Protein AF-A0A3B8LGL7-F1 (afdb_monomer_lite)

Radius of gyration: 28.29 Å; chains: 1; bounding box: 69×59×80 Å

pLDDT: mean 84.95, std 11.79, range [3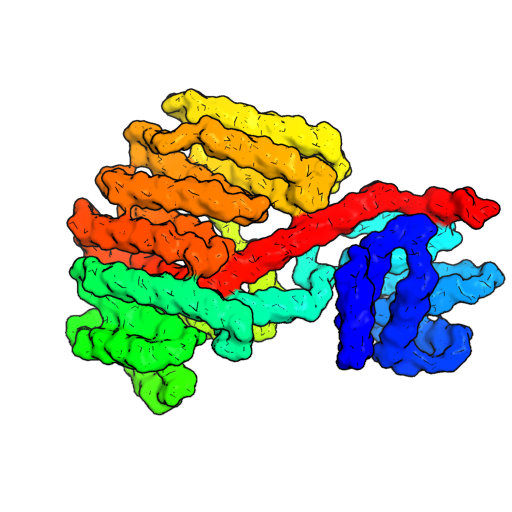2.0, 97.06]

Foldseek 3Di:
DVVLVVQLVVCVVVVVLLLSLVSLLVVQLPDDPPCSPVVSLVSNLVSLCSVLVADDDLVSQLVVLLVCLVPVLEPSSLLNNLSSCLPDDPVCLVVSLVSSVVSCVSCLVVDQLSSSLVSVLSSCLPPLPPPVLVVSLCVSLVCCLVPNGAPSNDDVVVLVVLVVVQAQDQPDPVSVVQLVLLVVLLVLLLVLLVLAPDPLLSLLLLLLSLLSCLSSPNNVSSVVSLCVSVVCLVVDDLLSVLSSLLSNLNNCVPPDVPVSVVSVVSNVVSLVVCVVVVPPCNVLSVVVSVVVVCVVPPPDSSVLLCCVVDDDLDPPPPDDQPPVLVVLLVQLSVCLSLVVVVSNVVSLVVLLVVLVVLQPPLPDRPLVSNLVSLLSNLLSLLLCLLDPCSVVSLVVLVVSVVPHDLDFRPDLVSSLSVLVSLLSSLLSCVLSPNPVVSLVSLLSSLLCLQVPLVSDDPVSSLSSLVSSLLSLLQDRLNSNNNSLSSNSSSVSSNCVDPCVVVCVDPVSVSSVSVSSSSSSCSSGGNSNNSSSVVSSVSSHVSSSSSVCSSPDDSSVVSVVVD

Structure (mmCIF, N/CA/C/O backbone):
data_AF-A0A3B8LGL7-F1
#
_entry.id   AF-A0A3B8LGL7-F1
#
loop_
_atom_site.group_PDB
_atom_site.id
_atom_site.type_symbol
_atom_site.label_atom_id
_atom_site.label_alt_id
_atom_site.label_comp_id
_atom_site.label_asym_id
_atom_site.label_entity_id
_atom_site.label_seq_id
_atom_site.pdbx_PDB_ins_code
_atom_site.Cartn_x
_atom_site.Cartn_y
_atom_site.Cartn_z
_atom_site.occupancy
_atom_site.B_iso_or_equiv
_atom_site.auth_seq_id
_atom_site.auth_comp_id
_atom_site.auth_asym_id
_atom_site.auth_atom_id
_atom_site.pdbx_PDB_model_num
ATOM 1 N N . MET A 1 1 ? -20.829 -2.660 11.647 1.00 63.78 1 MET A N 1
ATOM 2 C CA . MET A 1 1 ? -21.204 -3.394 12.876 1.00 63.78 1 MET A CA 1
ATOM 3 C C . MET A 1 1 ? -21.413 -4.884 12.597 1.00 63.78 1 MET A C 1
ATOM 5 O O . MET A 1 1 ? -20.618 -5.662 13.098 1.00 63.78 1 MET A O 1
ATOM 9 N N . GLN A 1 2 ? -22.377 -5.282 11.750 1.00 74.19 2 GLN A N 1
ATOM 10 C CA . GLN A 1 2 ? -22.703 -6.699 11.471 1.00 74.19 2 GLN A CA 1
ATOM 11 C C . GLN A 1 2 ? -21.492 -7.572 11.090 1.00 74.19 2 GLN A C 1
ATOM 13 O O . GLN A 1 2 ? -21.289 -8.621 11.693 1.00 74.19 2 GLN A O 1
ATOM 18 N N . THR A 1 3 ? -20.630 -7.114 10.176 1.00 84.25 3 THR A N 1
ATOM 19 C CA . THR A 1 3 ? -19.425 -7.859 9.762 1.00 84.25 3 THR A CA 1
ATOM 20 C C . THR A 1 3 ? -18.461 -8.130 10.922 1.00 84.25 3 THR A C 1
ATOM 22 O O . THR A 1 3 ? -17.920 -9.224 11.036 1.00 84.25 3 THR A O 1
ATOM 25 N N . TRP A 1 4 ? -18.272 -7.155 11.816 1.00 89.19 4 TRP A N 1
ATOM 26 C CA . TRP A 1 4 ? -17.376 -7.281 12.968 1.00 89.19 4 TRP A CA 1
ATOM 27 C C . TRP A 1 4 ? -17.924 -8.223 14.038 1.00 89.19 4 TRP A C 1
ATOM 29 O O . TRP A 1 4 ? -17.159 -8.996 14.605 1.00 89.19 4 TRP A O 1
ATOM 39 N N . SER A 1 5 ? -19.241 -8.221 14.259 1.00 85.06 5 SER A N 1
ATOM 40 C CA . SER A 1 5 ? -19.907 -9.187 15.141 1.00 85.06 5 SER A CA 1
ATOM 41 C C . SER A 1 5 ? -19.810 -10.619 14.598 1.00 85.06 5 SER A C 1
ATOM 43 O O . SER A 1 5 ? -19.454 -11.530 15.335 1.00 85.06 5 SER A O 1
ATOM 45 N N . M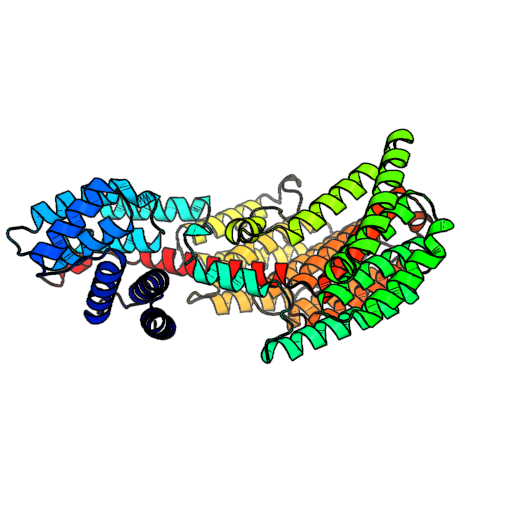ET A 1 6 ? -20.012 -10.822 13.291 1.00 88.00 6 MET A N 1
ATOM 46 C CA . MET A 1 6 ? -19.835 -12.143 12.669 1.00 88.00 6 MET A CA 1
ATOM 47 C C . MET A 1 6 ? -18.384 -12.641 12.753 1.00 88.00 6 MET A C 1
ATOM 49 O O . MET A 1 6 ? -18.134 -13.822 13.013 1.00 88.00 6 MET A O 1
ATOM 53 N N . LEU A 1 7 ? -17.410 -11.747 12.541 1.00 90.50 7 LEU A N 1
ATOM 54 C CA . LEU A 1 7 ? -15.992 -12.070 12.698 1.00 90.50 7 LEU A CA 1
ATOM 55 C C . LEU A 1 7 ? -15.662 -12.424 14.148 1.00 90.50 7 LEU A C 1
ATOM 57 O O . LEU A 1 7 ? -14.990 -13.425 14.374 1.00 90.50 7 LEU A O 1
ATOM 61 N N . LEU A 1 8 ? -16.169 -11.660 15.116 1.00 91.75 8 LEU A N 1
ATOM 62 C CA . LEU A 1 8 ? -16.052 -11.954 16.543 1.00 91.75 8 LEU A CA 1
ATOM 63 C C . LEU A 1 8 ? -16.504 -13.389 16.856 1.00 91.75 8 LEU A C 1
ATOM 65 O O . LEU A 1 8 ? -15.711 -14.163 17.400 1.00 91.75 8 LEU A O 1
ATOM 69 N N . ASP A 1 9 ? -17.715 -13.768 16.443 1.00 89.38 9 ASP A N 1
ATOM 70 C CA . ASP A 1 9 ? -18.257 -15.112 16.676 1.00 89.38 9 ASP A CA 1
ATOM 71 C C . ASP A 1 9 ? -17.380 -16.191 16.030 1.00 89.38 9 ASP A C 1
ATOM 73 O O . ASP A 1 9 ? -17.002 -17.177 16.666 1.00 89.38 9 ASP A O 1
ATOM 77 N N . THR A 1 10 ? -16.965 -15.966 14.782 1.00 93.19 10 THR A N 1
ATOM 78 C CA . THR A 1 10 ? -16.107 -16.895 14.034 1.00 93.19 10 THR A CA 1
ATOM 79 C C . THR A 1 10 ? -14.746 -17.080 14.713 1.00 93.19 10 THR A C 1
ATOM 81 O O . THR A 1 10 ? -14.279 -18.205 14.897 1.00 93.19 10 THR A O 1
ATOM 84 N N . LYS A 1 11 ? -14.089 -15.991 15.131 1.00 93.56 11 LYS A N 1
ATOM 85 C CA . LYS A 1 11 ? -12.787 -16.049 15.815 1.00 93.56 11 LYS A CA 1
ATOM 86 C C . LYS A 1 11 ? -12.902 -16.701 17.190 1.00 93.56 11 LYS A C 1
ATOM 88 O O . LYS A 1 11 ? -12.019 -17.476 17.564 1.00 93.56 11 LYS A O 1
ATOM 93 N N . ALA A 1 12 ? -13.990 -16.443 17.915 1.00 90.31 12 ALA A N 1
ATOM 94 C CA . ALA A 1 12 ? -14.272 -17.080 19.195 1.00 90.31 12 ALA A CA 1
ATOM 95 C C . ALA A 1 12 ? -14.495 -18.596 19.045 1.00 90.31 12 ALA A C 1
ATOM 97 O O . ALA A 1 12 ? -13.938 -19.367 19.828 1.00 90.31 12 ALA A O 1
ATOM 98 N N . LEU A 1 13 ? -15.230 -19.037 18.016 1.00 92.56 13 LEU A N 1
ATOM 99 C CA . LEU A 1 13 ? -15.405 -20.459 17.683 1.00 92.56 13 LEU A CA 1
ATOM 100 C C . LEU A 1 13 ? -14.066 -21.143 17.378 1.00 92.56 13 LEU A C 1
ATOM 102 O O . LEU A 1 13 ? -13.802 -22.243 17.863 1.00 92.56 13 LEU A O 1
ATOM 106 N N . LEU A 1 14 ? -13.182 -20.455 16.653 1.00 93.69 14 LEU A N 1
ATOM 107 C CA . LEU A 1 14 ? -11.821 -20.914 16.358 1.00 93.69 14 LEU A CA 1
ATOM 108 C C . LEU A 1 14 ? -10.852 -20.794 17.550 1.00 93.69 14 LEU A C 1
ATOM 110 O O . LEU A 1 14 ? -9.665 -21.076 17.398 1.00 93.69 14 LEU A O 1
ATOM 114 N N . LYS A 1 15 ? -11.328 -20.372 18.732 1.00 92.62 15 LYS A N 1
ATOM 115 C CA . LYS A 1 15 ? -10.528 -20.137 19.951 1.00 92.62 15 LYS A CA 1
ATOM 116 C C . LYS A 1 15 ? -9.380 -19.137 19.756 1.00 92.62 15 LYS A C 1
ATOM 118 O O . LYS A 1 15 ? -8.411 -19.138 20.515 1.00 92.62 15 LYS A O 1
ATOM 123 N N . LYS A 1 16 ? -9.488 -18.249 18.766 1.00 92.31 16 LYS A N 1
ATOM 124 C CA . LYS A 1 16 ? -8.540 -17.155 18.518 1.00 92.31 16 LYS A CA 1
ATOM 125 C C . LYS A 1 16 ? -8.907 -15.952 19.387 1.00 92.31 16 LYS A C 1
ATOM 127 O O . LYS A 1 16 ? -9.368 -14.932 18.885 1.00 92.31 16 LYS A O 1
ATOM 132 N N . TRP A 1 17 ? -8.738 -16.091 20.705 1.00 92.56 17 TRP A N 1
ATOM 133 C CA . TRP A 1 17 ? -9.277 -15.144 21.694 1.00 92.56 17 TRP A CA 1
ATOM 134 C C . TRP A 1 17 ? -8.803 -13.704 21.495 1.00 92.56 17 TRP A C 1
ATOM 136 O O . TRP A 1 17 ? -9.629 -12.806 21.540 1.00 92.56 17 TRP A O 1
ATOM 146 N N . SER A 1 18 ? -7.519 -13.481 21.195 1.00 91.44 18 SER A N 1
ATOM 147 C CA . SER A 1 18 ? -7.005 -12.125 20.954 1.00 91.44 18 SER A CA 1
ATOM 148 C C . SER A 1 18 ? -7.645 -11.467 19.725 1.00 91.44 18 SER A C 1
ATOM 150 O O . SER A 1 18 ? -8.049 -10.312 19.792 1.00 91.44 18 SER A O 1
ATOM 152 N N . GLU A 1 19 ? -7.789 -12.206 18.617 1.00 94.12 19 GLU A N 1
ATOM 153 C CA . GLU A 1 19 ? -8.433 -11.692 17.397 1.00 94.12 19 GLU A CA 1
ATOM 154 C C . GLU A 1 19 ? -9.930 -11.432 17.630 1.00 94.12 19 GLU A C 1
ATOM 156 O O . GLU A 1 19 ? -10.478 -10.450 17.133 1.00 94.12 19 GLU A O 1
ATOM 161 N N . ALA A 1 20 ? -10.591 -12.290 18.415 1.00 93.56 20 ALA A N 1
ATOM 162 C CA . ALA A 1 20 ? -11.980 -12.100 18.823 1.00 93.56 20 ALA A CA 1
ATOM 163 C C . ALA A 1 20 ? -12.140 -10.837 19.690 1.00 93.56 20 ALA A C 1
ATOM 165 O O . ALA A 1 20 ? -13.039 -10.038 19.443 1.00 93.56 20 ALA A O 1
ATOM 166 N N . THR A 1 21 ? -11.235 -10.610 20.648 1.00 93.62 21 THR A N 1
ATOM 167 C CA . THR A 1 21 ? -11.197 -9.396 21.479 1.00 93.62 21 THR A CA 1
ATOM 168 C C . THR A 1 21 ? -11.048 -8.141 20.616 1.00 93.62 21 THR A C 1
ATOM 170 O O . THR A 1 21 ? -11.792 -7.178 20.806 1.00 93.62 21 THR A O 1
ATOM 173 N N . ASP A 1 22 ? -10.157 -8.156 19.619 1.00 93.38 22 ASP A N 1
ATOM 174 C CA . ASP A 1 22 ? -10.023 -7.046 18.671 1.00 93.38 22 ASP A CA 1
ATOM 175 C C . ASP A 1 22 ? -11.323 -6.804 17.888 1.00 93.38 22 ASP A C 1
ATOM 177 O O . ASP A 1 22 ? -11.769 -5.661 17.800 1.00 93.38 22 ASP A O 1
ATOM 181 N N . CYS A 1 23 ? -11.977 -7.861 17.389 1.00 93.12 23 CYS A N 1
ATOM 182 C CA . CYS A 1 23 ? -13.262 -7.748 16.687 1.00 93.12 23 CYS A CA 1
ATOM 183 C C . CYS A 1 23 ? -14.370 -7.174 17.583 1.00 93.12 23 CYS A C 1
ATOM 185 O O . CYS A 1 23 ? -15.182 -6.376 17.118 1.00 93.12 23 CYS A O 1
ATOM 187 N N . ALA A 1 24 ? -14.395 -7.542 18.867 1.00 91.88 24 ALA A N 1
ATOM 188 C CA . ALA A 1 24 ? -15.334 -6.987 19.836 1.00 91.88 24 ALA A CA 1
ATOM 189 C C . ALA A 1 24 ? -15.100 -5.486 20.069 1.00 91.88 24 ALA A C 1
ATOM 191 O O . ALA A 1 24 ? -16.073 -4.737 20.150 1.00 91.88 24 ALA A O 1
ATOM 192 N N . PHE A 1 25 ? -13.847 -5.016 20.111 1.00 92.06 25 PHE A N 1
ATOM 193 C CA . PHE A 1 25 ? -13.560 -3.578 20.173 1.00 92.06 25 PHE A CA 1
ATOM 194 C C . PHE A 1 25 ? -14.018 -2.831 18.924 1.00 92.06 25 PHE A C 1
ATOM 196 O O . PHE A 1 25 ? -14.593 -1.753 19.052 1.00 92.06 25 PHE A O 1
ATOM 203 N N . GLU A 1 26 ? -13.807 -3.391 17.733 1.00 92.06 26 GLU A N 1
ATOM 204 C CA . GLU A 1 26 ? -14.280 -2.778 16.486 1.00 92.06 26 GLU A CA 1
ATOM 205 C C . GLU A 1 26 ? -15.816 -2.763 16.406 1.00 92.06 26 GLU A C 1
ATOM 207 O O . GLU A 1 26 ? -16.425 -1.767 16.008 1.00 92.06 26 GLU A O 1
ATOM 212 N N . ALA A 1 27 ? -16.477 -3.832 16.861 1.00 89.56 27 ALA A N 1
ATOM 213 C CA . ALA A 1 27 ? -17.932 -3.882 16.964 1.00 89.56 27 ALA A CA 1
ATOM 214 C C . ALA A 1 27 ? -18.464 -2.846 17.968 1.00 89.56 27 ALA A C 1
ATOM 216 O O . ALA A 1 27 ? -19.398 -2.108 17.650 1.00 89.56 27 ALA A O 1
ATOM 217 N N . LEU A 1 28 ? -17.832 -2.740 19.143 1.00 88.44 28 LEU A N 1
ATOM 218 C CA . LEU A 1 28 ? -18.143 -1.736 20.161 1.00 88.44 28 LEU A CA 1
ATOM 219 C C . LEU A 1 28 ? -17.888 -0.313 19.653 1.00 88.44 28 LEU A C 1
ATOM 221 O O . LEU A 1 28 ? -18.623 0.616 19.994 1.00 88.44 28 LEU A O 1
ATOM 225 N N . TRP A 1 29 ? -16.866 -0.136 18.813 1.00 89.56 29 TRP A N 1
ATOM 226 C CA . TRP A 1 29 ? -16.591 1.144 18.185 1.00 89.56 29 TRP A CA 1
ATOM 227 C C . TRP A 1 29 ? -17.760 1.575 17.290 1.00 89.56 29 TRP A C 1
ATOM 229 O O . TRP A 1 29 ? -18.191 2.724 17.337 1.00 89.56 29 TRP A O 1
ATOM 239 N N . LEU A 1 30 ? -18.321 0.653 16.516 1.00 86.50 30 LEU A N 1
ATOM 240 C CA . LEU A 1 30 ? -19.394 0.953 15.568 1.00 86.50 30 LEU A CA 1
ATOM 241 C C . LEU A 1 30 ? -20.805 0.934 16.177 1.00 86.50 30 LEU A C 1
ATOM 243 O O . LEU A 1 30 ? -21.754 1.293 15.482 1.00 86.50 30 LEU A O 1
ATOM 247 N N . ALA A 1 31 ? -20.969 0.509 17.433 1.00 80.75 31 ALA A N 1
ATOM 248 C CA . ALA A 1 31 ? -22.255 0.547 18.122 1.00 80.75 31 ALA A CA 1
ATOM 249 C C . ALA A 1 31 ? -22.696 2.001 18.383 1.00 80.75 31 ALA A C 1
ATOM 251 O O . ALA A 1 31 ? -21.904 2.828 18.852 1.00 80.75 31 ALA A O 1
ATOM 252 N N . ALA A 1 32 ? -23.962 2.311 18.074 1.00 60.66 32 ALA A N 1
ATOM 253 C CA . ALA A 1 32 ? -24.535 3.644 18.243 1.00 60.66 32 ALA A CA 1
ATOM 254 C C . ALA A 1 32 ? -24.452 4.109 19.709 1.00 60.66 32 ALA A C 1
ATOM 256 O O . ALA A 1 32 ? -24.634 3.325 20.639 1.00 60.66 32 ALA A O 1
ATOM 257 N N . HIS A 1 33 ? -24.197 5.407 19.914 1.00 57.38 33 HIS A N 1
ATOM 258 C CA . HIS A 1 33 ? -23.887 6.003 21.222 1.00 57.38 33 HIS A CA 1
ATOM 259 C C . HIS A 1 33 ? -24.923 5.737 22.331 1.00 57.38 33 HIS A C 1
ATOM 261 O O . HIS A 1 33 ? -24.552 5.795 23.503 1.00 57.38 33 HIS A O 1
ATOM 267 N N . GLN A 1 34 ? -26.181 5.449 21.975 1.00 50.69 34 GLN A N 1
ATOM 268 C CA . GLN A 1 34 ? -27.314 5.313 22.901 1.00 50.69 34 GLN A CA 1
ATOM 269 C C . GLN A 1 34 ? -27.702 3.858 23.213 1.00 50.69 34 GLN A C 1
ATOM 271 O O . GLN A 1 34 ? -28.307 3.604 24.248 1.00 50.69 34 GLN A O 1
ATOM 276 N N . GLU A 1 35 ? -27.292 2.895 22.387 1.00 52.03 35 GLU A N 1
ATOM 277 C CA . GLU A 1 35 ? -27.592 1.471 22.568 1.00 52.03 35 GLU A CA 1
ATOM 278 C C . GLU A 1 35 ? -26.294 0.690 22.415 1.00 52.03 35 GLU A C 1
ATOM 280 O O . GLU A 1 35 ? -26.034 0.039 21.405 1.00 52.03 35 GLU A O 1
ATOM 285 N N . THR A 1 36 ? -25.419 0.793 23.416 1.00 56.44 36 THR A N 1
ATOM 286 C CA . THR A 1 36 ? -24.346 -0.196 23.521 1.00 56.44 36 THR A CA 1
ATOM 287 C C . THR A 1 36 ? -25.031 -1.514 23.873 1.00 56.44 36 THR A C 1
ATOM 289 O O . THR A 1 36 ? -25.614 -1.580 24.958 1.00 56.44 36 THR A O 1
ATOM 292 N N . PRO A 1 37 ? -25.033 -2.546 23.008 1.00 61.06 37 PRO A N 1
ATOM 293 C CA . PRO A 1 37 ? -25.699 -3.790 23.352 1.00 61.06 37 PRO A CA 1
ATOM 294 C C . PRO A 1 37 ? -24.983 -4.345 24.580 1.00 61.06 37 PRO A C 1
ATOM 296 O O . PRO A 1 37 ? -23.771 -4.581 24.520 1.00 61.06 37 PRO A O 1
ATOM 299 N N . ALA A 1 38 ? -25.699 -4.512 25.696 1.00 63.97 38 ALA A N 1
ATOM 300 C CA . ALA A 1 38 ? -25.153 -5.108 26.919 1.00 63.97 38 ALA A CA 1
ATOM 301 C C . ALA A 1 38 ? -24.411 -6.425 26.607 1.00 63.97 38 ALA A C 1
ATOM 303 O O . ALA A 1 38 ? -23.356 -6.710 27.180 1.00 63.97 38 ALA A O 1
ATOM 304 N N . ASP A 1 39 ? -24.904 -7.130 25.590 1.00 77.81 39 ASP A N 1
ATOM 305 C CA . ASP A 1 39 ? -24.344 -8.334 24.993 1.00 77.81 39 ASP A CA 1
ATOM 306 C C . ASP A 1 39 ? -22.876 -8.183 24.555 1.00 77.81 39 ASP A C 1
ATOM 308 O O . ASP A 1 39 ? -22.075 -9.074 24.825 1.00 77.81 39 ASP A O 1
ATOM 312 N N . ILE A 1 40 ? -22.460 -7.062 23.944 1.00 81.00 40 ILE A N 1
ATOM 313 C CA . ILE A 1 40 ? -21.067 -6.886 23.480 1.00 81.00 40 ILE A CA 1
ATOM 314 C C . ILE A 1 40 ? -20.113 -6.697 24.668 1.00 81.00 40 ILE A C 1
ATOM 316 O O . ILE A 1 40 ? -19.022 -7.266 24.678 1.00 81.00 40 ILE A O 1
ATOM 320 N N . HIS A 1 41 ? -20.506 -5.937 25.696 1.00 85.44 41 HIS A N 1
ATOM 321 C CA . HIS A 1 41 ? -19.693 -5.782 26.912 1.00 85.44 41 HIS A CA 1
ATOM 322 C C . HIS A 1 41 ? -19.582 -7.096 27.696 1.00 85.44 41 HIS A C 1
ATOM 324 O O . HIS A 1 41 ? -18.536 -7.395 28.278 1.00 85.44 41 HIS A O 1
ATOM 330 N N . GLU A 1 42 ? -20.646 -7.896 27.737 1.00 86.44 42 GLU A N 1
ATOM 331 C CA . GLU A 1 42 ? -20.608 -9.225 28.345 1.00 86.44 42 GLU A CA 1
ATOM 332 C C . GLU A 1 42 ? -19.722 -10.195 27.556 1.00 86.44 42 GLU A C 1
ATOM 334 O O . GLU A 1 42 ? -18.854 -10.843 28.148 1.00 86.44 42 GLU A O 1
ATOM 339 N N . GLN A 1 43 ? -19.854 -10.231 26.229 1.00 88.38 43 GLN A N 1
ATOM 340 C CA . GLN A 1 43 ? -18.987 -11.027 25.360 1.00 88.38 43 GLN A CA 1
ATOM 341 C C . GLN A 1 43 ? -17.515 -10.630 25.512 1.00 88.38 43 GLN A C 1
ATOM 343 O O . GLN A 1 43 ? -16.666 -11.502 25.692 1.00 88.38 43 GLN A O 1
ATOM 348 N N . LEU A 1 44 ? -17.208 -9.328 25.515 1.00 90.62 44 LEU A N 1
ATOM 349 C CA . LEU A 1 44 ? -15.845 -8.822 25.682 1.00 90.62 44 LEU A CA 1
ATOM 350 C C . LEU A 1 44 ? -15.251 -9.232 27.037 1.00 90.62 44 LEU A C 1
ATOM 352 O O . LEU A 1 44 ? -14.125 -9.722 27.085 1.00 90.62 44 LEU A O 1
ATOM 356 N N . ARG A 1 45 ? -16.013 -9.127 28.135 1.00 91.56 45 ARG A N 1
ATOM 357 C CA . ARG A 1 45 ? -15.575 -9.631 29.450 1.00 91.56 45 ARG A CA 1
ATOM 358 C C . ARG A 1 45 ? -15.330 -11.136 29.434 1.00 91.56 45 ARG A C 1
ATOM 360 O O . ARG A 1 45 ? -14.306 -11.585 29.936 1.00 91.56 45 ARG A O 1
ATOM 367 N N . GLY A 1 46 ? -16.219 -11.908 28.811 1.00 91.38 46 GLY A N 1
ATOM 368 C CA . GLY A 1 46 ? -16.048 -13.353 28.659 1.00 91.38 46 GLY A CA 1
ATOM 369 C C . GLY A 1 46 ? -14.802 -13.736 27.853 1.00 91.38 46 GLY A C 1
ATOM 370 O O . GLY A 1 46 ? -14.134 -14.718 28.181 1.00 91.38 46 GLY A O 1
ATOM 371 N N . LEU A 1 47 ? -14.456 -12.962 26.821 1.00 93.31 47 LEU A N 1
ATOM 372 C CA . LEU A 1 47 ? -13.223 -13.143 26.052 1.00 93.31 47 LEU A CA 1
ATOM 373 C C . LEU A 1 47 ? -11.977 -12.807 26.873 1.00 93.31 47 LEU A C 1
ATOM 375 O O . LEU A 1 47 ? -11.032 -13.597 26.887 1.00 93.31 47 LEU A O 1
ATOM 379 N N . LEU A 1 48 ? -11.995 -11.687 27.598 1.00 92.94 48 LEU A N 1
ATOM 380 C CA . LEU A 1 48 ? -10.896 -11.274 28.473 1.00 92.94 48 LEU A CA 1
ATOM 381 C C . LEU A 1 48 ? -10.671 -12.278 29.608 1.00 92.94 48 LEU A C 1
ATOM 383 O O . LEU A 1 48 ? -9.527 -12.618 29.901 1.00 92.94 48 LEU A O 1
ATOM 387 N N . ASP A 1 49 ? -11.746 -12.819 30.185 1.00 93.50 49 ASP A N 1
ATOM 388 C CA . ASP A 1 49 ? -11.676 -13.871 31.200 1.00 93.50 49 ASP A CA 1
ATOM 389 C C . ASP A 1 49 ? -10.978 -15.126 30.662 1.00 93.50 49 ASP A C 1
ATOM 391 O O . ASP A 1 49 ? -10.138 -15.713 31.343 1.00 93.50 49 ASP A O 1
ATOM 395 N N . ARG A 1 50 ? -11.272 -15.522 29.417 1.00 93.00 50 ARG A N 1
ATOM 396 C CA . ARG A 1 50 ? -10.605 -16.659 28.759 1.00 93.00 50 ARG A CA 1
ATOM 397 C C . ARG A 1 50 ? -9.146 -16.363 28.430 1.00 93.00 50 ARG A C 1
ATOM 399 O O . ARG A 1 50 ? -8.312 -17.252 28.572 1.00 93.00 50 ARG A O 1
ATOM 406 N N . GLN A 1 51 ? -8.840 -15.146 27.990 1.00 91.81 51 GLN A N 1
ATOM 407 C CA . GLN A 1 51 ? -7.489 -14.749 27.596 1.00 91.81 51 GLN A CA 1
ATOM 408 C C . GLN A 1 51 ? -6.545 -14.595 28.798 1.00 91.81 51 GLN A C 1
ATOM 410 O O . GLN A 1 51 ? -5.368 -14.922 28.686 1.00 91.81 51 GLN A O 1
ATOM 415 N N . LEU A 1 52 ? -7.061 -14.136 29.942 1.00 91.06 52 LEU A N 1
ATOM 416 C CA . LEU A 1 52 ? -6.299 -13.893 31.175 1.00 91.06 52 LEU A CA 1
ATOM 417 C C . LEU A 1 52 ? -6.469 -14.997 32.235 1.00 91.06 52 LEU A C 1
ATOM 419 O O . LEU A 1 52 ? -5.985 -14.854 33.358 1.00 91.06 52 LEU A O 1
ATOM 423 N N . ASP A 1 53 ? -7.181 -16.076 31.900 1.00 91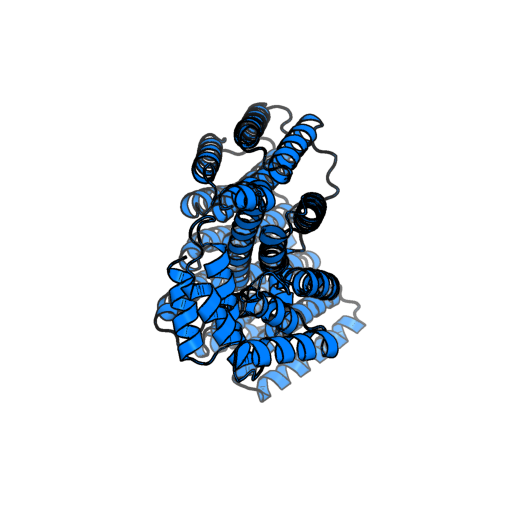.38 53 ASP A N 1
ATOM 424 C CA . ASP A 1 53 ? -7.555 -17.174 32.806 1.00 91.38 53 ASP A CA 1
ATOM 425 C C . ASP A 1 53 ? -8.217 -16.696 34.120 1.00 91.38 53 ASP A C 1
ATOM 427 O O . ASP A 1 53 ? -7.948 -17.189 35.219 1.00 91.38 53 ASP A O 1
ATOM 431 N N . ILE A 1 54 ? -9.113 -15.710 34.018 1.00 91.44 54 ILE A N 1
ATOM 432 C CA . ILE A 1 54 ? -9.864 -15.160 35.151 1.00 91.44 54 ILE A CA 1
ATOM 433 C C . ILE A 1 54 ? -11.152 -15.971 35.345 1.00 91.44 54 ILE A C 1
ATOM 435 O O . ILE A 1 54 ? -11.948 -16.157 34.427 1.00 91.44 54 ILE A O 1
ATOM 439 N N . LYS A 1 55 ? -11.383 -16.465 36.568 1.00 91.25 55 LYS A N 1
ATOM 440 C CA . LYS A 1 55 ? -12.542 -17.307 36.920 1.00 91.25 55 LYS A CA 1
ATOM 441 C C . LYS A 1 55 ? -13.170 -16.872 38.241 1.00 91.25 55 LYS A C 1
ATOM 443 O O . LYS A 1 55 ? -12.508 -16.313 39.112 1.00 91.25 55 LYS A O 1
ATOM 448 N N . GLY A 1 56 ? -14.447 -17.206 38.425 1.00 89.81 56 GLY A N 1
ATOM 449 C CA . GLY A 1 56 ? -15.166 -17.034 39.691 1.00 89.81 56 GLY A CA 1
ATOM 450 C C . GLY A 1 56 ? -16.324 -16.039 39.623 1.00 89.81 56 GLY A C 1
ATOM 451 O O . GLY A 1 56 ? -16.859 -15.762 38.549 1.00 89.81 56 GLY A O 1
ATOM 452 N N . THR A 1 57 ? -16.732 -15.544 40.793 1.00 89.19 57 THR A N 1
ATOM 453 C CA . THR A 1 57 ? -17.790 -14.533 40.963 1.00 89.19 57 THR A CA 1
ATOM 454 C C . THR A 1 57 ? -17.309 -13.145 40.515 1.00 89.19 57 THR A C 1
ATOM 456 O O . THR A 1 57 ? -16.097 -12.925 40.516 1.00 89.19 57 THR A O 1
ATOM 459 N N . PRO A 1 58 ? -18.204 -12.188 40.189 1.00 86.44 58 PRO A N 1
ATOM 460 C CA . PRO A 1 58 ? -17.820 -10.852 39.710 1.00 86.44 58 PRO A CA 1
ATOM 461 C C . PRO A 1 58 ? -16.738 -10.164 40.559 1.00 86.44 58 PRO A C 1
ATOM 463 O O . PRO A 1 58 ? -15.700 -9.779 40.032 1.00 86.44 58 PRO A O 1
ATOM 466 N N . GLY A 1 59 ? -16.887 -10.148 41.890 1.00 86.50 59 GLY A N 1
ATOM 467 C CA . GLY A 1 59 ? -15.872 -9.572 42.784 1.00 86.50 59 GLY A CA 1
ATOM 468 C C . GLY A 1 59 ? -14.518 -10.301 42.762 1.00 86.50 59 GLY A C 1
ATOM 469 O O . GLY A 1 59 ? -13.474 -9.663 42.872 1.00 86.50 59 GLY A O 1
ATOM 470 N N . LYS A 1 60 ? -14.500 -11.631 42.562 1.00 90.19 60 LYS A N 1
ATOM 471 C CA . LYS A 1 60 ? -13.243 -12.385 42.380 1.00 90.19 60 LYS A CA 1
ATOM 472 C C . LYS A 1 60 ? -12.586 -12.059 41.041 1.00 90.19 60 LYS A C 1
ATOM 474 O O . LYS A 1 60 ? -11.362 -11.962 40.990 1.00 90.19 60 LYS A O 1
ATOM 479 N N . ARG A 1 61 ? -13.384 -11.883 39.981 1.00 91.88 61 ARG A N 1
ATOM 480 C CA . ARG A 1 61 ? -12.878 -11.499 38.656 1.00 91.88 61 ARG A CA 1
ATOM 481 C C . ARG A 1 61 ? -12.271 -10.102 38.688 1.00 91.88 61 ARG A C 1
ATOM 483 O O . ARG A 1 61 ? -11.139 -9.947 38.245 1.00 91.88 61 ARG A O 1
ATOM 490 N N . LEU A 1 62 ? -12.954 -9.139 39.310 1.00 91.75 62 LEU A N 1
ATOM 491 C CA . LEU A 1 62 ? -12.454 -7.774 39.473 1.00 91.75 62 LEU A CA 1
ATOM 492 C C . LEU A 1 62 ? -11.139 -7.728 40.261 1.00 91.75 62 LEU A C 1
ATOM 494 O O . LEU A 1 62 ? -10.161 -7.163 39.781 1.00 91.75 62 LEU A O 1
ATOM 498 N N . ALA A 1 63 ? -11.081 -8.378 41.429 1.00 91.12 63 ALA A N 1
ATOM 499 C CA . ALA A 1 63 ? -9.868 -8.412 42.247 1.00 91.12 63 ALA A CA 1
ATOM 500 C C . ALA A 1 63 ? -8.690 -9.074 41.509 1.00 91.12 63 ALA A C 1
ATOM 502 O O . ALA A 1 63 ? -7.545 -8.629 41.615 1.00 91.12 63 ALA A O 1
ATOM 503 N N . LYS A 1 64 ? -8.963 -10.130 40.729 1.00 93.19 64 LYS A N 1
ATOM 504 C CA . LYS A 1 64 ? -7.938 -10.786 39.914 1.00 93.19 64 LYS A CA 1
ATOM 505 C C . LYS A 1 64 ? -7.467 -9.892 38.766 1.00 93.19 64 LYS A C 1
ATOM 507 O O . LYS A 1 64 ? -6.262 -9.817 38.535 1.00 93.19 64 LYS A O 1
ATOM 512 N N . ALA A 1 65 ? -8.385 -9.212 38.083 1.00 92.06 65 ALA A N 1
ATOM 513 C CA . ALA A 1 65 ? -8.061 -8.261 37.026 1.00 92.06 65 ALA A CA 1
ATOM 514 C C . ALA A 1 65 ? -7.220 -7.093 37.564 1.00 92.06 65 ALA A C 1
ATOM 516 O O . ALA A 1 65 ? -6.216 -6.745 36.951 1.00 92.06 65 ALA A O 1
ATOM 517 N N . GLU A 1 66 ? -7.546 -6.558 38.747 1.00 93.81 66 GLU A N 1
ATOM 518 C CA . GLU A 1 66 ? -6.749 -5.512 39.402 1.00 93.81 66 GLU A CA 1
ATOM 519 C C . GLU A 1 66 ? -5.329 -5.994 39.716 1.00 93.81 66 GLU A C 1
ATOM 521 O O . GLU A 1 66 ? -4.347 -5.305 39.433 1.00 93.81 66 GLU A O 1
ATOM 526 N N . GLN A 1 67 ? -5.209 -7.203 40.276 1.00 94.38 67 GLN A N 1
ATOM 527 C CA . GLN A 1 67 ? -3.916 -7.805 40.588 1.00 94.38 67 GLN A CA 1
ATOM 528 C C . GLN A 1 67 ? -3.041 -7.922 39.332 1.00 94.38 67 GLN A C 1
ATOM 530 O O . GLN A 1 67 ? -1.861 -7.573 39.375 1.00 94.38 67 GLN A O 1
ATOM 535 N N . LEU A 1 68 ? -3.611 -8.414 38.227 1.00 92.56 68 LEU A N 1
ATOM 536 C CA . LEU A 1 68 ? -2.910 -8.540 36.948 1.00 92.56 68 LEU A CA 1
ATOM 537 C C . LEU A 1 68 ? -2.539 -7.162 36.388 1.00 92.56 68 LEU A C 1
ATOM 539 O O . LEU A 1 68 ? -1.387 -6.948 36.025 1.00 92.56 68 LEU A O 1
ATOM 543 N N . ALA A 1 69 ? -3.465 -6.202 36.415 1.00 92.19 69 ALA A N 1
ATOM 544 C CA . ALA A 1 69 ? -3.241 -4.843 35.931 1.00 92.19 69 ALA A CA 1
ATOM 545 C C . ALA A 1 69 ? -2.088 -4.142 36.667 1.00 92.19 69 ALA A C 1
ATOM 547 O O . ALA A 1 69 ? -1.227 -3.537 36.030 1.00 92.19 69 ALA A O 1
ATOM 548 N N . ARG A 1 70 ? -2.019 -4.270 38.000 1.00 92.12 70 ARG A N 1
ATOM 549 C CA . ARG A 1 70 ? -0.929 -3.699 38.810 1.00 92.12 70 ARG A CA 1
ATOM 550 C C . ARG A 1 70 ? 0.406 -4.411 38.597 1.00 92.12 70 ARG A C 1
ATOM 552 O O . ARG A 1 70 ? 1.445 -3.757 38.614 1.00 92.12 70 ARG A O 1
ATOM 559 N N . LYS A 1 71 ? 0.383 -5.739 38.449 1.00 88.88 71 LYS A N 1
ATOM 560 C CA . LYS A 1 71 ? 1.594 -6.564 38.344 1.00 88.88 71 LYS A CA 1
ATOM 561 C C . LYS A 1 71 ? 2.244 -6.467 36.966 1.00 88.88 71 LYS A C 1
ATOM 563 O O . LYS A 1 71 ? 3.461 -6.366 36.881 1.00 88.88 71 LYS A O 1
ATOM 568 N N . GLU A 1 72 ? 1.440 -6.569 35.916 1.00 77.19 72 GLU A N 1
ATOM 569 C CA . GLU A 1 72 ? 1.922 -6.721 34.542 1.00 77.19 72 GLU A CA 1
ATOM 570 C C . GLU A 1 72 ? 1.970 -5.377 33.812 1.00 77.19 72 GLU A C 1
ATOM 572 O O . GLU A 1 72 ? 2.780 -5.212 32.909 1.00 77.19 72 GLU A O 1
ATOM 577 N N . GLN A 1 73 ? 1.145 -4.399 34.220 1.00 78.81 73 GLN A N 1
ATOM 578 C CA . GLN A 1 73 ? 0.983 -3.115 33.517 1.00 78.81 73 GLN A CA 1
ATOM 579 C C . GLN A 1 73 ? 0.770 -3.299 32.004 1.00 78.81 73 GLN A C 1
ATOM 581 O O . GLN A 1 73 ? 1.228 -2.504 31.174 1.00 78.81 73 GLN A O 1
ATOM 586 N N . GLU A 1 74 ? 0.068 -4.377 31.656 1.00 87.88 74 GLU A N 1
ATOM 587 C CA . GLU A 1 74 ? -0.307 -4.715 30.294 1.00 87.88 74 GLU A CA 1
ATOM 588 C C . GLU A 1 74 ? -1.686 -4.121 29.975 1.00 87.88 74 GLU A C 1
ATOM 590 O O . GLU A 1 74 ? -2.609 -4.235 30.796 1.00 87.88 74 GLU A O 1
ATOM 595 N N . PRO A 1 75 ? -1.877 -3.520 28.783 1.00 91.88 75 PRO A N 1
ATOM 596 C CA . PRO A 1 75 ? -3.138 -2.892 28.400 1.00 91.88 75 PRO A CA 1
ATOM 597 C C . PRO A 1 75 ? -4.363 -3.781 28.608 1.00 91.88 75 PRO A C 1
ATOM 599 O O . PRO A 1 75 ? -5.390 -3.327 29.107 1.00 91.88 75 PRO A O 1
ATOM 602 N N . ILE A 1 76 ? -4.250 -5.066 28.275 1.00 92.56 76 ILE A N 1
ATOM 603 C CA . ILE A 1 76 ? -5.368 -6.007 28.334 1.00 92.56 76 ILE A CA 1
ATOM 604 C C . ILE A 1 76 ? -5.875 -6.271 29.759 1.00 92.56 76 ILE A C 1
ATOM 606 O O . ILE A 1 76 ? -7.082 -6.403 29.970 1.00 92.56 76 ILE A O 1
ATOM 610 N N . ALA A 1 77 ? -4.981 -6.295 30.749 1.00 92.88 77 ALA A N 1
ATOM 611 C CA . ALA A 1 77 ? -5.357 -6.494 32.143 1.00 92.88 77 ALA A CA 1
ATOM 612 C C . ALA A 1 77 ? -6.073 -5.255 32.703 1.00 92.88 77 ALA A C 1
ATOM 614 O O . ALA A 1 77 ? -7.074 -5.384 33.408 1.00 92.88 77 ALA A O 1
ATOM 615 N N . VAL A 1 78 ? -5.613 -4.057 32.321 1.00 94.19 78 VAL A N 1
ATOM 616 C CA . VAL A 1 78 ? -6.264 -2.788 32.682 1.00 94.19 78 VAL A CA 1
ATOM 617 C C . VAL A 1 78 ? -7.663 -2.695 32.073 1.00 94.19 78 VAL A C 1
ATOM 619 O O . VAL A 1 78 ? -8.610 -2.361 32.779 1.00 94.19 78 VAL A O 1
ATOM 622 N N . ILE A 1 79 ? -7.825 -3.060 30.797 1.00 94.69 79 ILE A N 1
ATOM 623 C CA . ILE A 1 79 ? -9.144 -3.111 30.144 1.00 94.69 79 ILE A CA 1
ATOM 624 C C . ILE A 1 79 ? -10.070 -4.079 30.891 1.00 94.69 79 ILE A C 1
ATOM 626 O O . ILE A 1 79 ? -11.208 -3.727 31.198 1.00 94.69 79 ILE A O 1
ATOM 630 N N . SER A 1 80 ? -9.585 -5.280 31.222 1.00 94.06 80 SER A N 1
ATOM 631 C CA . SER A 1 80 ? -10.359 -6.264 31.987 1.00 94.06 80 SER A CA 1
ATOM 632 C C . SER A 1 80 ? -10.838 -5.699 33.329 1.00 94.06 80 SER A C 1
ATOM 634 O O . SER A 1 80 ? -12.016 -5.826 33.665 1.00 94.06 80 SER A O 1
ATOM 636 N N . TYR A 1 81 ? -9.968 -4.994 34.058 1.00 94.81 81 TYR A N 1
ATOM 637 C CA . TYR A 1 81 ? -10.328 -4.344 35.321 1.00 94.81 81 TYR A CA 1
ATOM 638 C C . TYR A 1 81 ? -11.406 -3.263 35.146 1.00 94.81 81 TYR A C 1
ATOM 640 O O . TYR A 1 81 ? -12.391 -3.250 35.887 1.00 94.81 81 TYR A O 1
ATOM 648 N N . ILE A 1 82 ? -11.262 -2.394 34.139 1.00 93.75 82 ILE A N 1
ATOM 649 C CA . ILE A 1 82 ? -12.241 -1.338 33.836 1.00 93.75 82 ILE A CA 1
ATOM 650 C C . ILE A 1 82 ? -13.608 -1.955 33.512 1.00 93.75 82 ILE A C 1
ATOM 652 O O . ILE A 1 82 ? -14.619 -1.557 34.085 1.00 93.75 82 ILE A O 1
ATOM 656 N N . LEU A 1 83 ? -13.657 -2.959 32.636 1.00 91.88 83 LEU A N 1
ATOM 657 C CA . LEU A 1 83 ? -14.926 -3.551 32.206 1.00 91.88 83 LEU A CA 1
ATOM 658 C C . LEU A 1 83 ? -15.614 -4.355 33.313 1.00 91.88 83 LEU A C 1
ATOM 660 O O . LEU A 1 83 ? -16.837 -4.296 33.437 1.00 91.88 83 LEU A O 1
ATOM 664 N N . HIS A 1 84 ? -14.868 -5.089 34.144 1.00 90.69 84 HIS A N 1
ATOM 665 C CA . HIS A 1 84 ? -15.459 -5.793 35.290 1.00 90.69 84 HIS A CA 1
ATOM 666 C C . HIS A 1 84 ? -15.997 -4.826 36.346 1.00 90.69 84 HIS A C 1
ATOM 668 O O . HIS A 1 84 ? -17.057 -5.079 36.918 1.00 90.69 84 HIS A O 1
ATOM 674 N N . GLY A 1 85 ? -15.325 -3.694 36.567 1.00 86.81 85 GLY A N 1
ATOM 675 C CA . GLY A 1 85 ? -15.743 -2.716 37.571 1.00 86.81 85 GLY A CA 1
ATOM 676 C C . GLY A 1 85 ? -16.968 -1.884 37.184 1.00 86.81 85 GLY A C 1
ATOM 677 O O . GLY A 1 85 ? -17.544 -1.224 38.042 1.00 86.81 85 GLY A O 1
ATOM 678 N N . GLN A 1 86 ? -17.462 -1.993 35.943 1.00 82.88 86 GLN A N 1
ATOM 679 C CA . GLN A 1 86 ? -18.759 -1.425 35.543 1.00 82.88 86 GLN A CA 1
ATOM 680 C C . GLN A 1 86 ? -19.939 -1.942 36.388 1.00 82.88 86 GLN A C 1
ATOM 682 O O . GLN A 1 86 ? -20.992 -1.303 36.406 1.00 82.88 86 GLN A O 1
ATOM 687 N N . GLN A 1 87 ? -19.780 -3.099 37.042 1.00 80.62 87 GLN A N 1
ATOM 688 C CA . GLN A 1 87 ? -20.790 -3.734 37.895 1.00 80.62 87 GLN A CA 1
ATOM 689 C C . GLN A 1 87 ? -20.659 -3.376 39.383 1.00 80.62 87 GLN A C 1
ATOM 691 O O . GLN A 1 87 ? -21.384 -3.943 40.200 1.00 80.62 87 GLN A O 1
ATOM 696 N N . GLU A 1 88 ? -19.734 -2.488 39.755 1.00 80.56 88 GLU A N 1
ATOM 697 C CA . GLU A 1 88 ? -19.562 -2.088 41.152 1.00 80.56 88 GLU A CA 1
ATOM 698 C C . GLU A 1 88 ? -20.759 -1.289 41.682 1.00 80.56 88 GLU A C 1
ATOM 700 O O . GLU A 1 88 ? -21.418 -0.535 40.963 1.00 80.56 88 GLU A O 1
ATOM 705 N N . SER A 1 89 ? -21.024 -1.460 42.977 1.00 80.31 89 SER A N 1
ATOM 706 C CA . SER A 1 89 ? -22.043 -0.703 43.708 1.00 80.31 89 SER A CA 1
ATOM 707 C C . SER A 1 89 ? -21.655 0.772 43.839 1.00 80.31 89 SER A C 1
ATOM 709 O O . SER A 1 89 ? -20.464 1.085 43.920 1.00 80.31 89 SER A O 1
ATOM 711 N N . GLU A 1 90 ? -22.641 1.663 43.977 1.00 76.69 90 GLU A N 1
ATOM 712 C CA . GLU A 1 90 ? -22.424 3.112 44.152 1.00 76.69 90 GLU A CA 1
ATOM 713 C C . GLU A 1 90 ? -21.425 3.441 45.275 1.00 76.69 90 GLU A C 1
ATOM 715 O O . GLU A 1 90 ? -20.554 4.288 45.092 1.00 76.69 90 GLU A O 1
ATOM 720 N N . ASP A 1 91 ? -21.436 2.690 46.380 1.00 77.75 91 ASP A N 1
ATOM 721 C CA . ASP A 1 91 ? -20.526 2.903 47.516 1.00 77.75 91 ASP A CA 1
ATOM 722 C C . ASP A 1 91 ? -19.036 2.675 47.191 1.00 77.75 91 ASP A C 1
ATOM 724 O O . ASP A 1 91 ? -18.154 3.137 47.915 1.00 77.75 91 ASP A O 1
ATOM 728 N N . ARG A 1 92 ? -18.730 1.943 46.114 1.00 83.25 92 ARG A N 1
ATOM 729 C CA . ARG A 1 92 ? -17.361 1.561 45.714 1.00 83.25 92 ARG A CA 1
ATOM 730 C C . ARG A 1 92 ? -16.917 2.194 44.404 1.00 83.25 92 ARG A C 1
ATOM 732 O O . ARG A 1 92 ? -15.745 2.085 44.033 1.00 83.25 92 ARG A O 1
ATOM 739 N N . ILE A 1 93 ? -17.823 2.895 43.725 1.00 85.00 93 ILE A N 1
ATOM 740 C CA . ILE A 1 93 ? -17.576 3.426 42.388 1.00 85.00 93 ILE A CA 1
ATOM 741 C C . ILE A 1 93 ? -16.444 4.457 42.381 1.00 85.00 93 ILE A C 1
ATOM 743 O O . ILE A 1 93 ? -15.617 4.444 41.478 1.00 85.00 93 ILE A O 1
ATOM 747 N N . ASN A 1 94 ? -16.329 5.284 43.426 1.00 86.88 94 ASN A N 1
ATOM 748 C CA . ASN A 1 94 ? -15.278 6.301 43.525 1.00 86.88 94 ASN A CA 1
ATOM 749 C C . ASN A 1 94 ? -13.877 5.683 43.630 1.00 86.88 94 ASN A C 1
ATOM 751 O O . ASN A 1 94 ? -12.950 6.120 42.948 1.00 86.88 94 ASN A O 1
ATOM 755 N N . THR A 1 95 ? -13.719 4.631 44.440 1.00 89.44 95 THR A N 1
ATOM 756 C CA . THR A 1 95 ? -12.443 3.912 44.578 1.00 89.44 95 THR A CA 1
ATOM 757 C C . THR A 1 95 ? -12.060 3.206 43.279 1.00 89.44 95 THR A C 1
ATOM 759 O O . THR A 1 95 ? -10.896 3.250 42.868 1.00 89.44 95 THR A O 1
ATOM 762 N N . TRP A 1 96 ? -13.038 2.595 42.604 1.00 93.06 96 TRP A N 1
ATOM 763 C CA . TRP A 1 96 ? -12.830 1.978 41.297 1.00 93.06 96 TRP A CA 1
ATOM 764 C C . TRP A 1 96 ? -12.451 3.013 40.226 1.00 93.06 96 TRP A C 1
ATOM 766 O O . TRP A 1 96 ? -11.508 2.777 39.472 1.00 93.06 96 TRP A O 1
ATOM 776 N N . LEU A 1 97 ? -13.118 4.172 40.181 1.00 91.56 97 LEU A N 1
ATOM 777 C CA . LEU A 1 97 ? -12.828 5.253 39.230 1.00 91.56 97 LEU A CA 1
ATOM 778 C C . LEU A 1 97 ? -11.412 5.801 39.401 1.00 91.56 97 LEU A C 1
ATOM 780 O O . LEU A 1 97 ? -10.698 5.976 38.410 1.00 91.56 97 LEU A O 1
ATOM 784 N N . GLN A 1 98 ? -10.992 6.038 40.646 1.00 92.19 98 GLN A N 1
ATOM 785 C CA . GLN A 1 98 ? -9.640 6.497 40.944 1.00 92.19 98 GLN A CA 1
ATOM 786 C C . GLN A 1 98 ? -8.600 5.462 40.495 1.00 92.19 98 GLN A C 1
ATOM 788 O O . GLN A 1 98 ? -7.704 5.782 39.715 1.00 92.19 98 GLN A O 1
ATOM 793 N N . THR A 1 99 ? -8.769 4.205 40.915 1.00 93.62 99 THR A N 1
ATOM 794 C CA . THR A 1 99 ? -7.836 3.118 40.583 1.00 93.62 99 THR A CA 1
ATOM 795 C C . THR A 1 99 ? -7.768 2.871 39.076 1.00 93.62 99 THR A C 1
ATOM 797 O O . THR A 1 99 ? -6.685 2.714 38.516 1.00 93.62 99 THR A O 1
ATOM 800 N N . SER A 1 100 ? -8.914 2.884 38.395 1.00 94.31 100 SER A N 1
ATOM 801 C CA . SER A 1 100 ? -8.992 2.702 36.943 1.00 94.31 100 SER A CA 1
ATOM 802 C C . SER A 1 100 ? -8.297 3.826 36.186 1.00 94.31 100 SER A C 1
ATOM 804 O O . SER A 1 100 ? -7.575 3.554 35.232 1.00 94.31 100 SER A O 1
ATOM 806 N N . SER A 1 101 ? -8.473 5.076 36.623 1.00 94.06 101 SER A N 1
ATOM 807 C CA . SER A 1 101 ? -7.828 6.238 36.000 1.00 94.06 101 SER A CA 1
ATOM 808 C C . SER A 1 101 ? -6.307 6.196 36.174 1.00 94.06 101 SER A C 1
ATOM 810 O O . SER A 1 101 ? -5.569 6.463 35.226 1.00 94.06 101 SER A O 1
ATOM 812 N N . GLU A 1 102 ? -5.825 5.826 37.365 1.00 94.56 102 GLU A N 1
ATOM 813 C CA . GLU A 1 102 ? -4.394 5.644 37.645 1.00 94.56 102 GLU A CA 1
ATOM 814 C C . GLU A 1 102 ? -3.783 4.535 36.777 1.00 94.56 102 GLU A C 1
ATOM 816 O O . GLU A 1 102 ? -2.763 4.752 36.119 1.00 94.56 102 GLU A O 1
ATOM 821 N N . LEU A 1 103 ? -4.431 3.365 36.726 1.00 95.38 103 LEU A N 1
ATOM 822 C CA . LEU A 1 103 ? -3.978 2.233 35.917 1.00 95.38 103 LEU A CA 1
ATOM 823 C C . LEU A 1 103 ? -3.987 2.562 34.421 1.00 95.38 103 LEU A C 1
ATOM 825 O O . LEU A 1 103 ? -3.010 2.271 33.732 1.00 95.38 103 LEU A O 1
ATOM 829 N N . LEU A 1 104 ? -5.053 3.195 33.921 1.00 95.56 104 LEU A N 1
ATOM 830 C CA . LEU A 1 104 ? -5.197 3.540 32.508 1.00 95.56 104 LEU A CA 1
ATOM 831 C C . LEU A 1 104 ? -4.133 4.539 32.053 1.00 95.56 104 LEU A C 1
ATOM 833 O O . LEU A 1 104 ? -3.512 4.319 31.016 1.00 95.56 104 LEU A O 1
ATOM 837 N N . ARG A 1 105 ? -3.837 5.575 32.850 1.00 94.06 105 ARG A N 1
ATOM 838 C CA . ARG A 1 105 ? -2.754 6.530 32.549 1.00 94.06 105 ARG A CA 1
ATOM 839 C C . ARG A 1 105 ? -1.390 5.851 32.404 1.00 94.06 105 ARG A C 1
ATOM 841 O O . ARG A 1 105 ? -0.587 6.279 31.581 1.00 94.06 105 ARG A O 1
ATOM 848 N N . GLY A 1 106 ? -1.135 4.777 33.154 1.00 93.06 106 GLY A N 1
ATOM 849 C CA . GLY A 1 106 ? 0.115 4.015 33.064 1.00 93.06 106 GLY A CA 1
ATOM 850 C C . GLY A 1 106 ? 0.292 3.236 31.755 1.00 93.06 106 GLY A C 1
ATOM 851 O O . GLY A 1 106 ? 1.419 2.897 31.393 1.00 93.06 106 GLY A O 1
ATOM 852 N N . VAL A 1 107 ? -0.797 2.955 31.030 1.00 94.19 107 VAL A N 1
ATOM 853 C CA . VAL A 1 107 ? -0.781 2.082 29.842 1.00 94.19 107 VAL A CA 1
ATOM 854 C C . VAL A 1 107 ? -1.398 2.705 28.590 1.00 94.19 107 VAL A C 1
ATOM 856 O O . VAL A 1 107 ? -1.298 2.107 27.521 1.00 94.19 107 VAL A O 1
ATOM 859 N N . GLU A 1 108 ? -2.011 3.891 28.677 1.00 93.56 108 GLU A N 1
ATOM 860 C CA . GLU A 1 108 ? -2.779 4.488 27.574 1.00 93.56 108 GLU A CA 1
ATOM 861 C C . GLU A 1 108 ? -1.950 4.639 26.292 1.00 93.56 108 GLU A C 1
ATOM 863 O O . GLU A 1 108 ? -2.451 4.368 25.202 1.00 93.56 108 GLU A O 1
ATOM 868 N N . GLN A 1 109 ? -0.660 4.965 26.411 1.00 91.06 109 GLN A N 1
ATOM 869 C CA . GLN A 1 109 ? 0.251 5.121 25.271 1.00 91.06 109 GLN A CA 1
ATOM 870 C C . GLN A 1 109 ? 0.575 3.807 24.546 1.00 91.06 109 GLN A C 1
ATOM 872 O O . GLN A 1 109 ? 0.943 3.824 23.377 1.00 91.06 109 GLN A O 1
ATOM 877 N N . LYS A 1 110 ? 0.384 2.662 25.210 1.00 91.75 110 LYS A N 1
ATOM 878 C CA . LYS A 1 110 ? 0.530 1.324 24.615 1.00 91.75 110 LYS A CA 1
ATOM 879 C C . LYS A 1 110 ? -0.771 0.822 23.971 1.00 91.75 110 LYS A C 1
ATOM 881 O O . LYS A 1 110 ? -0.782 -0.248 23.371 1.00 91.75 110 LYS A O 1
ATOM 886 N N . MET A 1 111 ? -1.880 1.547 24.135 1.00 93.25 111 MET A N 1
ATOM 887 C CA . MET A 1 111 ? -3.178 1.188 23.565 1.00 93.25 111 MET A CA 1
ATOM 888 C C . MET A 1 111 ? -3.377 1.814 22.189 1.00 93.25 111 MET A C 1
ATOM 890 O O . MET A 1 111 ? -3.000 2.963 21.954 1.00 93.25 111 MET A O 1
ATOM 894 N N . ARG A 1 112 ? -4.089 1.080 21.329 1.00 93.75 112 ARG A N 1
ATOM 895 C CA . ARG A 1 112 ? -4.662 1.603 20.083 1.00 93.75 112 ARG A CA 1
ATOM 896 C C . ARG A 1 112 ? -5.562 2.797 20.391 1.00 93.75 112 ARG A C 1
ATOM 898 O O . ARG A 1 112 ? -6.280 2.780 21.398 1.00 93.75 112 ARG A O 1
ATOM 905 N N . LYS A 1 113 ? -5.585 3.804 19.515 1.00 94.38 113 LYS A N 1
ATOM 906 C CA . LYS A 1 113 ? -6.350 5.051 19.740 1.00 94.38 113 LYS A CA 1
ATOM 907 C C . LYS A 1 113 ? -7.834 4.805 20.048 1.00 94.38 113 LYS A C 1
ATOM 909 O O . LYS A 1 113 ? -8.374 5.394 20.984 1.00 94.38 113 LYS A O 1
ATOM 914 N N . LYS A 1 114 ? -8.476 3.869 19.336 1.00 94.38 114 LYS A N 1
ATOM 915 C CA . LYS A 1 114 ? -9.869 3.459 19.598 1.00 94.38 114 LYS A CA 1
ATOM 916 C C . LYS A 1 114 ? -10.061 2.867 20.986 1.00 94.38 114 LYS A C 1
ATOM 918 O O . LYS A 1 114 ? -10.953 3.285 21.717 1.00 94.38 114 LYS A O 1
ATOM 923 N N . THR A 1 115 ? -9.219 1.905 21.357 1.00 93.88 115 THR A N 1
ATOM 924 C CA . THR A 1 115 ? -9.273 1.250 22.668 1.00 93.88 115 THR A CA 1
ATOM 925 C C . THR A 1 115 ? -9.060 2.267 23.783 1.00 93.88 115 THR A C 1
ATOM 927 O O . THR A 1 115 ? -9.822 2.276 24.745 1.00 93.88 115 THR A O 1
ATOM 930 N N . ARG A 1 116 ? -8.092 3.178 23.618 1.00 94.75 116 ARG A N 1
ATOM 931 C CA . ARG A 1 116 ? -7.836 4.280 24.551 1.00 94.75 116 ARG A CA 1
ATOM 932 C C . ARG A 1 116 ? -9.081 5.146 24.750 1.00 94.75 116 ARG A C 1
ATOM 934 O O . ARG A 1 116 ? -9.491 5.354 25.889 1.00 94.75 116 ARG A O 1
ATOM 941 N N . TRP A 1 117 ? -9.701 5.609 23.660 1.00 94.88 117 TRP A N 1
ATOM 942 C CA . TRP A 1 117 ? -10.927 6.412 23.725 1.00 94.88 117 TRP A CA 1
ATOM 943 C C . TRP A 1 117 ? -12.074 5.649 24.390 1.00 94.88 117 TRP A C 1
ATOM 945 O O . TRP A 1 117 ? -12.715 6.189 25.284 1.00 94.88 117 TRP A O 1
ATOM 955 N N . LEU A 1 118 ? -12.306 4.385 24.017 1.00 92.44 118 LEU A N 1
ATOM 956 C CA . LEU A 1 118 ? -13.365 3.560 24.606 1.00 92.44 118 LEU A CA 1
ATOM 957 C C . LEU A 1 118 ? -13.171 3.366 26.115 1.00 92.44 118 LEU A C 1
ATOM 959 O O . LEU A 1 118 ? -14.132 3.511 26.860 1.00 92.44 118 LEU A O 1
ATOM 963 N N . MET A 1 119 ? -11.951 3.086 26.583 1.00 93.94 119 MET A N 1
ATOM 964 C CA . MET A 1 119 ? -11.692 2.905 28.017 1.00 93.94 119 MET A CA 1
ATOM 965 C C . MET A 1 119 ? -11.883 4.199 28.805 1.00 93.94 119 MET A C 1
ATOM 967 O O . MET A 1 119 ? -12.564 4.191 29.828 1.00 93.94 119 MET A O 1
ATOM 971 N N . TRP A 1 120 ? -11.354 5.321 28.307 1.00 94.12 120 TRP A N 1
ATOM 972 C CA . TRP A 1 120 ? -11.600 6.620 28.931 1.00 94.12 120 TRP A CA 1
ATOM 973 C C . TRP A 1 120 ? -13.076 6.980 28.920 1.00 94.12 120 TRP A C 1
ATOM 975 O O . TRP A 1 120 ? -13.590 7.452 29.926 1.00 94.12 120 TRP A O 1
ATOM 985 N N . ARG A 1 121 ? -13.785 6.690 27.829 1.00 90.44 121 ARG A N 1
ATOM 986 C CA . ARG A 1 121 ? -15.224 6.909 27.729 1.00 90.44 121 ARG A CA 1
ATOM 987 C C . ARG A 1 121 ? -15.984 6.187 28.841 1.00 90.44 121 ARG A C 1
ATOM 989 O O . ARG A 1 121 ? -16.860 6.794 29.448 1.00 90.44 121 ARG A O 1
ATOM 996 N N . GLU A 1 122 ? -15.652 4.931 29.136 1.00 88.50 122 GLU A N 1
ATOM 997 C CA . GLU A 1 122 ? -16.309 4.184 30.219 1.00 88.50 122 GLU A CA 1
ATOM 998 C C . GLU A 1 122 ? -16.118 4.840 31.597 1.00 88.50 122 GLU A C 1
ATOM 1000 O O . GLU A 1 122 ? -17.053 4.861 32.399 1.00 88.50 122 GLU A O 1
ATOM 1005 N N . LEU A 1 123 ? -14.949 5.433 31.861 1.00 91.50 123 LEU A N 1
ATOM 1006 C CA . LEU A 1 123 ? -14.686 6.170 33.103 1.00 91.50 123 LEU A CA 1
ATOM 1007 C C . LEU A 1 123 ? -15.382 7.542 33.116 1.00 91.50 123 LEU A C 1
ATOM 1009 O O . LEU A 1 123 ? -16.015 7.916 34.105 1.00 91.50 123 LEU A O 1
ATOM 1013 N N . LEU A 1 124 ? -15.314 8.268 31.996 1.00 90.88 124 LEU A N 1
ATOM 1014 C CA . LEU A 1 124 ? -15.839 9.626 31.839 1.00 90.88 124 LEU A CA 1
ATOM 1015 C C . LEU A 1 124 ? -17.366 9.691 31.936 1.00 90.88 124 LEU A C 1
ATOM 1017 O O . LEU A 1 124 ? -17.905 10.617 32.539 1.00 90.88 124 LEU A O 1
ATOM 1021 N N . ARG A 1 125 ? -18.073 8.670 31.430 1.00 86.56 125 ARG A N 1
ATOM 1022 C CA . ARG A 1 125 ? -19.537 8.554 31.584 1.00 86.56 125 ARG A CA 1
ATOM 1023 C C . ARG A 1 125 ? -19.980 8.512 33.047 1.00 86.56 125 ARG A C 1
ATOM 1025 O O . ARG A 1 125 ? -21.113 8.866 33.344 1.00 86.56 125 ARG A O 1
ATOM 1032 N N . ARG A 1 126 ? -19.116 8.040 33.949 1.00 84.62 126 ARG A N 1
ATOM 1033 C CA . ARG A 1 126 ? -19.426 7.858 35.372 1.00 84.62 126 ARG A CA 1
ATOM 1034 C C . ARG A 1 126 ? -18.946 9.029 36.227 1.00 84.62 126 ARG A C 1
ATOM 1036 O O . ARG A 1 126 ? -19.637 9.388 37.172 1.00 84.62 126 ARG A O 1
ATOM 1043 N N . ASN A 1 127 ? -17.784 9.611 35.919 1.00 86.12 127 ASN A N 1
ATOM 1044 C CA . ASN A 1 127 ? -17.206 10.696 36.723 1.00 86.12 127 ASN A CA 1
ATOM 1045 C C . ASN A 1 127 ? -17.565 12.112 36.224 1.00 86.12 127 ASN A C 1
ATOM 1047 O O . ASN A 1 127 ? -17.451 13.063 36.994 1.00 86.12 127 ASN A O 1
ATOM 1051 N N . GLY A 1 128 ? -17.994 12.265 34.964 1.00 85.62 128 GLY A N 1
ATOM 1052 C CA . GLY A 1 128 ? -18.339 13.558 34.367 1.00 85.62 128 GLY A CA 1
ATOM 1053 C C . GLY A 1 128 ? -17.166 14.539 34.214 1.00 85.62 128 GLY A C 1
ATOM 1054 O O . GLY A 1 128 ? -17.400 15.746 34.129 1.00 85.62 128 GLY A O 1
ATOM 1055 N N . ASP A 1 129 ? -15.914 14.068 34.193 1.00 90.44 129 ASP A N 1
ATOM 1056 C CA . ASP A 1 129 ? -14.723 14.925 34.133 1.00 90.44 129 ASP A CA 1
ATOM 1057 C C . ASP A 1 129 ? -14.498 15.516 32.730 1.00 90.44 129 ASP A C 1
ATOM 1059 O O . ASP A 1 129 ? -13.809 14.967 31.868 1.00 90.44 129 ASP A O 1
ATOM 1063 N N . VAL A 1 130 ? -15.072 16.697 32.502 1.00 91.62 130 VAL A N 1
ATOM 1064 C CA . VAL A 1 130 ? -14.956 17.433 31.233 1.00 91.62 130 VAL A CA 1
ATOM 1065 C C . VAL A 1 130 ? -13.507 17.834 30.914 1.00 91.62 130 VAL A C 1
ATOM 1067 O O . VAL A 1 130 ? -13.143 17.921 29.740 1.00 91.62 130 VAL A O 1
ATOM 1070 N N . ARG A 1 131 ? -12.658 18.072 31.926 1.00 92.12 131 ARG A N 1
ATOM 1071 C CA . ARG A 1 131 ? -11.259 18.472 31.696 1.00 92.12 131 ARG A CA 1
ATOM 1072 C C . ARG A 1 131 ? -10.445 17.295 31.182 1.00 92.12 131 ARG A C 1
ATOM 1074 O O . ARG A 1 131 ? -9.709 17.446 30.209 1.00 92.12 131 ARG A O 1
ATOM 1081 N N . GLU A 1 132 ? -10.611 16.128 31.796 1.00 92.94 132 GLU A N 1
ATOM 1082 C CA . GLU A 1 132 ? -9.945 14.910 31.335 1.00 92.94 132 GLU A CA 1
ATOM 1083 C C . GLU A 1 1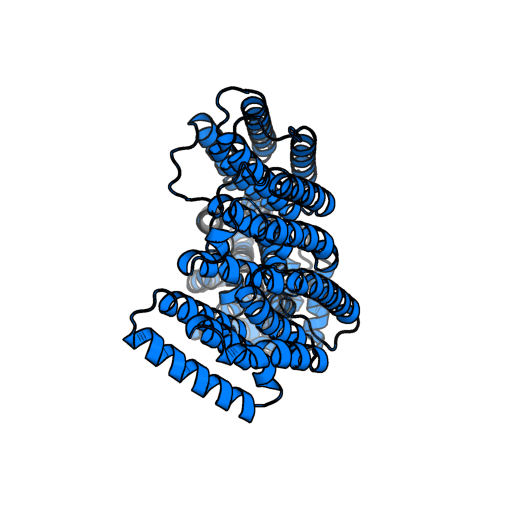32 ? -10.471 14.488 29.954 1.00 92.94 132 GLU A C 1
ATOM 1085 O O . GLU A 1 132 ? -9.672 14.129 29.089 1.00 92.94 132 GLU A O 1
ATOM 1090 N N . GLN A 1 133 ? -11.777 14.637 29.685 1.00 93.25 133 GLN A N 1
ATOM 1091 C CA . GLN A 1 133 ? -12.326 14.456 28.335 1.00 93.25 133 GLN A CA 1
ATOM 1092 C C . GLN A 1 133 ? -11.589 15.333 27.310 1.00 93.25 133 GLN A C 1
ATOM 1094 O O . GLN A 1 133 ? -11.147 14.822 26.281 1.00 93.25 133 GLN A O 1
ATOM 1099 N N . ALA A 1 134 ? -11.425 16.633 27.583 1.00 92.62 134 ALA A N 1
ATOM 1100 C CA . ALA A 1 134 ? -10.722 17.549 26.685 1.00 92.62 134 ALA A CA 1
ATOM 1101 C C . ALA A 1 134 ? -9.253 17.140 26.466 1.00 92.62 134 ALA A C 1
ATOM 1103 O O . ALA A 1 134 ? -8.813 17.088 25.318 1.00 92.62 134 ALA A O 1
ATOM 1104 N N . ARG A 1 135 ? -8.530 16.757 27.531 1.00 95.38 135 ARG A N 1
ATOM 1105 C CA . ARG A 1 135 ? -7.141 16.265 27.442 1.00 95.38 135 ARG A CA 1
ATOM 1106 C C . ARG A 1 135 ? -7.023 15.055 26.516 1.00 95.38 135 ARG A C 1
ATOM 1108 O O . ARG A 1 135 ? -6.129 15.009 25.674 1.00 95.38 135 ARG A O 1
ATOM 1115 N N . ILE A 1 136 ? -7.900 14.062 26.675 1.00 94.25 136 ILE A N 1
ATOM 1116 C CA . ILE A 1 136 ? -7.862 12.842 25.859 1.00 94.25 136 ILE A CA 1
ATOM 1117 C C . ILE A 1 136 ? -8.190 13.148 24.400 1.00 94.25 136 ILE A C 1
ATOM 1119 O O . ILE A 1 136 ? -7.504 12.638 23.511 1.00 94.25 136 ILE A O 1
ATOM 1123 N N . LYS A 1 137 ? -9.199 13.995 24.149 1.00 93.94 137 LYS A N 1
ATOM 1124 C CA . LYS A 1 137 ? -9.527 14.453 22.792 1.00 93.94 137 LYS A CA 1
ATOM 1125 C C . LYS A 1 137 ? -8.310 15.106 22.139 1.00 93.94 137 LYS A C 1
ATOM 1127 O O . LYS A 1 137 ? -7.922 14.697 21.050 1.00 93.94 137 LYS A O 1
ATOM 1132 N N . GLU A 1 138 ? -7.686 16.065 22.819 1.00 93.19 138 GLU A N 1
ATOM 1133 C CA . GLU A 1 138 ? -6.506 16.777 22.321 1.00 93.19 138 GLU A CA 1
ATOM 1134 C C . GLU A 1 138 ? -5.321 15.834 22.081 1.00 93.19 138 GLU A C 1
ATOM 1136 O O . GLU A 1 138 ? -4.688 15.907 21.033 1.00 93.19 138 GLU A O 1
ATOM 1141 N N . SER A 1 139 ? -5.062 14.893 22.994 1.00 94.12 139 SER A N 1
ATOM 1142 C CA . SER A 1 139 ? -3.987 13.907 22.840 1.00 94.12 139 SER A CA 1
ATOM 1143 C C . SER A 1 139 ? -4.184 13.030 21.603 1.00 94.12 139 SER A C 1
ATOM 1145 O O . SER A 1 139 ? -3.260 12.898 20.804 1.00 94.12 139 SER A O 1
ATOM 1147 N N . ILE A 1 140 ? -5.369 12.434 21.422 1.00 93.69 140 ILE A N 1
ATOM 1148 C CA . ILE A 1 140 ? -5.611 11.523 20.294 1.00 93.69 140 ILE A CA 1
ATOM 1149 C C . ILE A 1 140 ? -5.651 12.299 18.972 1.00 93.69 140 ILE A C 1
ATOM 1151 O O . ILE A 1 140 ? -5.036 11.871 17.997 1.00 93.69 140 ILE A O 1
ATOM 1155 N N . LEU A 1 141 ? -6.331 13.449 18.925 1.00 91.38 141 LEU A N 1
ATOM 1156 C CA . LEU A 1 141 ? -6.381 14.283 17.719 1.00 91.38 141 LEU A CA 1
ATOM 1157 C C . LEU A 1 141 ? -5.003 14.858 17.369 1.00 91.38 141 LEU A C 1
ATOM 1159 O O . LEU A 1 141 ? -4.658 14.934 16.192 1.00 91.38 141 LEU A O 1
ATOM 1163 N N . GLY A 1 142 ? -4.195 15.211 18.371 1.00 88.50 142 GLY A N 1
ATOM 1164 C CA . GLY A 1 142 ? -2.812 15.645 18.198 1.00 88.50 142 GLY A CA 1
ATOM 1165 C C . GLY A 1 142 ? -1.943 14.565 17.554 1.00 88.50 142 GLY A C 1
ATOM 1166 O O . GLY A 1 142 ? -1.248 14.850 16.580 1.00 88.50 142 GLY A O 1
ATOM 1167 N N . GLU A 1 143 ? -2.034 13.318 18.027 1.00 88.62 143 GLU A N 1
ATOM 1168 C CA . GLU A 1 143 ? -1.346 12.172 17.413 1.00 88.62 143 GLU A CA 1
ATOM 1169 C C . GLU A 1 143 ? -1.793 11.949 15.960 1.00 88.62 143 GLU A C 1
ATOM 1171 O O . GLU A 1 143 ? -0.951 11.829 15.068 1.00 88.62 143 GLU A O 1
ATOM 1176 N N . LEU A 1 144 ? -3.107 11.961 15.703 1.00 86.88 144 LEU A N 1
ATOM 1177 C CA . LEU A 1 144 ? -3.655 11.813 14.349 1.00 86.88 144 LEU A CA 1
ATOM 1178 C C . LEU A 1 144 ? -3.205 12.945 13.415 1.00 86.88 144 LEU A C 1
ATOM 1180 O O . LEU A 1 144 ? -2.923 12.706 12.247 1.00 86.88 144 LEU A O 1
ATOM 1184 N N . ASN A 1 145 ? -3.100 14.181 13.904 1.00 83.00 145 ASN A N 1
ATOM 1185 C CA . ASN A 1 145 ? -2.631 15.313 13.101 1.00 83.00 145 ASN A CA 1
ATOM 1186 C C . ASN A 1 145 ? -1.138 15.232 12.765 1.00 83.00 145 ASN A C 1
ATOM 1188 O O . ASN A 1 145 ? -0.733 15.712 11.708 1.00 83.00 145 ASN A O 1
ATOM 1192 N N . GLN A 1 146 ? -0.323 14.656 13.649 1.00 80.62 146 GLN A N 1
ATOM 1193 C CA . GLN A 1 146 ? 1.122 14.557 13.443 1.00 80.62 146 GLN A CA 1
ATOM 1194 C C . GLN A 1 146 ? 1.512 13.373 12.556 1.00 80.62 146 GLN A C 1
ATOM 1196 O O . GLN A 1 146 ? 2.426 13.503 11.744 1.00 80.62 146 GLN A O 1
ATOM 1201 N N . GLN A 1 147 ? 0.874 12.216 12.749 1.00 80.19 147 GLN A N 1
ATOM 1202 C CA . GLN A 1 147 ? 1.328 10.949 12.163 1.00 80.19 147 GLN A CA 1
ATOM 1203 C C . GLN A 1 147 ? 0.198 10.108 11.553 1.00 80.19 147 GLN A C 1
ATOM 1205 O O . GLN A 1 147 ? 0.477 9.043 11.009 1.00 80.19 147 GLN A O 1
ATOM 1210 N N . GLY A 1 148 ? -1.058 10.559 11.627 1.00 84.75 148 GLY A N 1
ATOM 1211 C CA . GLY A 1 148 ? -2.213 9.743 11.261 1.00 84.75 148 GLY A CA 1
ATOM 1212 C C . GLY A 1 148 ? -2.341 8.515 12.161 1.00 84.75 148 GLY A C 1
ATOM 1213 O O . GLY A 1 148 ? -1.993 8.534 13.350 1.00 84.75 148 GLY A O 1
ATOM 1214 N N . LEU A 1 149 ? -2.851 7.428 11.593 1.00 87.12 149 LEU A N 1
ATOM 1215 C CA . LEU A 1 149 ? -2.841 6.125 12.244 1.00 87.12 149 LEU A CA 1
ATOM 1216 C C . LEU A 1 149 ? -1.559 5.344 11.939 1.00 87.12 149 LEU A C 1
ATOM 1218 O O . LEU A 1 149 ? -1.088 5.284 10.806 1.00 87.12 149 LEU A O 1
ATOM 1222 N N . ALA A 1 150 ? -1.026 4.681 12.962 1.00 85.88 150 ALA A N 1
ATOM 1223 C CA . ALA A 1 150 ? 0.157 3.843 12.835 1.00 85.88 150 ALA A CA 1
ATOM 1224 C C . ALA A 1 150 ? -0.229 2.370 12.609 1.00 85.88 150 ALA A C 1
ATOM 1226 O O . ALA A 1 150 ? -1.339 1.970 12.963 1.00 85.88 150 ALA A O 1
ATOM 1227 N N . PRO A 1 151 ? 0.687 1.508 12.117 1.00 85.19 151 PRO A N 1
ATOM 1228 C CA . PRO A 1 151 ? 0.383 0.091 11.932 1.00 85.19 151 PRO A CA 1
ATOM 1229 C C . PRO A 1 151 ? -0.147 -0.611 13.181 1.00 85.19 151 PRO A C 1
ATOM 1231 O O . PRO A 1 151 ? -1.056 -1.425 13.083 1.00 85.19 151 PRO A O 1
ATOM 1234 N N . TYR A 1 152 ? 0.340 -0.256 14.371 1.00 87.56 152 TYR A N 1
ATOM 1235 C CA . TYR A 1 152 ? -0.146 -0.848 15.619 1.00 87.56 152 TYR A CA 1
ATOM 1236 C C . TYR A 1 152 ? -1.593 -0.458 15.976 1.00 87.56 152 TYR A C 1
ATOM 1238 O O . TYR A 1 152 ? -2.197 -1.131 16.808 1.00 87.56 152 TYR A O 1
ATOM 1246 N N . ASP A 1 153 ? -2.167 0.591 15.372 1.00 89.81 153 ASP A N 1
ATOM 1247 C CA . ASP A 1 153 ? -3.578 0.953 15.564 1.00 89.81 153 ASP A CA 1
ATOM 1248 C C . ASP A 1 153 ? -4.530 -0.012 14.830 1.00 89.81 153 ASP A C 1
ATOM 1250 O O . ASP A 1 153 ? -5.711 -0.103 15.174 1.00 89.81 153 ASP A O 1
ATOM 1254 N N . VAL A 1 154 ? -4.017 -0.789 13.870 1.00 89.75 154 VAL A N 1
ATOM 1255 C CA . VAL A 1 154 ? -4.775 -1.786 13.103 1.00 89.75 154 VAL A CA 1
ATOM 1256 C C . VAL A 1 154 ? -4.720 -3.148 13.789 1.00 89.75 154 VAL A C 1
ATOM 1258 O O . VAL A 1 154 ? -3.630 -3.578 14.173 1.00 89.75 154 VAL A O 1
ATOM 1261 N N . PRO A 1 155 ? -5.835 -3.898 13.884 1.00 90.88 155 PRO A N 1
ATOM 1262 C CA . PRO A 1 155 ? -5.799 -5.279 14.359 1.00 90.88 155 PRO A CA 1
ATOM 1263 C C . PRO A 1 155 ? -4.760 -6.128 13.611 1.00 90.88 155 PRO A C 1
ATOM 1265 O O . PRO A 1 155 ? -4.738 -6.177 12.378 1.00 90.88 155 PRO A O 1
ATOM 1268 N N . HIS A 1 156 ? -3.909 -6.838 14.355 1.00 88.44 156 HIS A N 1
ATOM 1269 C CA . HIS A 1 156 ? -2.751 -7.538 13.790 1.00 88.44 156 HIS A CA 1
ATOM 1270 C C . HIS A 1 156 ? -3.137 -8.589 12.734 1.00 88.44 156 HIS A C 1
ATOM 1272 O O . HIS A 1 156 ? -2.448 -8.764 11.733 1.00 88.44 156 HIS A O 1
ATOM 1278 N N . PHE A 1 157 ? -4.283 -9.253 12.897 1.00 88.62 157 PHE A N 1
ATOM 1279 C CA . PHE A 1 157 ? -4.744 -10.245 11.926 1.00 88.62 157 PHE A CA 1
ATOM 1280 C C . PHE A 1 157 ? -5.151 -9.634 10.572 1.00 88.62 157 PHE A C 1
ATOM 1282 O O . PHE A 1 157 ? -5.056 -10.326 9.560 1.00 88.62 157 PHE A O 1
ATOM 1289 N N . ILE A 1 158 ? -5.570 -8.360 10.528 1.00 88.31 158 ILE A N 1
ATOM 1290 C CA . ILE A 1 158 ? -5.821 -7.645 9.265 1.00 88.31 158 ILE A CA 1
ATOM 1291 C C . ILE A 1 158 ? -4.494 -7.347 8.576 1.00 88.31 158 ILE A C 1
ATOM 1293 O O . ILE A 1 158 ? -4.359 -7.611 7.385 1.00 88.31 158 ILE A O 1
ATOM 1297 N N . GLN A 1 159 ? -3.501 -6.863 9.331 1.00 87.69 159 GLN A N 1
ATOM 1298 C CA . GLN A 1 159 ? -2.154 -6.622 8.804 1.00 87.69 159 GLN A CA 1
ATOM 1299 C C . GLN A 1 159 ? -1.581 -7.900 8.184 1.00 87.69 159 GLN A C 1
ATOM 1301 O O . GLN A 1 159 ? -1.092 -7.876 7.058 1.00 87.69 159 GLN A O 1
ATOM 1306 N N . ASN A 1 160 ? -1.710 -9.030 8.889 1.00 86.19 160 ASN A N 1
ATOM 1307 C CA . ASN A 1 160 ? -1.264 -10.335 8.407 1.00 86.19 160 ASN A CA 1
ATOM 1308 C C . ASN A 1 160 ? -2.007 -10.760 7.141 1.00 86.19 160 ASN A C 1
ATOM 1310 O O . ASN A 1 160 ? -1.376 -11.260 6.213 1.00 86.19 160 ASN A O 1
ATOM 1314 N N . ARG A 1 161 ? -3.328 -10.550 7.080 1.00 85.56 161 ARG A N 1
ATOM 1315 C CA . ARG A 1 161 ? -4.120 -10.897 5.897 1.00 85.56 161 ARG A CA 1
ATOM 1316 C C . ARG A 1 161 ? -3.699 -10.074 4.680 1.00 85.56 161 ARG A C 1
ATOM 1318 O O . ARG A 1 161 ? -3.398 -10.660 3.648 1.00 85.56 161 ARG A O 1
ATOM 1325 N N . LEU A 1 162 ? -3.605 -8.751 4.815 1.00 83.06 162 LEU A N 1
ATOM 1326 C CA . LEU A 1 162 ? -3.150 -7.869 3.734 1.00 83.06 162 LEU A CA 1
ATOM 1327 C C . LEU A 1 162 ? -1.732 -8.239 3.288 1.00 83.06 162 LEU A C 1
ATOM 1329 O O . LEU A 1 162 ? -1.464 -8.395 2.102 1.00 83.06 162 LEU A O 1
ATOM 1333 N N . PHE A 1 163 ? -0.831 -8.480 4.237 1.00 82.44 163 PHE A N 1
ATOM 1334 C CA . PHE A 1 163 ? 0.532 -8.911 3.945 1.00 82.44 163 PHE A CA 1
ATOM 1335 C C . PHE A 1 163 ? 0.610 -10.254 3.207 1.00 82.44 163 PHE A C 1
ATOM 1337 O O . PHE A 1 163 ? 1.510 -10.445 2.396 1.00 82.44 163 PHE A O 1
ATOM 1344 N N . GLN A 1 164 ? -0.311 -11.185 3.456 1.00 82.44 164 GLN A N 1
ATOM 1345 C CA . GLN A 1 164 ? -0.392 -12.444 2.711 1.00 82.44 164 GLN A CA 1
ATOM 1346 C C . GLN A 1 164 ? -0.915 -12.243 1.284 1.00 82.44 164 GLN A C 1
ATOM 1348 O O . GLN A 1 164 ? -0.439 -12.912 0.370 1.00 82.44 164 GLN A O 1
ATOM 1353 N N . GLU A 1 165 ? -1.838 -11.300 1.079 1.00 80.94 165 GLU A N 1
ATOM 1354 C CA . GLU A 1 165 ? -2.417 -10.984 -0.237 1.00 80.94 165 GLU A CA 1
ATOM 1355 C C . GLU A 1 165 ? -1.431 -10.316 -1.209 1.00 80.94 165 GLU A C 1
ATOM 1357 O O . GLU A 1 165 ? -1.722 -10.219 -2.404 1.00 80.94 165 GLU A O 1
ATOM 1362 N N . ARG A 1 166 ? -0.248 -9.891 -0.736 1.00 76.69 166 ARG A N 1
ATOM 1363 C CA . ARG A 1 166 ? 0.815 -9.340 -1.597 1.00 76.69 166 ARG A CA 1
ATOM 1364 C C . ARG A 1 166 ? 1.378 -10.365 -2.590 1.00 76.69 166 ARG A C 1
ATOM 1366 O O . ARG A 1 166 ? 1.968 -9.974 -3.598 1.00 76.69 166 ARG A O 1
ATOM 1373 N N . TRP A 1 167 ? 1.234 -11.657 -2.289 1.00 77.75 167 TRP A N 1
ATOM 1374 C CA . TRP A 1 167 ? 1.725 -12.759 -3.112 1.00 77.75 167 TRP A CA 1
ATOM 1375 C C . TRP A 1 167 ? 0.576 -13.454 -3.844 1.00 77.75 167 TRP A C 1
ATOM 1377 O O . TRP A 1 167 ? -0.519 -13.600 -3.306 1.00 77.75 167 TRP A O 1
ATOM 1387 N N . LEU A 1 168 ? 0.859 -13.933 -5.056 1.00 79.88 168 LEU A N 1
ATOM 1388 C CA . LEU A 1 168 ? -0.014 -14.868 -5.761 1.00 79.88 168 LEU A CA 1
ATOM 1389 C C . LEU A 1 168 ? 0.104 -16.240 -5.089 1.00 79.88 168 LEU A C 1
ATOM 1391 O O . LEU A 1 168 ? 1.209 -16.772 -4.983 1.00 79.88 168 LEU A O 1
ATOM 1395 N N . GLN A 1 169 ? -1.011 -16.792 -4.615 1.00 71.62 169 GLN A N 1
ATOM 1396 C CA . GLN A 1 169 ? -1.043 -18.111 -3.980 1.00 71.62 169 GLN A CA 1
ATOM 1397 C C . GLN A 1 169 ? -1.494 -19.161 -5.002 1.00 71.62 169 GLN A C 1
ATOM 1399 O O . GLN A 1 169 ? -2.577 -18.994 -5.547 1.00 71.62 169 GLN A O 1
ATOM 1404 N N . PRO A 1 170 ? -0.718 -20.219 -5.294 1.00 61.09 170 PRO A N 1
ATOM 1405 C CA . PRO A 1 170 ? -1.078 -21.230 -6.298 1.00 61.09 170 PRO A CA 1
ATOM 1406 C C . PRO A 1 170 ? -2.340 -22.050 -5.989 1.00 61.09 170 PRO A C 1
ATOM 1408 O O . PRO A 1 170 ? -2.941 -22.587 -6.914 1.00 61.09 170 PRO A O 1
ATOM 1411 N N . ASP A 1 171 ? -2.726 -22.141 -4.712 1.00 57.19 171 ASP A N 1
ATOM 1412 C CA . ASP A 1 171 ? -3.660 -23.161 -4.211 1.00 57.19 171 ASP A CA 1
ATOM 1413 C C . ASP A 1 171 ? -5.076 -22.639 -3.876 1.00 57.19 171 ASP A C 1
ATOM 1415 O O . ASP A 1 171 ? -5.913 -23.412 -3.410 1.00 57.19 171 ASP A O 1
ATOM 1419 N N . ASP A 1 172 ? -5.375 -21.357 -4.114 1.00 56.41 172 ASP A N 1
ATOM 1420 C CA . ASP A 1 172 ? -6.696 -20.774 -3.832 1.00 56.41 172 ASP A CA 1
ATOM 1421 C C . ASP A 1 172 ? -7.600 -20.826 -5.087 1.00 56.41 172 ASP A C 1
ATOM 1423 O O . ASP A 1 172 ? -7.213 -20.391 -6.169 1.00 56.41 172 ASP A O 1
ATOM 1427 N N . GLU A 1 173 ? -8.844 -21.313 -4.980 1.00 53.81 173 GLU A N 1
ATOM 1428 C CA . GLU A 1 173 ? -9.778 -21.365 -6.131 1.00 53.81 173 GLU A CA 1
ATOM 1429 C C . GLU A 1 173 ? -9.982 -19.979 -6.785 1.00 53.81 173 GLU A C 1
ATOM 1431 O O . GLU A 1 173 ? -10.021 -19.871 -8.015 1.00 53.81 173 GLU A O 1
ATOM 1436 N N . ASP A 1 174 ? -10.000 -18.910 -5.979 1.00 54.91 174 ASP A N 1
ATOM 1437 C CA . ASP A 1 174 ? -10.098 -17.514 -6.431 1.00 54.91 174 ASP A CA 1
ATOM 1438 C C . ASP A 1 174 ? -8.796 -16.982 -7.067 1.00 54.91 174 ASP A C 1
ATOM 1440 O O . ASP A 1 174 ? -8.836 -16.085 -7.915 1.00 54.91 174 ASP A O 1
ATOM 1444 N N . SER A 1 175 ? -7.625 -17.530 -6.715 1.00 58.22 175 SER A N 1
ATOM 1445 C CA . SER A 1 175 ? -6.340 -17.081 -7.274 1.00 58.22 175 SER A CA 1
ATOM 1446 C C . SER A 1 175 ? -6.080 -17.625 -8.678 1.00 58.22 175 SER A C 1
ATOM 1448 O O . SER A 1 175 ? -5.225 -17.091 -9.390 1.00 58.22 175 SER A O 1
ATOM 1450 N N . SER A 1 176 ? -6.847 -18.627 -9.120 1.00 63.03 176 SER A N 1
ATOM 1451 C CA . SER A 1 176 ? -6.775 -19.173 -10.480 1.00 63.03 176 SER A CA 1
ATOM 1452 C C . SER A 1 176 ? -6.953 -18.085 -11.554 1.00 63.03 176 SER A C 1
ATOM 1454 O O . SER A 1 176 ? -6.233 -18.071 -12.557 1.00 63.03 176 SER A O 1
ATOM 1456 N N . GLY A 1 177 ? -7.833 -17.106 -11.307 1.00 80.81 177 GLY A N 1
ATOM 1457 C CA . GLY A 1 177 ? -8.026 -15.943 -12.175 1.00 80.81 177 GLY A CA 1
ATOM 1458 C C . GLY A 1 177 ? -6.859 -14.950 -12.137 1.00 80.81 177 GLY A C 1
ATOM 1459 O O . GLY A 1 177 ? -6.445 -14.436 -13.178 1.00 80.81 177 GLY A O 1
ATOM 1460 N N . GLU A 1 178 ? -6.281 -14.702 -10.958 1.00 85.25 178 GLU A N 1
ATOM 1461 C CA . GLU A 1 178 ? -5.154 -13.773 -10.792 1.00 85.25 178 GLU A CA 1
ATOM 1462 C C . GLU A 1 178 ? -3.850 -14.327 -11.378 1.00 85.25 178 GLU A C 1
ATOM 1464 O O . GLU A 1 178 ? -3.113 -13.595 -12.041 1.00 85.25 178 GLU A O 1
ATOM 1469 N N . ILE A 1 179 ? -3.584 -15.623 -11.192 1.00 88.31 179 ILE A N 1
ATOM 1470 C CA . ILE A 1 179 ? -2.445 -16.321 -11.800 1.00 88.31 179 ILE A CA 1
ATOM 1471 C C . ILE A 1 179 ? -2.593 -16.332 -13.320 1.00 88.31 179 ILE A C 1
ATOM 1473 O O . ILE A 1 179 ? -1.621 -16.067 -14.025 1.00 88.31 179 ILE A O 1
ATOM 1477 N N . GLY A 1 180 ? -3.806 -16.570 -13.832 1.00 88.88 180 GLY A N 1
ATOM 1478 C CA . GLY A 1 180 ? -4.099 -16.470 -15.262 1.00 88.88 180 GLY A CA 1
ATOM 1479 C C . GLY A 1 180 ? -3.815 -15.073 -15.825 1.00 88.88 180 GLY A C 1
ATOM 1480 O O . GLY A 1 180 ? -3.170 -14.947 -16.868 1.00 88.88 180 GLY A O 1
ATOM 1481 N N . ALA A 1 181 ? -4.222 -14.015 -15.114 1.00 91.81 181 ALA A N 1
ATOM 1482 C CA . ALA A 1 181 ? -3.921 -12.635 -15.497 1.00 91.81 181 ALA A CA 1
ATOM 1483 C C . ALA A 1 181 ? -2.410 -12.342 -15.466 1.00 91.81 181 ALA A C 1
ATOM 1485 O O . ALA A 1 181 ? -1.874 -11.781 -16.423 1.00 91.81 181 ALA A O 1
ATOM 1486 N N . ALA A 1 182 ? -1.708 -12.764 -14.409 1.00 93.62 182 ALA A N 1
ATOM 1487 C CA . ALA A 1 182 ? -0.262 -12.595 -14.287 1.00 93.62 182 ALA A CA 1
ATOM 1488 C C . ALA A 1 182 ? 0.499 -13.329 -15.402 1.00 93.62 182 ALA A C 1
ATOM 1490 O O . ALA A 1 182 ? 1.391 -12.753 -16.023 1.00 93.62 182 ALA A O 1
ATOM 1491 N N . HIS A 1 183 ? 0.102 -14.564 -15.716 1.00 94.06 183 HIS A N 1
ATOM 1492 C CA . HIS A 1 183 ? 0.654 -15.330 -16.830 1.00 94.06 183 HIS A CA 1
ATOM 1493 C C . HIS A 1 183 ? 0.417 -14.624 -18.173 1.00 94.06 183 HIS A C 1
ATOM 1495 O O . HIS A 1 183 ? 1.357 -14.417 -18.934 1.00 94.06 183 HIS A O 1
ATOM 1501 N N . GLY A 1 184 ? -0.811 -14.162 -18.441 1.00 94.25 184 GLY A N 1
ATOM 1502 C CA . GLY A 1 184 ? -1.123 -13.418 -19.666 1.00 94.25 184 GLY A CA 1
ATOM 1503 C C . GLY A 1 184 ? -0.331 -12.110 -19.809 1.00 94.25 184 GLY A C 1
ATOM 1504 O O . GLY A 1 184 ? 0.084 -11.753 -20.915 1.00 94.25 184 GLY A O 1
ATOM 1505 N N . ASN A 1 185 ? -0.075 -11.414 -18.698 1.00 96.56 185 ASN A N 1
ATOM 1506 C CA . ASN A 1 185 ? 0.795 -10.237 -18.666 1.00 96.56 185 ASN A CA 1
ATOM 1507 C C . ASN A 1 185 ? 2.259 -10.607 -18.956 1.00 96.56 185 ASN A C 1
ATOM 1509 O O . ASN A 1 185 ? 2.927 -9.904 -19.715 1.00 96.56 185 ASN A O 1
ATOM 1513 N N . LEU A 1 186 ? 2.758 -11.712 -18.393 1.00 96.75 186 LEU A N 1
ATOM 1514 C CA . LEU A 1 186 ? 4.119 -12.204 -18.630 1.00 96.75 186 LEU A CA 1
ATOM 1515 C C . LEU A 1 186 ? 4.342 -12.675 -20.070 1.00 96.75 186 LEU A C 1
ATOM 1517 O O . LEU A 1 186 ? 5.403 -12.400 -20.632 1.00 96.75 186 LEU A O 1
ATOM 1521 N N . ASP A 1 187 ? 3.359 -13.327 -20.688 1.00 96.19 187 ASP A N 1
ATOM 1522 C CA . ASP A 1 187 ? 3.414 -13.723 -22.100 1.00 96.19 187 ASP A CA 1
ATOM 1523 C C . ASP A 1 187 ? 3.520 -12.492 -23.007 1.00 96.19 187 ASP A C 1
ATOM 1525 O O . ASP A 1 187 ? 4.346 -12.438 -23.922 1.00 96.19 187 ASP A O 1
ATOM 1529 N N . MET A 1 188 ? 2.715 -11.461 -22.723 1.00 96.69 188 MET A N 1
ATOM 1530 C CA . MET A 1 188 ? 2.787 -10.181 -23.426 1.00 96.69 188 MET A CA 1
ATOM 1531 C C . MET A 1 188 ? 4.172 -9.540 -23.253 1.00 96.69 188 MET A C 1
ATOM 1533 O O . MET A 1 188 ? 4.803 -9.185 -24.251 1.00 96.69 188 MET A O 1
ATOM 1537 N N . MET A 1 189 ? 4.690 -9.477 -22.020 1.00 96.62 189 MET A N 1
ATOM 1538 C CA . MET A 1 189 ? 6.027 -8.937 -21.747 1.00 96.62 189 MET A CA 1
ATOM 1539 C C . MET A 1 189 ? 7.127 -9.716 -22.464 1.00 96.62 189 MET A C 1
ATOM 1541 O O . MET A 1 189 ? 8.048 -9.104 -23.003 1.00 96.62 189 MET A O 1
ATOM 1545 N N . LYS A 1 190 ? 7.034 -11.049 -22.516 1.00 97.06 190 LYS A N 1
ATOM 1546 C CA . LYS A 1 190 ? 7.977 -11.887 -23.261 1.00 97.06 190 LYS A CA 1
ATOM 1547 C C . LYS A 1 190 ? 7.988 -11.504 -24.741 1.00 97.06 190 LYS A C 1
ATOM 1549 O O . LYS A 1 190 ? 9.059 -11.253 -25.283 1.00 97.06 190 LYS A O 1
ATOM 1554 N N . ASN A 1 191 ? 6.819 -11.388 -25.370 1.00 96.56 191 ASN A N 1
ATOM 1555 C CA . ASN A 1 191 ? 6.721 -10.985 -26.776 1.00 96.56 191 ASN A CA 1
ATOM 1556 C C . ASN A 1 191 ? 7.325 -9.591 -27.021 1.00 96.56 191 ASN A C 1
ATOM 1558 O O . ASN A 1 191 ? 7.970 -9.366 -28.044 1.00 96.56 191 ASN A O 1
ATOM 1562 N N . SER A 1 192 ? 7.157 -8.653 -26.082 1.00 96.44 192 SER A N 1
ATOM 1563 C CA . SER A 1 192 ? 7.814 -7.343 -26.156 1.00 96.44 192 SER A CA 1
ATOM 1564 C C . SER A 1 192 ? 9.336 -7.434 -26.015 1.00 96.44 192 SER A C 1
ATOM 1566 O O . SER A 1 192 ? 10.056 -6.784 -26.768 1.00 96.44 192 SER A O 1
ATOM 1568 N N . VAL A 1 193 ? 9.839 -8.250 -25.085 1.00 95.69 193 VAL A N 1
ATOM 1569 C CA . VAL A 1 193 ? 11.281 -8.460 -24.880 1.00 95.69 193 VAL A CA 1
ATOM 1570 C C . VAL A 1 193 ? 11.930 -9.126 -26.096 1.00 95.69 193 VAL A C 1
ATOM 1572 O O . VAL A 1 193 ? 13.025 -8.722 -26.489 1.00 95.69 193 VAL A O 1
ATOM 1575 N N . ASP A 1 194 ? 11.258 -10.085 -26.740 1.00 95.38 194 ASP A N 1
ATOM 1576 C CA . ASP A 1 194 ? 11.741 -10.724 -27.974 1.00 95.38 194 ASP A CA 1
ATOM 1577 C C . ASP A 1 194 ? 12.020 -9.671 -29.076 1.00 95.38 194 ASP A C 1
ATOM 1579 O O . ASP A 1 194 ? 12.969 -9.806 -29.853 1.00 95.38 194 ASP A O 1
ATOM 1583 N N . ALA A 1 195 ? 11.240 -8.581 -29.099 1.00 94.94 195 ALA A N 1
ATOM 1584 C CA . ALA A 1 195 ? 11.357 -7.474 -30.050 1.00 94.94 195 ALA A CA 1
ATOM 1585 C C . ALA A 1 195 ? 12.391 -6.393 -29.663 1.00 94.94 195 ALA A C 1
ATOM 1587 O O . ALA A 1 195 ? 12.567 -5.422 -30.404 1.00 94.94 195 ALA A O 1
ATOM 1588 N N . PHE A 1 196 ? 13.097 -6.528 -28.534 1.00 93.62 196 PHE A N 1
ATOM 1589 C CA . PHE A 1 196 ? 14.129 -5.565 -28.141 1.00 93.62 196 PHE A CA 1
ATOM 1590 C C . PHE A 1 196 ? 15.292 -5.546 -29.146 1.00 93.62 196 PHE A C 1
ATOM 1592 O O . PHE A 1 196 ? 15.863 -6.601 -29.436 1.00 93.62 196 PHE A O 1
ATOM 1599 N N . PRO A 1 197 ? 15.714 -4.367 -29.645 1.00 90.88 197 PRO A N 1
ATOM 1600 C CA . PRO A 1 197 ? 16.815 -4.275 -30.606 1.00 90.88 197 PRO A CA 1
ATOM 1601 C C . PRO A 1 197 ? 18.192 -4.466 -29.947 1.00 90.88 197 PRO A C 1
ATOM 1603 O O . PRO A 1 197 ? 19.146 -4.886 -30.603 1.00 90.88 197 PRO A O 1
ATOM 1606 N N . VAL A 1 198 ? 18.306 -4.200 -28.641 1.00 90.25 198 VAL A N 1
ATOM 1607 C CA . VAL A 1 198 ? 19.565 -4.281 -27.888 1.00 90.25 198 VAL A CA 1
ATOM 1608 C C . VAL A 1 198 ? 19.717 -5.664 -27.245 1.00 90.25 198 VAL A C 1
ATOM 1610 O O . VAL A 1 198 ? 19.004 -6.011 -26.303 1.00 90.25 198 VAL A O 1
ATOM 1613 N N . ALA A 1 199 ? 20.676 -6.454 -27.739 1.00 90.12 199 ALA A N 1
ATOM 1614 C CA . ALA A 1 199 ? 20.841 -7.862 -27.364 1.00 90.12 199 ALA A CA 1
ATOM 1615 C C . ALA A 1 199 ? 21.081 -8.088 -25.859 1.00 90.12 199 ALA A C 1
ATOM 1617 O O . ALA A 1 199 ? 20.402 -8.918 -25.260 1.00 90.12 199 ALA A O 1
ATOM 1618 N N . HIS A 1 200 ? 21.984 -7.327 -25.229 1.00 89.56 200 HIS A N 1
ATOM 1619 C CA . HIS A 1 200 ? 22.282 -7.506 -23.805 1.00 89.56 200 HIS A CA 1
ATOM 1620 C C . HIS A 1 200 ? 21.073 -7.185 -22.908 1.00 89.56 200 HIS A C 1
ATOM 1622 O O . HIS A 1 200 ? 20.822 -7.905 -21.941 1.00 89.56 200 HIS A O 1
ATOM 1628 N N . LEU A 1 201 ? 20.277 -6.159 -23.251 1.00 91.75 201 LEU A N 1
ATOM 1629 C CA . LEU A 1 201 ? 19.032 -5.852 -22.538 1.00 91.75 201 LEU A CA 1
ATOM 1630 C C . LEU A 1 201 ? 18.048 -7.014 -22.664 1.00 91.75 201 LEU A C 1
ATOM 1632 O O . LEU A 1 201 ? 17.455 -7.414 -21.666 1.00 91.75 201 LEU A O 1
ATOM 1636 N N . ARG A 1 202 ? 17.919 -7.599 -23.859 1.00 93.50 202 ARG A N 1
ATOM 1637 C CA . ARG A 1 202 ? 17.064 -8.767 -24.100 1.00 93.50 202 ARG A CA 1
ATOM 1638 C C . ARG A 1 202 ? 17.485 -9.980 -23.262 1.00 93.50 202 ARG A C 1
ATOM 1640 O O . ARG A 1 202 ? 16.642 -10.560 -22.588 1.00 93.50 202 ARG A O 1
ATOM 1647 N N . TYR A 1 203 ? 18.774 -10.326 -23.220 1.00 93.88 203 TYR A N 1
ATOM 1648 C CA . TYR A 1 203 ? 19.249 -11.481 -22.440 1.00 93.88 203 TYR A CA 1
ATOM 1649 C C . TYR A 1 203 ? 19.072 -11.304 -20.929 1.00 93.88 203 TYR A C 1
ATOM 1651 O O . TYR A 1 203 ? 18.649 -12.238 -20.249 1.00 93.88 203 TYR A O 1
ATOM 1659 N N . ILE A 1 204 ? 19.335 -10.105 -20.397 1.00 94.31 204 ILE A N 1
ATOM 1660 C CA . ILE A 1 204 ? 19.053 -9.814 -18.984 1.00 94.31 204 ILE A CA 1
ATOM 1661 C C . ILE A 1 204 ? 17.543 -9.900 -18.722 1.00 94.31 204 ILE A C 1
ATOM 1663 O O . ILE A 1 204 ? 17.126 -10.503 -17.735 1.00 94.31 204 ILE A O 1
ATOM 1667 N N . SER A 1 205 ? 16.720 -9.368 -19.629 1.00 95.56 205 SER A N 1
ATOM 1668 C CA . SER A 1 205 ? 15.257 -9.423 -19.523 1.00 95.56 205 SER A CA 1
ATOM 1669 C C . SER A 1 205 ? 14.725 -10.856 -19.511 1.00 95.56 205 SER A C 1
ATOM 1671 O O . SER A 1 205 ? 13.808 -11.145 -18.750 1.00 95.56 205 SER A O 1
ATOM 1673 N N . TYR A 1 206 ? 15.317 -11.781 -20.275 1.00 97.06 206 TYR A N 1
ATOM 1674 C CA . TYR A 1 206 ? 14.974 -13.205 -20.198 1.00 97.06 206 TYR A CA 1
ATOM 1675 C C . TYR A 1 206 ? 15.266 -13.810 -18.825 1.00 97.06 206 TYR A C 1
ATOM 1677 O O . TYR A 1 206 ? 14.433 -14.551 -18.307 1.00 97.06 206 TYR A O 1
ATOM 1685 N N . ALA A 1 207 ? 16.389 -13.460 -18.191 1.00 96.19 207 ALA A N 1
ATOM 1686 C CA . ALA A 1 207 ? 16.682 -13.917 -16.833 1.00 96.19 207 ALA A CA 1
ATOM 1687 C C . ALA A 1 207 ? 15.680 -13.349 -15.804 1.00 96.19 207 ALA A C 1
ATOM 1689 O O . ALA A 1 207 ? 15.243 -14.068 -14.902 1.00 96.19 207 ALA A O 1
ATOM 1690 N N . ILE A 1 208 ? 15.262 -12.085 -15.963 1.00 94.75 208 ILE A N 1
ATOM 1691 C CA . ILE A 1 208 ? 14.220 -11.465 -15.124 1.00 94.75 208 ILE A CA 1
ATOM 1692 C C . ILE A 1 208 ? 12.864 -12.156 -15.340 1.00 94.75 208 ILE A C 1
ATOM 1694 O O . ILE A 1 208 ? 12.198 -12.525 -14.370 1.00 94.75 208 ILE A O 1
ATOM 1698 N N . LEU A 1 209 ? 12.464 -12.379 -16.596 1.00 96.69 209 LEU A N 1
ATOM 1699 C CA . LEU A 1 209 ? 11.231 -13.093 -16.940 1.00 96.69 209 LEU A CA 1
ATOM 1700 C C . LEU A 1 209 ? 11.247 -14.521 -16.395 1.00 96.69 209 LEU A C 1
ATOM 1702 O O . LEU A 1 209 ? 10.247 -14.966 -15.844 1.00 96.69 209 LEU A O 1
ATOM 1706 N N . ALA A 1 210 ? 12.372 -15.230 -16.476 1.00 96.12 210 ALA A N 1
ATOM 1707 C CA . ALA A 1 210 ? 12.489 -16.566 -15.909 1.00 96.12 210 ALA A CA 1
ATOM 1708 C C . ALA A 1 210 ? 12.240 -16.583 -14.396 1.00 96.12 210 ALA A C 1
ATOM 1710 O O . ALA A 1 210 ? 11.493 -17.427 -13.900 1.00 96.12 210 ALA A O 1
ATOM 1711 N N . ARG A 1 211 ? 12.802 -15.614 -13.659 1.00 93.25 211 ARG A N 1
ATOM 1712 C CA . ARG A 1 211 ? 12.488 -15.423 -12.234 1.00 93.25 211 ARG A CA 1
ATOM 1713 C C . ARG A 1 211 ? 10.986 -15.209 -12.027 1.00 93.25 211 ARG A C 1
ATOM 1715 O O . ARG A 1 211 ? 10.420 -15.781 -11.099 1.00 93.25 211 ARG A O 1
ATOM 1722 N N . ALA A 1 212 ? 10.352 -14.390 -12.861 1.00 92.56 212 ALA A N 1
ATOM 1723 C CA . ALA A 1 212 ? 8.925 -14.106 -12.764 1.00 92.56 212 ALA A CA 1
ATOM 1724 C C . ALA A 1 212 ? 8.051 -15.348 -13.028 1.00 92.56 212 ALA A C 1
ATOM 1726 O O . ALA A 1 212 ? 7.194 -15.654 -12.203 1.00 92.56 212 ALA A O 1
ATOM 1727 N N . TYR A 1 213 ? 8.315 -16.109 -14.096 1.00 94.19 213 TYR A N 1
ATOM 1728 C CA . TYR A 1 213 ? 7.614 -17.367 -14.395 1.00 94.19 213 TYR A CA 1
ATOM 1729 C C . TYR A 1 213 ? 7.802 -18.420 -13.298 1.00 94.19 213 TYR A C 1
ATOM 1731 O O . TYR A 1 213 ? 6.840 -19.076 -12.908 1.00 94.19 213 TYR A O 1
ATOM 1739 N N . SER A 1 214 ? 9.016 -18.556 -12.756 1.00 91.50 214 SER A N 1
ATOM 1740 C CA . SER A 1 214 ? 9.291 -19.493 -11.658 1.00 91.50 214 SER A CA 1
ATOM 1741 C C . SER A 1 214 ? 8.462 -19.168 -10.407 1.00 91.50 214 SER A C 1
ATOM 1743 O O . SER A 1 214 ? 7.893 -20.063 -9.788 1.00 91.50 214 SER A O 1
ATOM 1745 N N . ARG A 1 215 ? 8.288 -17.878 -10.076 1.00 87.75 215 ARG A N 1
ATOM 1746 C CA . ARG A 1 215 ? 7.483 -17.439 -8.917 1.00 87.75 215 ARG A CA 1
ATOM 1747 C C . ARG A 1 215 ? 6.000 -17.784 -9.007 1.00 87.75 215 ARG A C 1
ATOM 1749 O O . ARG A 1 215 ? 5.360 -17.881 -7.967 1.00 87.75 215 ARG A O 1
ATOM 1756 N N . ILE A 1 216 ? 5.464 -17.935 -10.214 1.00 88.69 216 ILE A N 1
ATOM 1757 C CA . ILE A 1 216 ? 4.067 -18.326 -10.436 1.00 88.69 216 ILE A CA 1
ATOM 1758 C C . ILE A 1 216 ? 3.922 -19.815 -10.802 1.00 88.69 216 ILE A C 1
ATOM 1760 O O . ILE A 1 216 ? 2.847 -20.235 -11.213 1.00 88.69 216 ILE A O 1
ATOM 1764 N N . GLY A 1 217 ? 4.990 -20.614 -10.663 1.00 88.44 217 GLY A N 1
ATOM 1765 C CA . GLY A 1 217 ? 4.974 -22.070 -10.864 1.00 88.44 217 GLY A CA 1
ATOM 1766 C C . GLY A 1 217 ? 5.190 -22.550 -12.306 1.00 88.44 217 GLY A C 1
ATOM 1767 O O . GLY A 1 217 ? 5.138 -23.750 -12.572 1.00 88.44 217 GLY A O 1
ATOM 1768 N N . TYR A 1 218 ? 5.474 -21.654 -13.257 1.00 90.06 218 TYR A N 1
ATOM 1769 C CA . TYR A 1 218 ? 5.688 -21.990 -14.674 1.00 90.06 218 TYR A CA 1
ATOM 1770 C C . TYR A 1 218 ? 7.157 -22.331 -14.960 1.00 90.06 218 TYR A C 1
ATOM 1772 O O . TYR A 1 218 ? 7.836 -21.721 -15.791 1.00 90.06 218 TYR A O 1
ATOM 1780 N N . HIS A 1 219 ? 7.655 -23.341 -14.256 1.00 90.88 219 HIS A N 1
ATOM 1781 C CA . HIS A 1 219 ? 9.066 -23.716 -14.226 1.00 90.88 219 HIS A CA 1
ATOM 1782 C C . HIS A 1 219 ? 9.656 -24.110 -15.587 1.00 90.88 219 HIS A C 1
ATOM 1784 O O . HIS A 1 219 ? 10.760 -23.696 -15.930 1.00 90.88 219 HIS A O 1
ATOM 1790 N N . ALA A 1 220 ? 8.906 -24.833 -16.425 1.00 90.94 220 ALA A N 1
ATOM 1791 C CA . ALA A 1 220 ? 9.374 -25.213 -17.763 1.00 90.94 220 ALA A CA 1
ATOM 1792 C C . ALA A 1 220 ? 9.670 -23.986 -18.649 1.00 90.94 220 ALA A C 1
ATOM 1794 O O . ALA A 1 220 ? 10.687 -23.937 -19.344 1.00 90.94 220 ALA A O 1
ATOM 1795 N N . GLN A 1 221 ? 8.805 -22.969 -18.589 1.00 93.25 221 GLN A N 1
ATOM 1796 C CA . GLN A 1 221 ? 8.996 -21.717 -19.320 1.00 93.25 221 GLN A CA 1
ATOM 1797 C C . GLN A 1 221 ? 10.147 -20.895 -18.723 1.00 93.25 221 GLN A C 1
ATOM 1799 O O . GLN A 1 221 ? 10.928 -20.303 -19.471 1.00 93.25 221 GLN A O 1
ATOM 1804 N N . ALA A 1 222 ? 10.293 -20.902 -17.393 1.00 94.56 222 ALA A N 1
ATOM 1805 C CA . ALA A 1 222 ? 11.428 -20.284 -16.715 1.00 94.56 222 ALA A CA 1
ATOM 1806 C C . ALA A 1 222 ? 12.764 -20.896 -17.169 1.00 94.56 222 ALA A C 1
ATOM 1808 O O . ALA A 1 222 ? 13.665 -20.159 -17.565 1.00 94.56 222 ALA A O 1
ATOM 1809 N N . HIS A 1 223 ? 12.873 -22.227 -17.198 1.00 94.31 223 HIS A N 1
ATOM 1810 C CA . HIS A 1 223 ? 14.070 -22.930 -17.664 1.00 94.31 223 HIS A CA 1
ATOM 1811 C C . HIS A 1 223 ? 14.430 -22.586 -19.110 1.00 94.31 223 HIS A C 1
ATOM 1813 O O . HIS A 1 223 ? 15.579 -22.240 -19.379 1.00 94.31 223 HIS A O 1
ATOM 1819 N N . LYS A 1 224 ? 13.452 -22.584 -20.025 1.00 95.31 224 LYS A N 1
ATOM 1820 C CA . LYS A 1 224 ? 13.680 -22.210 -21.428 1.00 95.31 224 LYS A CA 1
ATOM 1821 C C . LYS A 1 224 ? 14.286 -20.806 -21.564 1.00 95.31 224 LYS A C 1
ATOM 1823 O O . LYS A 1 224 ? 15.258 -20.611 -22.287 1.00 95.31 224 LYS A O 1
ATOM 1828 N N . LEU A 1 225 ? 13.739 -19.827 -20.844 1.00 95.94 225 LEU A N 1
ATOM 1829 C CA . LEU A 1 225 ? 14.246 -18.451 -20.866 1.00 95.94 225 LEU A CA 1
ATOM 1830 C C . LEU A 1 225 ? 15.645 -18.331 -20.240 1.00 95.94 225 LEU A C 1
ATOM 1832 O O . LEU A 1 225 ? 16.469 -17.556 -20.727 1.00 95.94 225 LEU A O 1
ATOM 1836 N N . LEU A 1 226 ? 15.944 -19.111 -19.195 1.00 94.62 226 LEU A N 1
ATOM 1837 C CA . LEU A 1 226 ? 17.293 -19.168 -18.621 1.00 94.62 226 LEU A CA 1
ATOM 1838 C C . LEU A 1 226 ? 18.304 -19.752 -19.599 1.00 94.62 226 LEU A C 1
ATOM 1840 O O . LEU A 1 226 ? 19.405 -19.220 -19.700 1.00 94.62 226 LEU A O 1
ATOM 1844 N N . GLU A 1 227 ? 17.955 -20.804 -20.336 1.00 94.19 227 GLU A N 1
ATOM 1845 C CA . GLU A 1 227 ? 18.827 -21.365 -21.372 1.00 94.19 227 GLU A CA 1
ATOM 1846 C C . GLU A 1 227 ? 19.139 -20.326 -22.461 1.00 94.19 227 GLU A C 1
ATOM 1848 O O . GLU A 1 227 ? 20.298 -20.154 -22.857 1.00 94.19 227 GLU A O 1
ATOM 1853 N N . GLU A 1 228 ? 18.132 -19.563 -22.895 1.00 93.19 228 GLU A N 1
ATOM 1854 C CA . GLU A 1 228 ? 18.300 -18.470 -23.860 1.00 93.19 228 GLU A CA 1
ATOM 1855 C C . GLU A 1 228 ? 19.209 -17.346 -23.317 1.00 93.19 228 GLU A C 1
ATOM 1857 O O . GLU A 1 228 ? 20.097 -16.867 -24.032 1.00 93.19 228 GLU A O 1
ATOM 1862 N N . ALA A 1 229 ? 19.058 -16.965 -22.043 1.00 93.81 229 ALA A N 1
ATOM 1863 C CA . ALA A 1 229 ? 19.914 -15.971 -21.390 1.00 93.81 229 ALA A CA 1
ATOM 1864 C C . ALA A 1 229 ? 21.363 -16.475 -21.206 1.00 93.81 229 ALA A C 1
ATOM 1866 O O . ALA A 1 229 ? 22.337 -15.786 -21.535 1.00 93.81 229 ALA A O 1
ATOM 1867 N N . LEU A 1 230 ? 21.528 -17.703 -20.709 1.00 92.50 230 LEU A N 1
ATOM 1868 C CA . LEU A 1 230 ? 22.823 -18.284 -20.343 1.00 92.50 230 LEU A CA 1
ATOM 1869 C C . LEU A 1 230 ? 23.669 -18.683 -21.556 1.00 92.50 230 LEU A C 1
ATOM 1871 O O . LEU A 1 230 ? 24.890 -18.512 -21.534 1.00 92.50 230 LEU A O 1
ATOM 1875 N N . SER A 1 231 ? 23.044 -19.154 -22.639 1.00 90.69 231 SER A N 1
ATOM 1876 C CA . SER A 1 231 ? 23.745 -19.543 -23.876 1.00 90.69 231 SER A CA 1
ATOM 1877 C C . SER A 1 231 ? 24.523 -18.387 -24.519 1.00 90.69 231 SER A C 1
ATOM 1879 O O . SER A 1 231 ? 25.555 -18.613 -25.159 1.00 90.69 231 SER A O 1
ATOM 1881 N N . ASN A 1 232 ? 24.090 -17.144 -24.295 1.00 83.69 232 ASN A N 1
ATOM 1882 C CA . ASN A 1 232 ? 24.739 -15.942 -24.819 1.00 83.69 232 ASN A CA 1
ATOM 1883 C C . ASN A 1 232 ? 25.646 -15.239 -23.798 1.00 83.69 232 ASN A C 1
ATOM 1885 O O . ASN A 1 232 ? 26.490 -14.437 -24.186 1.00 83.69 232 ASN A O 1
ATOM 1889 N N . THR A 1 233 ? 25.561 -15.605 -22.515 1.00 85.69 233 THR A N 1
ATOM 1890 C CA . THR A 1 233 ? 26.231 -14.909 -21.403 1.00 85.69 233 THR A CA 1
ATOM 1891 C C . THR A 1 233 ? 27.746 -14.779 -21.595 1.00 85.69 233 THR A C 1
ATOM 1893 O O . THR A 1 233 ? 28.297 -13.703 -21.406 1.00 85.69 233 THR A O 1
ATOM 1896 N N . LYS A 1 234 ? 28.450 -15.829 -22.044 1.00 82.81 234 LYS A N 1
ATOM 1897 C CA . LYS A 1 234 ? 29.925 -15.802 -22.186 1.00 82.81 234 LYS A CA 1
ATOM 1898 C C . LYS A 1 234 ? 30.454 -14.821 -23.242 1.00 82.81 234 LYS A C 1
ATOM 1900 O O . LYS A 1 234 ? 31.657 -14.585 -23.281 1.00 82.81 234 LYS A O 1
ATOM 1905 N N . LYS A 1 235 ? 29.590 -14.325 -24.133 1.00 85.69 235 LYS A N 1
ATOM 1906 C CA . LYS A 1 235 ? 29.949 -13.361 -25.186 1.00 85.69 235 LYS A CA 1
ATOM 1907 C C . LYS A 1 235 ? 29.752 -11.910 -24.741 1.00 85.69 235 LYS A C 1
ATOM 1909 O O . LYS A 1 235 ? 30.151 -11.009 -25.468 1.00 85.69 235 LYS A O 1
ATOM 1914 N N . GLU A 1 236 ? 29.130 -11.707 -23.585 1.00 89.38 236 GLU A N 1
ATOM 1915 C CA . GLU A 1 236 ? 28.758 -10.400 -23.058 1.00 89.38 236 GLU A CA 1
ATOM 1916 C C . GLU A 1 236 ? 29.786 -9.885 -22.046 1.00 89.38 236 GLU A C 1
ATOM 1918 O O . GLU A 1 236 ? 30.623 -10.631 -21.533 1.00 89.38 236 GLU A O 1
ATOM 1923 N N . GLU A 1 237 ? 29.704 -8.600 -21.721 1.00 89.00 237 GLU A N 1
ATOM 1924 C CA . GLU A 1 237 ? 30.563 -7.969 -20.719 1.00 89.00 237 GLU A CA 1
ATOM 1925 C C . GLU A 1 237 ? 30.270 -8.457 -19.293 1.00 89.00 237 GLU A C 1
ATOM 1927 O O . GLU A 1 237 ? 29.141 -8.828 -18.964 1.00 89.00 237 GLU A O 1
ATOM 1932 N N . ASP A 1 238 ? 31.272 -8.388 -18.411 1.00 90.06 238 ASP A N 1
ATOM 1933 C CA . ASP A 1 238 ? 31.202 -8.897 -17.033 1.00 90.06 238 ASP A CA 1
ATOM 1934 C C . ASP A 1 238 ? 29.962 -8.417 -16.261 1.00 90.06 238 ASP A C 1
ATOM 1936 O O . ASP A 1 238 ? 29.355 -9.185 -15.512 1.00 90.06 238 ASP A O 1
ATOM 1940 N N . TYR A 1 239 ? 29.545 -7.159 -16.454 1.00 88.31 239 TYR A N 1
ATOM 1941 C CA . TYR A 1 239 ? 28.368 -6.619 -15.770 1.00 88.31 239 TYR A CA 1
ATOM 1942 C C . TYR A 1 239 ? 27.065 -7.259 -16.270 1.00 88.31 239 TYR A C 1
ATOM 1944 O O . TYR A 1 239 ? 26.190 -7.557 -15.459 1.00 88.31 239 TYR A O 1
ATOM 1952 N N . VAL A 1 240 ? 26.937 -7.503 -17.579 1.00 90.56 240 VAL A N 1
ATOM 1953 C CA . VAL A 1 240 ? 25.775 -8.174 -18.186 1.00 90.56 240 VAL A CA 1
ATOM 1954 C C . VAL A 1 240 ? 25.692 -9.603 -17.668 1.00 90.56 240 VAL A C 1
ATOM 1956 O O . VAL A 1 240 ? 24.627 -10.047 -17.239 1.00 90.56 240 VAL A O 1
ATOM 1959 N N . GLN A 1 241 ? 26.833 -10.294 -17.618 1.00 94.00 241 GLN A N 1
ATOM 1960 C CA . GLN A 1 241 ? 26.909 -11.634 -17.046 1.00 94.00 241 GLN A CA 1
ATOM 1961 C C . GLN A 1 241 ? 26.479 -11.642 -15.579 1.00 94.00 241 GLN A C 1
ATOM 1963 O O . GLN A 1 241 ? 25.700 -12.499 -15.165 1.00 94.00 241 GLN A O 1
ATOM 1968 N N . ALA A 1 242 ? 26.939 -10.664 -14.793 1.00 93.31 242 ALA A N 1
ATOM 1969 C CA . ALA A 1 242 ? 26.579 -10.554 -13.386 1.00 93.31 242 ALA A CA 1
ATOM 1970 C C . ALA A 1 242 ? 25.065 -10.358 -13.198 1.00 93.31 242 ALA A C 1
ATOM 1972 O O . ALA A 1 242 ? 24.474 -11.008 -12.337 1.00 93.31 242 ALA A O 1
ATOM 1973 N N . TRP A 1 243 ? 24.422 -9.532 -14.030 1.00 93.00 243 TRP A N 1
ATOM 1974 C CA . TRP A 1 243 ? 22.964 -9.369 -14.032 1.00 93.00 243 TRP A CA 1
ATOM 1975 C C . TRP A 1 243 ? 22.224 -10.670 -14.357 1.00 93.00 243 TRP A C 1
ATOM 1977 O O . TRP A 1 243 ? 21.293 -11.038 -13.639 1.00 93.00 243 TRP A O 1
ATOM 1987 N N . ILE A 1 244 ? 22.648 -11.386 -15.404 1.00 95.25 244 ILE A N 1
ATOM 1988 C CA . ILE A 1 244 ? 22.031 -12.660 -15.796 1.00 95.25 244 ILE A CA 1
ATOM 1989 C C . ILE A 1 244 ? 22.152 -13.677 -14.657 1.00 95.25 244 ILE A C 1
ATOM 1991 O O . ILE A 1 244 ? 21.149 -14.278 -14.266 1.00 95.25 244 ILE A O 1
ATOM 1995 N N . TYR A 1 245 ? 23.342 -13.840 -14.068 1.00 95.56 245 TYR A N 1
ATOM 1996 C CA . TYR A 1 245 ? 23.529 -14.778 -12.960 1.00 95.56 245 TYR A CA 1
ATOM 1997 C C . TYR A 1 245 ? 22.742 -14.380 -11.709 1.00 95.56 245 TYR A C 1
ATOM 1999 O O . TYR A 1 245 ? 22.172 -15.263 -11.071 1.00 95.56 245 TYR A O 1
ATOM 2007 N N . LEU A 1 246 ? 22.652 -13.087 -11.374 1.00 93.75 246 LEU A N 1
ATOM 2008 C CA . LEU A 1 246 ? 21.874 -12.611 -10.225 1.00 93.75 246 LEU A CA 1
ATOM 2009 C C . LEU A 1 246 ? 20.414 -13.079 -10.297 1.00 93.75 246 LEU A C 1
ATOM 2011 O O . LEU A 1 246 ? 19.903 -13.662 -9.337 1.00 93.75 246 LEU A O 1
ATOM 2015 N N . TYR A 1 247 ? 19.756 -12.873 -11.439 1.00 94.00 247 TYR A N 1
ATOM 2016 C CA . TYR A 1 247 ? 18.369 -13.299 -11.626 1.00 94.00 247 TYR A CA 1
ATOM 2017 C C . TYR A 1 247 ? 18.230 -14.810 -11.820 1.00 94.00 247 TYR A C 1
ATOM 2019 O O . TYR A 1 247 ? 17.279 -15.397 -11.305 1.00 94.00 247 TYR A O 1
ATOM 2027 N N . SER A 1 248 ? 19.207 -15.461 -12.458 1.00 94.25 248 SER A N 1
ATOM 2028 C CA . SER A 1 248 ? 19.229 -16.923 -12.598 1.00 94.25 248 SER A CA 1
ATOM 2029 C C . SER A 1 248 ? 19.259 -17.615 -11.236 1.00 94.25 248 SER A C 1
ATOM 2031 O O . SER A 1 248 ? 18.496 -18.547 -11.010 1.00 94.25 248 SER A O 1
ATOM 2033 N N . ILE A 1 249 ? 20.068 -17.121 -10.286 1.00 92.81 249 ILE A N 1
ATOM 2034 C CA . ILE A 1 249 ? 20.120 -17.648 -8.910 1.00 92.81 249 ILE A CA 1
ATOM 2035 C C . ILE A 1 249 ? 18.726 -17.674 -8.290 1.00 92.81 249 ILE A C 1
ATOM 2037 O O . ILE A 1 249 ? 18.376 -18.680 -7.680 1.00 92.81 249 ILE A O 1
ATOM 2041 N N . GLN A 1 250 ? 17.963 -16.587 -8.447 1.00 89.25 250 GLN A N 1
ATOM 2042 C CA . GLN A 1 250 ? 16.615 -16.438 -7.895 1.00 89.25 250 GLN A CA 1
ATOM 2043 C C . GLN A 1 250 ? 15.603 -17.345 -8.601 1.00 89.25 250 GLN A C 1
ATOM 2045 O O . GLN A 1 250 ? 14.779 -17.963 -7.936 1.00 89.25 250 GLN A O 1
ATOM 2050 N N . ALA A 1 251 ? 15.684 -17.455 -9.929 1.00 90.25 251 ALA A N 1
ATOM 2051 C CA . ALA A 1 251 ? 14.756 -18.251 -10.726 1.00 90.25 251 ALA A CA 1
ATOM 2052 C C . ALA A 1 251 ? 14.793 -19.748 -10.374 1.00 90.25 251 ALA A C 1
ATOM 2054 O O . ALA A 1 251 ? 13.743 -20.377 -10.313 1.00 90.25 251 ALA A O 1
ATOM 2055 N N . ILE A 1 252 ? 15.974 -20.305 -10.083 1.00 91.06 252 ILE A N 1
ATOM 2056 C CA . ILE A 1 252 ? 16.147 -21.745 -9.810 1.00 91.06 252 ILE A CA 1
ATOM 2057 C C . ILE A 1 252 ? 16.411 -22.082 -8.336 1.00 91.06 252 ILE A C 1
ATOM 2059 O O . ILE A 1 252 ? 16.670 -23.238 -8.005 1.00 91.06 252 ILE A O 1
ATOM 2063 N N . GLN A 1 253 ? 16.375 -21.097 -7.427 1.00 83.50 253 GLN A N 1
ATOM 2064 C CA . GLN A 1 253 ? 16.721 -21.305 -6.012 1.00 83.50 253 GLN A CA 1
ATOM 2065 C C . GLN A 1 253 ? 15.867 -22.394 -5.345 1.00 83.50 253 GLN A C 1
ATOM 2067 O O . GLN A 1 253 ? 16.368 -23.131 -4.491 1.00 83.50 253 GLN A O 1
ATOM 2072 N N . VAL A 1 254 ? 14.589 -22.471 -5.724 1.00 78.25 254 VAL A N 1
ATOM 2073 C CA . VAL A 1 254 ? 13.620 -23.428 -5.175 1.00 78.25 254 VAL A CA 1
ATOM 2074 C C . VAL A 1 254 ? 13.799 -24.816 -5.800 1.00 78.25 254 VAL A C 1
ATOM 2076 O O . VAL A 1 254 ? 13.762 -25.811 -5.081 1.00 78.25 254 VAL A O 1
ATOM 2079 N N . GLU A 1 255 ? 14.066 -24.882 -7.105 1.00 83.38 255 GLU A N 1
ATOM 2080 C CA . GLU A 1 255 ? 14.096 -26.131 -7.878 1.00 83.38 255 GLU A CA 1
ATOM 2081 C C . GLU A 1 255 ? 15.434 -26.872 -7.791 1.00 83.38 255 GLU A C 1
ATOM 2083 O O . GLU A 1 255 ? 15.469 -28.090 -7.619 1.00 83.38 255 GLU A O 1
ATOM 2088 N N . SER A 1 256 ? 16.557 -26.148 -7.872 1.00 87.44 256 SER A N 1
ATOM 2089 C CA . SER A 1 256 ? 17.894 -26.741 -7.953 1.00 87.44 256 SER A CA 1
ATOM 2090 C C . SER A 1 256 ? 18.906 -25.990 -7.090 1.00 87.44 256 SER A C 1
ATOM 2092 O O . SER A 1 256 ? 19.602 -25.060 -7.511 1.00 87.44 256 SER A O 1
ATOM 2094 N N . LYS A 1 257 ? 19.065 -26.455 -5.844 1.00 86.38 257 LYS A N 1
ATOM 2095 C CA . LYS A 1 257 ? 20.061 -25.906 -4.903 1.00 86.38 257 LYS A CA 1
ATOM 2096 C C . LYS A 1 257 ? 21.497 -26.016 -5.427 1.00 86.38 257 LYS A C 1
ATOM 2098 O O . LYS A 1 257 ? 22.329 -25.176 -5.086 1.00 86.38 257 LYS A O 1
ATOM 2103 N N . ASN A 1 258 ? 21.805 -27.043 -6.219 1.00 88.94 258 ASN A N 1
ATOM 2104 C CA . ASN A 1 258 ? 23.153 -27.266 -6.744 1.00 88.94 258 ASN A CA 1
ATOM 2105 C C . ASN A 1 258 ? 23.492 -26.283 -7.868 1.00 88.94 258 ASN A C 1
ATOM 2107 O O . ASN A 1 258 ? 24.532 -25.632 -7.799 1.00 88.94 258 ASN A O 1
ATOM 2111 N N . GLU A 1 259 ? 22.609 -26.106 -8.849 1.00 88.44 259 GLU A N 1
ATOM 2112 C CA . GLU A 1 259 ? 22.818 -25.131 -9.928 1.00 88.44 259 GLU A CA 1
ATOM 2113 C C . GLU A 1 259 ? 22.817 -23.696 -9.390 1.00 88.44 259 GLU A C 1
ATOM 2115 O O . GLU A 1 259 ? 23.689 -22.901 -9.740 1.00 88.44 259 GLU A O 1
ATOM 2120 N N . SER A 1 260 ? 21.932 -23.389 -8.434 1.00 89.75 260 SER A N 1
ATOM 2121 C CA . SER A 1 260 ? 21.889 -22.073 -7.783 1.00 89.75 260 SER A CA 1
ATOM 2122 C C . SER A 1 260 ? 23.214 -21.745 -7.077 1.00 89.75 260 SER A C 1
ATOM 2124 O O . SER A 1 260 ? 23.686 -20.605 -7.119 1.00 89.75 260 SER A O 1
ATOM 2126 N N . ARG A 1 261 ? 23.890 -22.747 -6.488 1.00 91.75 261 ARG A N 1
ATOM 2127 C CA . ARG A 1 261 ? 25.243 -22.586 -5.921 1.00 91.75 261 ARG A CA 1
ATOM 2128 C C . ARG A 1 261 ? 26.293 -22.293 -6.992 1.00 91.75 261 ARG A C 1
ATOM 2130 O O . ARG A 1 261 ? 27.147 -21.442 -6.750 1.00 91.75 261 ARG A O 1
ATOM 2137 N N . VAL A 1 262 ? 26.232 -22.953 -8.150 1.00 93.50 262 VAL A N 1
ATOM 2138 C CA . VAL A 1 262 ? 27.164 -22.716 -9.268 1.00 93.50 262 VAL A CA 1
ATOM 2139 C C . VAL A 1 262 ? 27.019 -21.288 -9.797 1.00 93.50 262 VAL A C 1
ATOM 2141 O O . VAL A 1 262 ? 28.011 -20.559 -9.859 1.00 93.50 262 VAL A O 1
ATOM 2144 N N . TYR A 1 263 ? 25.793 -20.840 -10.081 1.00 94.19 263 TYR A N 1
ATOM 2145 C CA . TYR A 1 263 ? 25.547 -19.466 -10.536 1.00 94.19 263 TYR A CA 1
ATOM 2146 C C . TYR A 1 263 ? 25.965 -18.432 -9.490 1.00 94.19 263 TYR A C 1
ATOM 2148 O O . TYR A 1 263 ? 26.556 -17.408 -9.827 1.00 94.19 263 TYR A O 1
ATOM 2156 N N . ARG A 1 264 ? 25.757 -18.720 -8.198 1.00 94.25 264 ARG A N 1
ATOM 2157 C CA . ARG A 1 264 ? 26.212 -17.848 -7.107 1.00 94.25 264 ARG A CA 1
ATOM 2158 C C . ARG A 1 264 ? 27.733 -17.720 -7.050 1.00 94.25 264 ARG A C 1
ATOM 2160 O O . ARG A 1 264 ? 28.230 -16.618 -6.832 1.00 94.25 264 ARG A O 1
ATOM 2167 N N . GLN A 1 265 ? 28.477 -18.802 -7.272 1.00 95.25 265 GLN A N 1
ATOM 2168 C CA . GLN A 1 265 ? 29.941 -18.746 -7.351 1.00 95.25 265 GLN A CA 1
ATOM 2169 C C . GLN A 1 265 ? 30.416 -17.912 -8.549 1.00 95.25 265 GLN A C 1
ATOM 2171 O O . GLN A 1 265 ? 31.339 -17.108 -8.411 1.00 95.25 265 GLN A O 1
ATOM 2176 N N . GLN A 1 266 ? 29.775 -18.066 -9.711 1.00 94.56 266 GLN A N 1
ATOM 2177 C CA . GLN A 1 266 ? 30.090 -17.285 -10.913 1.00 94.56 266 GLN A CA 1
ATOM 2178 C C . GLN A 1 266 ? 29.798 -15.794 -10.707 1.00 94.56 266 GLN A C 1
ATOM 2180 O O . GLN A 1 266 ? 30.672 -14.961 -10.948 1.00 94.56 266 GLN A O 1
ATOM 2185 N N . PHE A 1 267 ? 28.631 -15.465 -10.152 1.00 94.88 267 PHE A N 1
ATOM 2186 C CA . PHE A 1 267 ? 28.259 -14.101 -9.780 1.00 94.88 267 PHE A CA 1
ATOM 2187 C C . PHE A 1 267 ? 29.266 -13.465 -8.809 1.00 94.88 267 PHE A C 1
ATOM 2189 O O . PHE A 1 267 ? 29.747 -12.361 -9.046 1.00 94.88 267 PHE A O 1
ATOM 2196 N N . GLN A 1 268 ? 29.666 -14.176 -7.749 1.00 95.12 268 GLN A N 1
ATOM 2197 C CA . GLN A 1 268 ? 30.651 -13.669 -6.784 1.00 95.12 268 GLN A CA 1
ATOM 2198 C C . GLN A 1 268 ? 32.036 -13.441 -7.401 1.00 95.12 268 GLN A C 1
ATOM 2200 O O . GLN A 1 268 ? 32.733 -12.498 -7.021 1.00 95.12 268 GLN A O 1
ATOM 2205 N N . THR A 1 269 ? 32.453 -14.293 -8.341 1.00 95.12 269 THR A N 1
ATOM 2206 C CA . THR A 1 269 ? 33.703 -14.100 -9.089 1.00 95.12 269 THR A CA 1
ATOM 2207 C C . THR A 1 269 ? 33.646 -12.820 -9.923 1.00 95.12 269 THR A C 1
ATOM 2209 O O . THR A 1 269 ? 34.576 -12.014 -9.840 1.00 95.12 269 THR A O 1
ATOM 2212 N N . LEU A 1 270 ? 32.543 -12.592 -10.642 1.00 93.69 270 LEU A N 1
ATOM 2213 C CA . LEU A 1 270 ? 32.326 -11.380 -11.438 1.00 93.69 270 LEU A CA 1
ATOM 2214 C C . LEU A 1 270 ? 32.299 -10.123 -10.562 1.00 93.69 270 LEU A C 1
ATOM 2216 O O . LEU A 1 270 ? 32.976 -9.149 -10.875 1.00 93.69 270 LEU A O 1
ATOM 2220 N N . LEU A 1 271 ? 31.624 -10.153 -9.405 1.00 92.69 271 LEU A N 1
ATOM 2221 C CA . LEU A 1 271 ? 31.630 -9.021 -8.469 1.00 92.69 271 LEU A CA 1
ATOM 2222 C C . LEU A 1 271 ? 33.049 -8.649 -8.016 1.00 92.69 271 LEU A C 1
ATOM 2224 O O . LEU A 1 271 ? 33.400 -7.472 -8.006 1.00 92.69 271 LEU A O 1
ATOM 2228 N N . LYS A 1 272 ? 33.895 -9.639 -7.701 1.00 93.25 272 LYS A N 1
ATOM 2229 C CA . LYS A 1 272 ? 35.301 -9.398 -7.328 1.00 93.25 272 LYS A CA 1
ATOM 2230 C C . LYS A 1 272 ? 36.124 -8.827 -8.485 1.00 93.25 272 LYS A C 1
ATOM 2232 O O . LYS A 1 272 ? 37.038 -8.037 -8.254 1.00 93.25 272 LYS A O 1
ATOM 2237 N N . GLN A 1 273 ? 35.845 -9.237 -9.721 1.00 91.88 273 GLN A N 1
ATOM 2238 C CA . GLN A 1 273 ? 36.493 -8.678 -10.912 1.00 91.88 273 GLN A CA 1
ATOM 2239 C C . GLN A 1 273 ? 36.068 -7.221 -11.133 1.00 91.88 273 GLN A C 1
ATOM 2241 O O . GLN A 1 273 ? 36.926 -6.359 -11.318 1.00 91.88 273 GLN A O 1
ATOM 2246 N N . MET A 1 274 ? 34.773 -6.930 -10.997 1.00 89.69 274 MET A N 1
ATOM 2247 C CA . MET A 1 274 ? 34.204 -5.583 -11.092 1.00 89.69 274 MET A CA 1
ATOM 2248 C C . MET A 1 274 ? 34.693 -4.639 -9.983 1.00 89.69 274 MET A C 1
ATOM 2250 O O . MET A 1 274 ? 34.913 -3.454 -10.230 1.00 89.69 274 MET A O 1
ATOM 2254 N N . GLU A 1 275 ? 34.901 -5.153 -8.766 1.00 91.19 275 GLU A N 1
ATOM 2255 C CA . GLU A 1 275 ? 35.536 -4.419 -7.662 1.00 91.19 275 GLU A CA 1
ATOM 2256 C C . GLU A 1 275 ? 36.960 -3.991 -8.015 1.00 91.19 275 GLU A C 1
ATOM 2258 O O . GLU A 1 275 ? 37.332 -2.833 -7.818 1.00 91.19 275 GLU A O 1
ATOM 2263 N N . LYS A 1 276 ? 37.749 -4.905 -8.590 1.00 90.06 276 LYS A N 1
ATOM 2264 C CA . LYS A 1 276 ? 39.125 -4.620 -9.015 1.00 90.06 276 LYS A CA 1
ATOM 2265 C C . LYS A 1 276 ? 39.179 -3.605 -10.153 1.00 90.06 276 LYS A C 1
ATOM 2267 O O . LYS A 1 276 ? 40.058 -2.747 -10.144 1.00 90.06 276 LYS A O 1
ATOM 2272 N N . SER A 1 277 ? 38.248 -3.676 -11.104 1.00 86.25 277 SER A N 1
ATOM 2273 C CA . SER A 1 277 ? 38.169 -2.739 -12.230 1.00 86.25 277 SER A CA 1
ATOM 2274 C C . SER A 1 277 ? 37.464 -1.420 -11.894 1.00 86.25 277 SER A C 1
ATOM 2276 O O . SER A 1 277 ? 37.396 -0.543 -12.752 1.00 86.25 277 SER A O 1
ATOM 2278 N N . ARG A 1 278 ? 36.978 -1.242 -10.652 1.00 82.75 278 ARG A N 1
ATOM 2279 C CA . ARG A 1 278 ? 36.214 -0.063 -10.200 1.00 82.75 278 ARG A CA 1
ATOM 2280 C C . ARG A 1 278 ? 35.002 0.235 -11.090 1.00 82.75 278 ARG A C 1
ATOM 2282 O O . ARG A 1 278 ? 34.712 1.392 -11.391 1.00 82.75 278 ARG A O 1
ATOM 2289 N N . SER A 1 279 ? 34.291 -0.811 -11.507 1.00 81.94 279 SER A N 1
ATOM 2290 C CA . SER A 1 279 ? 33.103 -0.664 -12.350 1.00 81.94 279 SER A CA 1
ATOM 2291 C C . SER A 1 279 ? 32.009 0.148 -11.645 1.00 81.94 279 SER A C 1
ATOM 2293 O O . SER A 1 279 ? 31.624 -0.155 -10.513 1.00 81.94 279 SER A O 1
ATOM 2295 N N . SER A 1 280 ? 31.443 1.133 -12.346 1.00 80.25 280 SER A N 1
ATOM 2296 C CA . SER A 1 280 ? 30.311 1.947 -11.876 1.00 80.25 280 SER A CA 1
ATOM 2297 C C . SER A 1 280 ? 29.031 1.131 -11.635 1.00 80.25 280 SER A C 1
ATOM 2299 O O . SER A 1 280 ? 28.156 1.554 -10.880 1.00 80.25 280 SER A O 1
ATOM 2301 N N . HIS A 1 281 ? 28.924 -0.064 -12.222 1.00 81.00 281 HIS A N 1
ATOM 2302 C CA . HIS A 1 281 ? 27.765 -0.951 -12.084 1.00 81.00 281 HIS A CA 1
ATOM 2303 C C . HIS A 1 281 ? 27.732 -1.728 -10.773 1.00 81.00 281 HIS A C 1
ATOM 2305 O O . HIS A 1 281 ? 26.666 -2.203 -10.381 1.00 81.00 281 HIS A O 1
ATOM 2311 N N . LEU A 1 282 ? 28.870 -1.851 -10.086 1.00 85.62 282 LEU A N 1
ATOM 2312 C CA . LEU A 1 282 ? 28.982 -2.651 -8.872 1.00 85.62 282 LEU A CA 1
ATOM 2313 C C . LEU A 1 282 ? 27.990 -2.193 -7.796 1.00 85.62 282 LEU A C 1
ATOM 2315 O O . LEU A 1 282 ? 27.287 -3.015 -7.214 1.00 85.62 282 LEU A O 1
ATOM 2319 N N . THR A 1 283 ? 27.909 -0.882 -7.561 1.00 84.38 283 THR A N 1
ATOM 2320 C CA . THR A 1 283 ? 26.995 -0.297 -6.570 1.00 84.38 283 THR A CA 1
ATOM 2321 C C . THR A 1 283 ? 25.542 -0.605 -6.914 1.00 84.38 283 THR A C 1
ATOM 2323 O O . THR A 1 283 ? 24.759 -0.967 -6.041 1.00 84.38 283 THR A O 1
ATOM 2326 N N . THR A 1 284 ? 25.186 -0.517 -8.197 1.00 81.06 284 THR A N 1
ATOM 2327 C CA . THR A 1 284 ? 23.830 -0.815 -8.663 1.00 81.06 284 THR A CA 1
ATOM 2328 C C . THR A 1 284 ? 23.491 -2.296 -8.509 1.00 81.06 284 THR A C 1
ATOM 2330 O O . THR A 1 284 ? 22.421 -2.611 -8.000 1.00 81.06 284 THR A O 1
ATOM 2333 N N . LEU A 1 285 ? 24.394 -3.201 -8.894 1.00 86.19 285 LEU A N 1
ATOM 2334 C CA . LEU A 1 285 ? 24.194 -4.647 -8.758 1.00 86.19 285 LEU A CA 1
ATOM 2335 C C . LEU A 1 285 ? 24.049 -5.077 -7.296 1.00 86.19 285 LEU A C 1
ATOM 2337 O O . LEU A 1 285 ? 23.144 -5.846 -6.984 1.00 86.19 285 LEU A O 1
ATOM 2341 N N . LYS A 1 286 ? 24.885 -4.546 -6.394 1.00 86.94 286 LYS A N 1
ATOM 2342 C CA . LYS A 1 286 ? 24.771 -4.806 -4.949 1.00 86.94 286 LYS A CA 1
ATOM 2343 C C . LYS A 1 286 ? 23.440 -4.309 -4.390 1.00 86.94 286 LYS A C 1
ATOM 2345 O O . LYS A 1 286 ? 22.761 -5.059 -3.699 1.00 86.94 286 LYS A O 1
ATOM 2350 N N . ALA A 1 287 ? 23.024 -3.095 -4.757 1.00 79.81 287 ALA A N 1
ATOM 2351 C CA . ALA A 1 287 ? 21.739 -2.546 -4.326 1.00 79.81 287 ALA A CA 1
ATOM 2352 C C . ALA A 1 287 ? 20.547 -3.391 -4.816 1.00 79.81 287 ALA A C 1
ATOM 2354 O O . ALA A 1 287 ? 19.568 -3.570 -4.092 1.00 79.81 287 ALA A O 1
ATOM 2355 N N . VAL A 1 288 ? 20.619 -3.935 -6.035 1.00 82.12 288 VAL A N 1
ATOM 2356 C CA . VAL A 1 288 ? 19.583 -4.833 -6.566 1.00 82.12 288 VAL A CA 1
ATOM 2357 C C . VAL A 1 288 ? 19.607 -6.179 -5.849 1.00 82.12 288 VAL A C 1
ATOM 2359 O O . VAL A 1 288 ? 18.552 -6.662 -5.457 1.00 82.12 288 VAL A O 1
ATOM 2362 N N . GLU A 1 289 ? 20.782 -6.765 -5.610 1.00 86.50 289 GLU A N 1
ATOM 2363 C CA . GLU A 1 289 ? 20.911 -8.002 -4.833 1.00 86.50 289 GLU A CA 1
ATOM 2364 C C . GLU A 1 289 ? 20.315 -7.848 -3.424 1.00 86.50 289 GLU A C 1
ATOM 2366 O O . GLU A 1 289 ? 19.553 -8.707 -2.981 1.00 86.50 289 GLU A O 1
ATOM 2371 N N . GLU A 1 290 ? 20.621 -6.746 -2.737 1.00 81.69 290 GLU A N 1
ATOM 2372 C CA . GLU A 1 290 ? 20.051 -6.409 -1.429 1.00 81.69 290 GLU A CA 1
ATOM 2373 C C . GLU A 1 290 ? 18.531 -6.242 -1.500 1.00 81.69 290 GLU A C 1
ATOM 2375 O O . GLU A 1 290 ? 17.815 -6.796 -0.670 1.00 81.69 290 GLU A O 1
ATOM 2380 N N . THR A 1 291 ? 18.022 -5.547 -2.521 1.00 77.81 291 THR A N 1
ATOM 2381 C CA . THR A 1 291 ? 16.576 -5.353 -2.716 1.00 77.81 291 THR A CA 1
ATOM 2382 C C . THR A 1 291 ? 15.857 -6.681 -2.964 1.00 77.81 291 THR A C 1
ATOM 2384 O O . THR A 1 291 ? 14.790 -6.921 -2.398 1.00 77.81 291 THR A O 1
ATOM 2387 N N . LEU A 1 292 ? 16.436 -7.566 -3.781 1.00 79.00 292 LEU A N 1
ATOM 2388 C CA . LEU A 1 292 ? 15.874 -8.886 -4.067 1.00 79.00 292 LEU A CA 1
ATOM 2389 C C . LEU A 1 292 ? 15.861 -9.775 -2.820 1.00 79.00 292 LEU A C 1
ATOM 2391 O O . LEU A 1 292 ? 14.850 -10.425 -2.566 1.00 79.00 292 LEU A O 1
ATOM 2395 N N . LYS A 1 293 ? 16.933 -9.763 -2.016 1.00 79.81 293 LYS A N 1
ATOM 2396 C CA . LYS A 1 293 ? 16.971 -10.467 -0.722 1.00 79.81 293 LYS A CA 1
ATOM 2397 C C . LYS A 1 293 ? 15.924 -9.917 0.237 1.00 79.81 293 LYS A C 1
ATOM 2399 O O . LYS A 1 293 ? 15.106 -10.680 0.736 1.00 79.81 293 LYS A O 1
ATOM 2404 N N . ALA A 1 294 ? 15.877 -8.595 0.404 1.00 74.38 294 ALA A N 1
ATOM 2405 C CA . ALA A 1 294 ? 14.921 -7.942 1.288 1.00 74.38 294 ALA A CA 1
ATOM 2406 C C . ALA A 1 294 ? 13.467 -8.256 0.906 1.00 74.38 294 ALA A C 1
ATOM 2408 O O . ALA A 1 294 ? 12.638 -8.438 1.785 1.00 74.38 294 ALA A O 1
ATOM 2409 N N . ARG A 1 295 ? 13.129 -8.361 -0.388 1.00 70.31 295 ARG A N 1
ATOM 2410 C CA . ARG A 1 295 ? 11.773 -8.749 -0.824 1.00 70.31 295 ARG A CA 1
ATOM 2411 C C . ARG A 1 295 ? 11.383 -10.161 -0.382 1.00 70.31 295 ARG A C 1
ATOM 2413 O O . ARG A 1 295 ? 10.236 -10.371 -0.001 1.00 70.31 295 ARG A O 1
ATOM 2420 N N . VAL A 1 296 ? 12.323 -11.102 -0.432 1.00 69.88 296 VAL A N 1
ATOM 2421 C CA . VAL A 1 296 ? 12.103 -12.503 -0.036 1.00 69.88 296 VAL A CA 1
ATOM 2422 C C . VAL A 1 296 ? 12.091 -12.660 1.489 1.00 69.88 296 VAL A C 1
ATOM 2424 O O . VAL A 1 296 ? 11.321 -13.459 2.004 1.00 69.88 296 VAL A O 1
ATOM 2427 N N . GLU A 1 297 ? 12.908 -11.883 2.202 1.00 69.44 297 GLU A N 1
ATOM 2428 C CA . GLU A 1 297 ? 13.141 -11.996 3.653 1.00 69.44 297 GLU A CA 1
ATOM 2429 C C . GLU A 1 297 ? 12.245 -11.070 4.505 1.00 69.44 297 GLU A C 1
ATOM 2431 O O . GLU A 1 297 ? 12.384 -11.015 5.725 1.00 69.44 297 GLU A O 1
ATOM 2436 N N . LEU A 1 298 ? 11.319 -10.319 3.893 1.00 66.75 298 LEU A N 1
ATOM 2437 C CA . LEU A 1 298 ? 10.325 -9.544 4.642 1.00 66.75 298 LEU A CA 1
ATOM 2438 C C . LEU A 1 298 ? 9.349 -10.491 5.338 1.00 66.75 298 LEU A C 1
ATOM 2440 O O . LEU A 1 298 ? 8.386 -10.939 4.709 1.00 66.75 298 LEU A O 1
ATOM 2444 N N . ASP A 1 299 ? 9.568 -10.687 6.636 1.00 63.62 299 ASP A N 1
ATOM 2445 C CA . ASP A 1 299 ? 8.702 -11.455 7.539 1.00 63.62 299 ASP A CA 1
ATOM 2446 C C . ASP A 1 299 ? 7.826 -10.570 8.434 1.00 63.62 299 ASP A C 1
ATOM 2448 O O . ASP A 1 299 ? 6.915 -11.073 9.086 1.00 63.62 299 ASP A O 1
ATOM 2452 N N . ASN A 1 300 ? 8.081 -9.256 8.478 1.00 75.19 300 ASN A N 1
ATOM 2453 C CA . ASN A 1 300 ? 7.363 -8.322 9.341 1.00 75.19 300 ASN A CA 1
ATOM 2454 C C . ASN A 1 300 ? 6.287 -7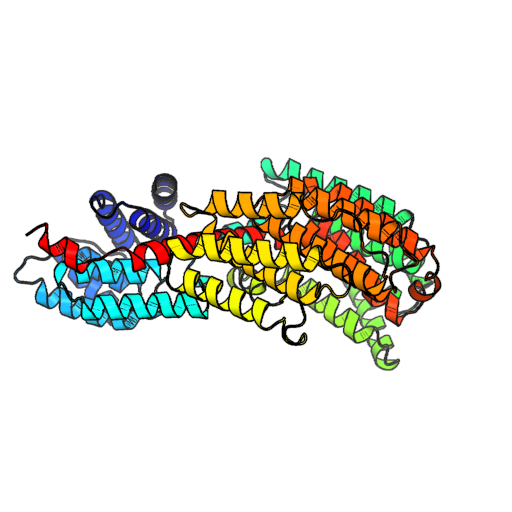.533 8.560 1.00 75.19 300 ASN A C 1
ATOM 2456 O O . ASN A 1 300 ? 6.628 -6.616 7.801 1.00 75.19 300 ASN A O 1
ATOM 2460 N N . PRO A 1 301 ? 4.988 -7.823 8.773 1.00 75.75 301 PRO A N 1
ATOM 2461 C CA . PRO A 1 301 ? 3.881 -7.100 8.152 1.00 75.75 301 PRO A CA 1
ATOM 2462 C C . PRO A 1 301 ? 3.921 -5.603 8.433 1.00 75.75 301 PRO A C 1
ATOM 2464 O O . PRO A 1 301 ? 3.738 -4.809 7.518 1.00 75.75 301 PRO A O 1
ATOM 2467 N N . ALA A 1 302 ? 4.230 -5.198 9.667 1.00 70.69 302 ALA A N 1
ATOM 2468 C CA . ALA A 1 302 ? 4.274 -3.786 10.035 1.00 70.69 302 ALA A CA 1
ATOM 2469 C C . ALA A 1 302 ? 5.419 -3.047 9.321 1.00 70.69 302 ALA A C 1
ATOM 2471 O O . ALA A 1 302 ? 5.247 -1.910 8.885 1.00 70.69 302 ALA A O 1
ATOM 2472 N N . GLU A 1 303 ? 6.573 -3.697 9.138 1.00 76.00 303 GLU A N 1
ATOM 2473 C CA . GLU A 1 303 ? 7.691 -3.122 8.382 1.00 76.00 303 GLU A CA 1
ATOM 2474 C C . GLU A 1 303 ? 7.325 -2.946 6.907 1.00 76.00 303 GLU A C 1
ATOM 2476 O O . GLU A 1 303 ? 7.554 -1.882 6.345 1.00 76.00 303 GLU A O 1
ATOM 2481 N N . PHE A 1 304 ? 6.689 -3.943 6.287 1.00 71.31 304 PHE A N 1
ATOM 2482 C CA . PHE A 1 304 ? 6.207 -3.826 4.911 1.00 71.31 304 PHE A CA 1
ATOM 2483 C C . PHE A 1 304 ? 5.165 -2.712 4.755 1.00 71.31 304 PHE A C 1
ATOM 2485 O O . PHE A 1 304 ? 5.318 -1.858 3.887 1.00 71.31 304 PHE A O 1
ATOM 2492 N N . LEU A 1 305 ? 4.148 -2.688 5.616 1.00 67.12 305 LEU A N 1
ATOM 2493 C CA . LEU A 1 305 ? 3.062 -1.708 5.564 1.00 67.12 305 LEU A CA 1
ATOM 2494 C C . LEU A 1 305 ? 3.542 -0.286 5.892 1.00 67.12 305 LEU A C 1
ATOM 2496 O O . LEU A 1 305 ? 3.011 0.685 5.364 1.00 67.12 305 LEU A O 1
ATOM 2500 N N . SER A 1 306 ? 4.602 -0.146 6.693 1.00 62.12 306 SER A N 1
ATOM 2501 C CA . SER A 1 306 ? 5.244 1.149 6.952 1.00 62.12 306 SER A CA 1
ATOM 2502 C C . SER A 1 306 ? 6.110 1.659 5.796 1.00 62.12 306 SER A C 1
ATOM 2504 O O . SER A 1 306 ? 6.519 2.818 5.829 1.00 62.12 306 SER A O 1
ATOM 2506 N N . LYS A 1 307 ? 6.360 0.868 4.739 1.00 66.38 307 LYS A N 1
ATOM 2507 C CA . LYS A 1 307 ? 7.066 1.354 3.535 1.00 66.38 307 LYS A CA 1
ATOM 2508 C C . LYS A 1 307 ? 6.286 2.428 2.789 1.00 66.38 307 LYS A C 1
ATOM 2510 O O . LYS A 1 307 ? 6.901 3.237 2.096 1.00 66.38 307 LYS A O 1
ATOM 2515 N N . GLU A 1 308 ? 4.970 2.494 2.976 1.00 53.78 308 GLU A N 1
ATOM 2516 C CA . GLU A 1 308 ? 4.178 3.615 2.472 1.00 53.78 308 GLU A CA 1
ATOM 2517 C C . GLU A 1 308 ? 4.561 4.962 3.111 1.00 53.78 308 GLU A C 1
ATOM 2519 O O . GLU A 1 308 ? 4.341 6.009 2.506 1.00 53.78 308 GLU A O 1
ATOM 2524 N N . ASN A 1 309 ? 5.261 4.959 4.255 1.00 39.75 309 ASN A N 1
ATOM 2525 C CA . ASN A 1 309 ? 5.766 6.190 4.867 1.00 39.75 309 ASN A CA 1
ATOM 2526 C C . ASN A 1 309 ? 6.971 6.810 4.138 1.00 39.75 309 ASN A C 1
ATOM 2528 O O . ASN A 1 309 ? 7.389 7.908 4.503 1.00 39.75 309 ASN A O 1
ATOM 2532 N N . PHE A 1 310 ? 7.542 6.177 3.104 1.00 35.28 310 PHE A N 1
ATOM 2533 C CA . PHE A 1 310 ? 8.715 6.725 2.414 1.00 35.28 310 PHE A CA 1
ATOM 2534 C C . PHE A 1 310 ? 8.704 6.509 0.894 1.00 35.28 310 PHE A C 1
ATOM 2536 O O . PHE A 1 310 ? 9.323 5.585 0.372 1.00 35.28 310 PHE A O 1
ATOM 2543 N N . LYS A 1 311 ? 8.118 7.466 0.166 1.00 35.56 311 LYS A N 1
ATOM 2544 C CA . LYS A 1 311 ? 8.821 8.382 -0.765 1.00 35.56 311 LYS A CA 1
ATOM 2545 C C . LYS A 1 311 ? 7.796 9.137 -1.609 1.00 35.56 311 LYS A C 1
ATOM 2547 O O . LYS A 1 311 ? 7.157 8.585 -2.500 1.00 35.56 311 LYS A O 1
ATOM 2552 N N . ARG A 1 312 ? 7.706 10.435 -1.323 1.00 33.06 312 ARG A N 1
ATOM 2553 C CA . ARG A 1 312 ? 6.948 11.435 -2.078 1.00 33.06 312 ARG A CA 1
ATOM 2554 C C . ARG A 1 312 ? 7.381 11.427 -3.545 1.00 33.06 312 ARG A C 1
ATOM 2556 O O . ARG A 1 312 ? 8.568 11.343 -3.852 1.00 33.06 312 ARG A O 1
ATOM 2563 N N . PHE A 1 313 ? 6.397 11.527 -4.430 1.00 38.00 313 PHE A N 1
ATOM 2564 C CA . PHE A 1 313 ? 6.555 11.479 -5.885 1.00 38.00 313 PHE A CA 1
ATOM 2565 C C . PHE A 1 313 ? 7.172 12.731 -6.507 1.00 38.00 313 PHE A C 1
ATOM 2567 O O . PHE A 1 313 ? 7.405 12.761 -7.709 1.00 38.00 313 PHE A O 1
ATOM 2574 N N . TYR A 1 314 ? 7.478 13.742 -5.704 1.00 35.00 314 TYR A N 1
ATOM 2575 C CA . TYR A 1 314 ? 8.064 14.983 -6.175 1.00 35.00 314 TYR A CA 1
ATOM 2576 C C . TYR A 1 314 ? 9.215 15.394 -5.258 1.00 35.00 314 TYR A C 1
ATOM 2578 O O . TYR A 1 314 ? 9.162 15.119 -4.052 1.00 35.00 314 TYR A O 1
ATOM 2586 N N . PRO A 1 315 ? 10.256 16.060 -5.785 1.00 32.00 315 PRO A N 1
ATOM 2587 C CA . PRO A 1 315 ? 11.246 16.700 -4.937 1.00 32.00 315 PRO A CA 1
ATOM 2588 C C . PRO A 1 315 ? 10.531 17.636 -3.951 1.00 32.00 315 PRO A C 1
ATOM 2590 O O . PRO A 1 315 ? 9.955 18.644 -4.343 1.00 32.00 315 PRO A O 1
ATOM 2593 N N . VAL A 1 316 ? 10.611 17.308 -2.657 1.00 38.91 316 VAL A N 1
ATOM 2594 C CA . VAL A 1 316 ? 10.130 18.134 -1.525 1.00 38.91 316 VAL A CA 1
ATOM 2595 C C . VAL A 1 316 ? 10.812 19.511 -1.501 1.00 38.91 316 VAL A C 1
ATOM 2597 O O . VAL A 1 316 ? 10.331 20.433 -0.856 1.00 38.91 316 VAL A O 1
ATOM 2600 N N . ASN A 1 317 ? 11.900 19.657 -2.258 1.00 39.84 317 ASN A N 1
ATOM 2601 C CA . ASN A 1 317 ? 12.686 20.878 -2.384 1.00 39.84 317 ASN A CA 1
ATOM 2602 C C . ASN A 1 317 ? 12.428 21.624 -3.706 1.00 39.84 317 ASN A C 1
ATOM 2604 O O . ASN A 1 317 ? 13.254 22.445 -4.104 1.00 39.84 317 ASN A O 1
ATOM 2608 N N . ALA A 1 318 ? 11.343 21.322 -4.431 1.00 43.41 318 ALA A N 1
ATOM 2609 C CA . ALA A 1 318 ? 10.941 22.167 -5.551 1.00 43.41 318 ALA A CA 1
ATOM 2610 C C . ALA A 1 318 ? 10.620 23.577 -5.029 1.00 43.41 318 ALA A C 1
ATOM 2612 O O . ALA A 1 318 ? 10.061 23.720 -3.942 1.00 43.41 318 ALA A O 1
ATOM 2613 N N . SER A 1 319 ? 11.021 24.602 -5.789 1.00 49.91 319 SER A N 1
ATOM 2614 C CA . SER A 1 319 ? 10.738 26.018 -5.522 1.00 49.91 319 SER A CA 1
ATOM 2615 C C . SER A 1 319 ? 9.315 26.232 -4.996 1.00 49.91 319 SER A C 1
ATOM 2617 O O . SER A 1 319 ? 8.417 25.502 -5.419 1.00 49.91 319 SER A O 1
ATOM 2619 N N . PRO A 1 320 ? 9.102 27.209 -4.093 1.00 52.41 320 PRO A N 1
ATOM 2620 C CA . PRO A 1 320 ? 7.809 27.409 -3.453 1.00 52.41 320 PRO A CA 1
ATOM 2621 C C . PRO A 1 320 ? 6.717 27.479 -4.519 1.00 52.41 320 PRO A C 1
ATOM 2623 O O . PRO A 1 320 ? 6.803 28.306 -5.427 1.00 52.41 320 PRO A O 1
ATOM 2626 N N . ALA A 1 321 ? 5.711 26.604 -4.399 1.00 62.25 321 ALA A N 1
ATOM 2627 C CA . ALA A 1 321 ? 4.453 26.760 -5.121 1.00 62.25 321 ALA A CA 1
ATOM 2628 C C . ALA A 1 321 ? 3.960 28.202 -4.939 1.00 62.25 321 ALA A C 1
ATOM 2630 O O . ALA A 1 321 ? 4.304 28.833 -3.929 1.00 62.25 321 ALA A O 1
ATOM 2631 N N . SER A 1 322 ? 3.172 28.719 -5.886 1.00 74.50 322 SER A N 1
ATOM 2632 C CA . SER A 1 322 ? 2.627 30.077 -5.778 1.00 74.50 322 SER A CA 1
ATOM 2633 C C . SER A 1 322 ? 2.020 30.312 -4.388 1.00 74.50 322 SER A C 1
ATOM 2635 O O . SER A 1 322 ? 1.467 29.395 -3.772 1.00 74.50 322 SER A O 1
ATOM 2637 N N . GLU A 1 323 ? 2.149 31.532 -3.863 1.00 81.19 323 GLU A N 1
ATOM 2638 C CA . GLU A 1 323 ? 1.634 31.872 -2.530 1.00 81.19 323 GLU A CA 1
ATOM 2639 C C . GLU A 1 323 ? 0.143 31.511 -2.403 1.00 81.19 323 GLU A C 1
ATOM 2641 O O . GLU A 1 323 ? -0.290 30.972 -1.387 1.00 81.19 323 GLU A O 1
ATOM 2646 N N . GLU A 1 324 ? -0.619 31.700 -3.482 1.00 83.06 324 GLU A N 1
ATOM 2647 C CA . GLU A 1 324 ? -2.022 31.298 -3.584 1.00 83.06 324 GLU A CA 1
ATOM 2648 C C . GLU A 1 324 ? -2.211 29.779 -3.418 1.00 83.06 324 GLU A C 1
ATOM 2650 O O . GLU A 1 324 ? -3.036 29.358 -2.605 1.00 83.06 324 GLU A O 1
ATOM 2655 N N . THR A 1 325 ? -1.400 28.949 -4.089 1.00 82.00 325 THR A N 1
ATOM 2656 C CA . THR A 1 325 ? -1.440 27.480 -3.946 1.00 82.00 325 THR A CA 1
ATOM 2657 C C . THR A 1 325 ? -1.178 27.055 -2.499 1.00 82.00 325 THR A C 1
ATOM 2659 O O . THR A 1 325 ? -1.876 26.196 -1.954 1.00 82.00 325 THR A O 1
ATOM 2662 N N . GLN A 1 326 ? -0.195 27.677 -1.840 1.00 83.19 326 GLN A N 1
ATOM 2663 C CA . GLN A 1 326 ? 0.127 27.385 -0.439 1.00 83.19 326 GLN A CA 1
ATOM 2664 C C . GLN A 1 326 ? -1.018 27.781 0.500 1.00 83.19 326 GLN A C 1
ATOM 2666 O O . GLN A 1 326 ? -1.382 27.007 1.387 1.00 83.19 326 GLN A O 1
ATOM 2671 N N . GLN A 1 327 ? -1.626 28.951 0.285 1.00 87.75 327 GLN A N 1
ATOM 2672 C CA . GLN A 1 327 ? -2.756 29.420 1.084 1.00 87.75 327 GLN A CA 1
ATOM 2673 C C . GLN A 1 327 ? -3.989 28.522 0.925 1.00 87.75 327 GLN A C 1
ATOM 2675 O O . GLN A 1 327 ? -4.645 28.215 1.922 1.00 87.75 327 GLN A O 1
ATOM 2680 N N . ILE A 1 328 ? -4.309 28.087 -0.299 1.00 86.94 328 ILE A N 1
ATOM 2681 C CA . ILE A 1 328 ? -5.412 27.150 -0.562 1.00 86.94 328 ILE A CA 1
ATOM 2682 C C . ILE A 1 328 ? -5.166 25.836 0.185 1.00 86.94 328 ILE A C 1
ATOM 2684 O O . ILE A 1 328 ? -6.035 25.368 0.926 1.00 86.94 328 ILE A O 1
ATOM 2688 N N . MET A 1 329 ? -3.955 25.285 0.080 1.00 85.12 329 MET A N 1
ATOM 2689 C CA . MET A 1 329 ? -3.597 24.046 0.769 1.00 85.12 329 MET A CA 1
ATOM 2690 C C . MET A 1 329 ? -3.627 24.167 2.292 1.00 85.12 329 MET A C 1
ATOM 2692 O O . MET A 1 329 ? -4.077 23.244 2.976 1.00 85.12 329 MET A O 1
ATOM 2696 N N . GLN A 1 330 ? -3.206 25.304 2.845 1.00 88.12 330 GLN A N 1
ATOM 2697 C CA . GLN A 1 330 ? -3.271 25.552 4.282 1.00 88.12 330 GLN A CA 1
ATOM 2698 C C . GLN A 1 330 ? -4.720 25.623 4.780 1.00 88.12 330 GLN A C 1
ATOM 2700 O O . GLN A 1 330 ? -5.022 25.060 5.835 1.00 88.12 330 GLN A O 1
ATOM 2705 N N . ARG A 1 331 ? -5.629 26.251 4.018 1.00 89.75 331 ARG A N 1
ATOM 2706 C CA . ARG A 1 331 ? -7.066 26.302 4.341 1.00 89.75 331 ARG A CA 1
ATOM 2707 C C . ARG A 1 331 ? -7.696 24.912 4.298 1.00 89.75 331 ARG A C 1
ATOM 2709 O O . ARG A 1 331 ? -8.357 24.528 5.259 1.00 89.75 331 ARG A O 1
ATOM 2716 N N . LEU A 1 332 ? -7.425 24.143 3.241 1.00 86.50 332 LEU A N 1
ATOM 2717 C CA . LEU A 1 332 ? -7.861 22.749 3.098 1.00 86.50 332 LEU A CA 1
ATOM 2718 C C . LEU A 1 332 ? -7.402 21.883 4.277 1.00 86.50 332 LEU A C 1
ATOM 2720 O O . LEU A 1 332 ? -8.213 21.228 4.930 1.00 86.50 332 LEU A O 1
ATOM 2724 N N . THR A 1 333 ? -6.105 21.930 4.583 1.00 86.31 333 THR A N 1
ATOM 2725 C CA . THR A 1 333 ? -5.497 21.128 5.655 1.00 86.31 333 THR A CA 1
ATOM 2726 C C . THR A 1 333 ? -6.074 21.501 7.018 1.00 86.31 333 THR A C 1
ATOM 2728 O O . THR A 1 333 ? -6.473 20.624 7.780 1.00 86.31 333 THR A O 1
ATOM 2731 N N . THR A 1 334 ? -6.187 22.801 7.305 1.00 88.44 334 THR A N 1
ATOM 2732 C CA . THR A 1 334 ? -6.778 23.307 8.555 1.00 88.44 334 THR A CA 1
ATOM 2733 C C . THR A 1 334 ? -8.236 22.877 8.700 1.00 88.44 334 THR A C 1
ATOM 2735 O O . THR A 1 334 ? -8.644 22.433 9.774 1.00 88.44 334 THR A O 1
ATOM 2738 N N . ALA A 1 335 ? -9.028 22.977 7.628 1.00 86.56 335 ALA A N 1
ATOM 2739 C CA . ALA A 1 335 ? -10.429 22.570 7.645 1.00 86.56 335 ALA A CA 1
ATOM 2740 C C . ALA A 1 335 ? -10.580 21.066 7.918 1.00 86.56 335 ALA A C 1
ATOM 2742 O O . ALA A 1 335 ? -11.425 20.676 8.724 1.00 86.56 335 ALA A O 1
ATOM 2743 N N . PHE A 1 336 ? -9.724 20.231 7.320 1.00 84.56 336 PHE A N 1
ATOM 2744 C CA . PHE A 1 336 ? -9.733 18.784 7.541 1.00 84.56 336 PHE A CA 1
ATOM 2745 C C . PHE A 1 336 ? -9.326 18.426 8.974 1.00 84.56 336 PHE A C 1
ATOM 2747 O O . PHE A 1 336 ? -10.052 17.714 9.668 1.00 84.56 336 PHE A O 1
ATOM 2754 N N . GLN A 1 337 ? -8.199 18.965 9.447 1.00 84.19 337 GLN A N 1
ATOM 2755 C CA . GLN A 1 337 ? -7.662 18.675 10.780 1.00 84.19 337 GLN A CA 1
ATOM 2756 C C . GLN A 1 337 ? -8.626 19.067 11.904 1.00 84.19 337 GLN A C 1
ATOM 2758 O O . GLN A 1 337 ? -8.715 18.357 12.906 1.00 84.19 337 GLN A O 1
ATOM 2763 N N . ASN A 1 338 ? -9.373 20.157 11.714 1.00 83.38 338 ASN A N 1
ATOM 2764 C CA . ASN A 1 338 ? -10.353 20.658 12.677 1.00 83.38 338 ASN A CA 1
ATOM 2765 C C . ASN A 1 338 ? -11.769 20.086 12.473 1.00 83.38 338 ASN A C 1
ATOM 2767 O O . ASN A 1 338 ? -12.684 20.469 13.200 1.00 83.38 338 ASN A O 1
ATOM 2771 N N . GLY A 1 339 ? -11.981 19.206 11.487 1.00 78.62 339 GLY A N 1
ATOM 2772 C CA . GLY A 1 339 ? -13.298 18.632 11.187 1.00 78.62 339 GLY A CA 1
ATOM 2773 C C . GLY A 1 339 ? -14.345 19.659 10.734 1.00 78.62 339 GLY A C 1
ATOM 2774 O O . GLY A 1 339 ? -15.541 19.451 10.936 1.00 78.62 339 GLY A O 1
ATOM 2775 N N . LEU A 1 340 ? -13.918 20.771 10.128 1.00 83.75 340 LEU A N 1
ATOM 2776 C CA . LEU A 1 340 ? -14.785 21.855 9.654 1.00 83.75 340 LEU A CA 1
ATOM 2777 C C . LEU A 1 340 ? -15.449 21.469 8.324 1.00 83.75 340 LEU A C 1
ATOM 2779 O O . LEU A 1 340 ? -15.088 21.979 7.263 1.00 83.75 340 LEU A O 1
ATOM 2783 N N . ARG A 1 341 ? -16.423 20.550 8.381 1.00 77.56 341 ARG A N 1
ATOM 2784 C CA . ARG A 1 341 ? -17.096 19.973 7.200 1.00 77.56 341 ARG A CA 1
ATOM 2785 C C . ARG A 1 341 ? -17.654 21.021 6.241 1.00 77.56 341 ARG A C 1
ATOM 2787 O O . ARG A 1 341 ? -17.391 20.940 5.044 1.00 77.56 341 ARG A O 1
ATOM 2794 N N . ASP A 1 342 ? -18.313 22.047 6.773 1.00 82.56 342 ASP A N 1
ATOM 2795 C CA . ASP A 1 342 ? -18.922 23.120 5.974 1.00 82.56 342 ASP A CA 1
ATOM 2796 C C . ASP A 1 342 ? -17.892 23.936 5.175 1.00 82.56 342 ASP A C 1
ATOM 2798 O O . ASP A 1 342 ? -18.237 24.581 4.189 1.00 82.56 342 ASP A O 1
ATOM 2802 N N . GLN A 1 343 ? -16.616 23.901 5.576 1.00 87.00 343 GLN A N 1
ATOM 2803 C CA . GLN A 1 343 ? -15.522 24.601 4.901 1.00 87.00 343 GLN A CA 1
ATOM 2804 C C . GLN A 1 343 ? -14.744 23.697 3.938 1.00 87.00 343 GLN A C 1
ATOM 2806 O O . GLN A 1 343 ? -14.019 24.204 3.086 1.00 87.00 343 GLN A O 1
ATOM 2811 N N . LEU A 1 344 ? -14.883 22.371 4.034 1.00 84.19 344 LEU A N 1
ATOM 2812 C CA . LEU A 1 344 ? -14.107 21.434 3.218 1.00 84.19 344 LEU A CA 1
ATOM 2813 C C . LEU A 1 344 ? -14.519 21.466 1.748 1.00 84.19 344 LEU A C 1
ATOM 2815 O O . LEU A 1 344 ? -13.656 21.630 0.891 1.00 84.19 344 LEU A O 1
ATOM 2819 N N . MET A 1 345 ? -15.819 21.373 1.456 1.00 85.19 345 MET A N 1
ATOM 2820 C CA . MET A 1 345 ? -16.312 21.425 0.075 1.00 85.19 345 MET A CA 1
ATOM 2821 C C . MET A 1 345 ? -15.959 22.754 -0.618 1.00 85.19 345 MET A C 1
ATOM 2823 O O . MET A 1 345 ? -15.335 22.691 -1.675 1.00 85.19 345 MET A O 1
ATOM 2827 N N . PRO A 1 346 ? -16.222 23.941 -0.028 1.00 89.25 346 PRO A N 1
ATOM 2828 C CA . PRO A 1 346 ? -15.820 25.209 -0.641 1.00 89.25 346 PRO A CA 1
ATOM 2829 C C . PRO A 1 346 ? -14.310 25.331 -0.869 1.00 89.25 346 PRO A C 1
ATOM 2831 O O . PRO A 1 346 ? -13.881 25.899 -1.868 1.00 89.25 346 PRO A O 1
ATOM 2834 N N . ASN A 1 347 ? -13.488 24.799 0.041 1.00 90.06 347 ASN A N 1
ATOM 2835 C CA . ASN A 1 347 ? -12.034 24.834 -0.111 1.00 90.06 347 ASN A CA 1
ATOM 2836 C C . ASN A 1 347 ? -11.541 23.896 -1.226 1.00 90.06 347 ASN A C 1
ATOM 2838 O O . ASN A 1 347 ? -10.577 24.235 -1.911 1.00 90.06 347 ASN A O 1
ATOM 2842 N N . VAL A 1 348 ? -12.189 22.741 -1.425 1.00 88.06 348 VAL A N 1
ATOM 2843 C CA . VAL A 1 348 ? -11.898 21.849 -2.559 1.00 88.06 348 VAL A CA 1
ATOM 2844 C C . VAL A 1 348 ? -12.341 22.495 -3.868 1.00 88.06 348 VAL A C 1
ATOM 2846 O O . VAL A 1 348 ? -11.557 22.527 -4.809 1.00 88.06 348 VAL A O 1
ATOM 2849 N N . GLU A 1 349 ? -13.543 23.074 -3.924 1.00 88.06 349 GLU A N 1
ATOM 2850 C CA . GLU A 1 349 ? -14.020 23.801 -5.110 1.00 88.06 349 GLU A CA 1
ATOM 2851 C C . GLU A 1 349 ? -13.075 24.962 -5.465 1.00 88.06 349 GLU A C 1
ATOM 2853 O O . GLU A 1 349 ? -12.633 25.056 -6.605 1.00 88.06 349 GLU A O 1
ATOM 2858 N N . ALA A 1 350 ? -12.631 25.753 -4.482 1.00 89.12 350 ALA A N 1
ATOM 2859 C CA . ALA A 1 350 ? -11.650 26.816 -4.706 1.00 89.12 350 ALA A CA 1
ATOM 2860 C C . ALA A 1 350 ? -10.301 26.299 -5.247 1.00 89.12 350 ALA A C 1
ATOM 2862 O O . ALA A 1 350 ? -9.670 26.966 -6.069 1.00 89.12 350 ALA A O 1
ATOM 2863 N N . ALA A 1 351 ? -9.850 25.120 -4.806 1.00 89.75 351 ALA A N 1
ATOM 2864 C CA . ALA A 1 351 ? -8.633 24.494 -5.321 1.00 89.75 351 ALA A CA 1
ATOM 2865 C C . ALA A 1 351 ? -8.791 24.030 -6.777 1.00 89.75 351 ALA A C 1
ATOM 2867 O O . ALA A 1 351 ? -7.884 24.236 -7.586 1.00 89.75 351 ALA A O 1
ATOM 2868 N N . LEU A 1 352 ? -9.942 23.443 -7.117 1.00 89.94 352 LEU A N 1
ATOM 2869 C CA . LEU A 1 352 ? -10.271 23.012 -8.478 1.00 89.94 352 LEU A CA 1
ATOM 2870 C C . LEU A 1 352 ? -10.432 24.202 -9.432 1.00 89.94 352 LEU A C 1
ATOM 2872 O O . LEU A 1 352 ? -9.924 24.160 -10.554 1.00 89.94 352 LEU A O 1
ATOM 2876 N N . ASP A 1 353 ? -11.072 25.279 -8.981 1.00 88.88 353 ASP A N 1
ATOM 2877 C CA . ASP A 1 353 ? -11.231 26.515 -9.751 1.00 88.88 353 ASP A CA 1
ATOM 2878 C C . ASP A 1 353 ? -9.875 27.175 -10.023 1.00 88.88 353 ASP A C 1
ATOM 2880 O O . ASP A 1 353 ? -9.586 27.569 -11.157 1.00 88.88 353 ASP A O 1
ATOM 2884 N N . HIS A 1 354 ? -9.007 27.240 -9.006 1.00 88.62 354 HIS A N 1
ATOM 2885 C CA . HIS A 1 354 ? -7.637 27.728 -9.159 1.00 88.62 354 HIS A CA 1
ATOM 2886 C C . HIS A 1 354 ? -6.858 26.882 -10.175 1.00 88.62 354 HIS A C 1
ATOM 2888 O O . HIS A 1 354 ? -6.288 27.428 -11.120 1.00 88.62 354 HIS A O 1
ATOM 2894 N N . ALA A 1 355 ? -6.894 25.551 -10.042 1.00 87.50 355 ALA A N 1
ATOM 2895 C CA . ALA A 1 355 ? -6.218 24.653 -10.973 1.00 87.50 355 ALA A CA 1
ATOM 2896 C C . ALA A 1 355 ? -6.742 24.800 -12.411 1.00 87.50 355 ALA A C 1
ATOM 2898 O O . ALA A 1 355 ? -5.957 24.842 -13.359 1.00 87.50 355 ALA A O 1
ATOM 2899 N N . SER A 1 356 ? -8.059 24.937 -12.577 1.00 87.25 356 SER A N 1
ATOM 2900 C CA . SER A 1 356 ? -8.697 25.155 -13.879 1.00 87.25 356 SER A CA 1
ATOM 2901 C C . SER A 1 356 ? -8.257 26.472 -14.514 1.00 87.25 356 SER A C 1
ATOM 2903 O O . SER A 1 356 ? -7.972 26.520 -15.712 1.00 87.25 356 SER A O 1
ATOM 2905 N N . ARG A 1 357 ? -8.178 27.552 -13.728 1.00 87.00 357 ARG A N 1
ATOM 2906 C CA . ARG A 1 357 ? -7.720 28.865 -14.201 1.00 87.00 357 ARG A CA 1
ATOM 2907 C C . ARG A 1 357 ? -6.274 28.797 -14.693 1.00 87.00 357 ARG A C 1
ATOM 2909 O O . ARG A 1 357 ? -6.014 29.158 -15.837 1.00 87.00 357 ARG A O 1
ATOM 2916 N N . GLU A 1 358 ? -5.369 28.254 -13.883 1.00 84.31 358 GLU A N 1
ATOM 2917 C CA . GLU A 1 358 ? -3.943 28.132 -14.222 1.00 84.31 358 GLU A CA 1
ATOM 2918 C C . GLU A 1 358 ? -3.705 27.279 -15.482 1.00 84.31 358 GLU A C 1
ATOM 2920 O O . GLU A 1 358 ? -2.856 27.605 -16.315 1.00 84.31 358 GLU A O 1
ATOM 2925 N N . LEU A 1 359 ? -4.478 26.200 -15.668 1.00 80.31 359 LEU A N 1
ATOM 2926 C CA . LEU A 1 359 ? -4.376 25.334 -16.852 1.00 80.31 359 LEU A CA 1
ATOM 2927 C C . LEU A 1 359 ? -4.894 26.001 -18.132 1.00 80.31 359 LEU A C 1
ATOM 2929 O O . LEU A 1 359 ? -4.426 25.674 -19.224 1.00 80.31 359 LEU A O 1
ATOM 2933 N N . ASN A 1 360 ? -5.827 26.945 -18.009 1.00 77.50 360 ASN A N 1
ATOM 2934 C CA . ASN A 1 360 ? -6.349 27.717 -19.135 1.00 77.50 360 ASN A CA 1
ATOM 2935 C C . ASN A 1 360 ? -5.451 28.913 -19.509 1.00 77.50 360 ASN A C 1
ATOM 2937 O O . ASN A 1 360 ? -5.491 29.394 -20.648 1.00 77.50 360 ASN A O 1
ATOM 2941 N N . GLU A 1 361 ? -4.602 29.381 -18.594 1.00 72.44 361 GLU A N 1
ATOM 2942 C CA . GLU A 1 361 ? -3.661 30.478 -18.824 1.00 72.44 361 GLU A CA 1
ATOM 2943 C C . GLU A 1 361 ? -2.429 30.022 -19.633 1.00 72.44 361 GLU A C 1
ATOM 2945 O O . GLU A 1 361 ? -1.352 29.741 -19.118 1.00 72.44 361 GLU A O 1
ATOM 2950 N N . LYS A 1 362 ? -2.571 30.003 -20.965 1.00 60.28 362 LYS A N 1
ATOM 2951 C CA . LYS A 1 362 ? -1.615 29.434 -21.946 1.00 60.28 362 LYS A CA 1
ATOM 2952 C C . LYS A 1 362 ? -0.148 29.909 -21.895 1.00 60.28 362 LYS A C 1
ATOM 2954 O O . LYS A 1 362 ? 0.669 29.357 -22.629 1.00 60.28 362 LYS A O 1
ATOM 2959 N N . LYS A 1 363 ? 0.208 30.955 -21.139 1.00 59.09 363 LYS A N 1
ATOM 2960 C CA . LYS A 1 363 ? 1.542 31.585 -21.230 1.00 59.09 363 LYS A CA 1
ATOM 2961 C C . LYS A 1 363 ? 2.536 31.138 -20.152 1.00 59.09 363 LYS A C 1
ATOM 2963 O O . LYS A 1 363 ? 3.711 31.030 -20.490 1.00 59.09 363 LYS A O 1
ATOM 2968 N N . HIS A 1 364 ? 2.104 30.840 -18.921 1.00 60.22 364 HIS A N 1
ATOM 2969 C CA . HIS A 1 364 ? 3.013 30.529 -17.799 1.00 60.22 364 HIS A CA 1
ATOM 2970 C C . HIS A 1 364 ? 2.400 29.596 -16.735 1.00 60.22 364 HIS A C 1
ATOM 2972 O O . HIS A 1 364 ? 2.540 29.849 -15.544 1.00 60.22 364 HIS A O 1
ATOM 2978 N N . THR A 1 365 ? 1.745 28.510 -17.145 1.00 67.88 365 THR A N 1
ATOM 2979 C CA . THR A 1 365 ? 1.183 27.536 -16.198 1.00 67.88 365 THR A CA 1
ATOM 2980 C C . THR A 1 365 ? 2.269 26.866 -15.345 1.00 67.88 365 THR A C 1
ATOM 2982 O O . THR A 1 365 ? 3.161 26.193 -15.875 1.00 67.88 365 THR A O 1
ATOM 2985 N N . ASP A 1 366 ? 2.169 26.981 -14.017 1.00 77.12 366 ASP A N 1
ATOM 2986 C CA . ASP A 1 366 ? 3.007 26.234 -13.069 1.00 77.12 366 ASP A CA 1
ATOM 2987 C C . ASP A 1 366 ? 2.501 24.790 -12.905 1.00 77.12 366 ASP A C 1
ATOM 2989 O O . ASP A 1 366 ? 1.927 24.396 -11.890 1.00 77.12 366 ASP A O 1
ATOM 2993 N N . TYR A 1 367 ? 2.739 23.957 -13.921 1.00 76.94 367 TYR A N 1
ATOM 2994 C CA . TYR A 1 367 ? 2.358 22.540 -13.896 1.00 76.94 367 TYR A CA 1
ATOM 2995 C C . TYR A 1 367 ? 2.931 21.772 -12.693 1.00 76.94 367 TYR A C 1
ATOM 2997 O O . TYR A 1 367 ? 2.353 20.768 -12.270 1.00 76.94 367 TYR A O 1
ATOM 3005 N N . ARG A 1 368 ? 4.060 22.220 -12.125 1.00 74.38 368 ARG A N 1
ATOM 3006 C CA . ARG A 1 368 ? 4.667 21.586 -10.948 1.00 74.38 368 ARG A CA 1
ATOM 3007 C C . ARG A 1 368 ? 3.875 21.915 -9.684 1.00 74.38 368 ARG A C 1
ATOM 3009 O O . ARG A 1 368 ? 3.505 20.989 -8.965 1.00 74.38 368 ARG A O 1
ATOM 3016 N N . GLY A 1 369 ? 3.590 23.196 -9.441 1.00 75.69 369 GLY A N 1
ATOM 3017 C CA . GLY A 1 369 ? 2.748 23.647 -8.330 1.00 75.69 369 GLY A CA 1
ATOM 3018 C C . GLY A 1 369 ? 1.348 23.037 -8.384 1.00 75.69 369 GLY A C 1
ATOM 3019 O O . GLY A 1 369 ? 0.844 22.553 -7.371 1.00 75.69 369 GLY A O 1
ATOM 3020 N N . LEU A 1 370 ? 0.774 22.932 -9.586 1.00 81.12 370 LEU A N 1
ATOM 3021 C CA . LEU A 1 370 ? -0.514 22.273 -9.805 1.00 81.12 370 LEU A CA 1
ATOM 3022 C C . LEU A 1 370 ? -0.481 20.772 -9.524 1.00 81.12 370 LEU A C 1
ATOM 3024 O O . LEU A 1 370 ? -1.391 20.253 -8.886 1.00 81.12 370 LEU A O 1
ATOM 3028 N N . SER A 1 371 ? 0.568 20.064 -9.949 1.00 78.44 371 SER A N 1
ATOM 3029 C CA . SER A 1 371 ? 0.705 18.631 -9.643 1.00 78.44 371 SER A CA 1
ATOM 3030 C C . SER A 1 371 ? 0.755 18.393 -8.132 1.00 78.44 371 SER A C 1
ATOM 3032 O O . SER A 1 371 ? 0.128 17.462 -7.630 1.00 78.44 371 SER A O 1
ATOM 3034 N N . TRP A 1 372 ? 1.456 19.264 -7.398 1.00 79.56 372 TRP A N 1
ATOM 3035 C CA . TRP A 1 372 ? 1.504 19.217 -5.938 1.00 79.56 372 TRP A CA 1
ATOM 3036 C C . TRP A 1 372 ? 0.137 19.498 -5.301 1.00 79.56 372 TRP A C 1
ATOM 3038 O O . TRP A 1 372 ? -0.317 18.702 -4.480 1.00 79.56 372 TRP A O 1
ATOM 3048 N N . LEU A 1 373 ? -0.541 20.571 -5.727 1.00 83.81 373 LEU A N 1
ATOM 3049 C CA . LEU A 1 373 ? -1.891 20.930 -5.278 1.00 83.81 373 LEU A CA 1
ATOM 3050 C C . LEU A 1 373 ? -2.865 19.758 -5.440 1.00 83.81 373 LEU A C 1
ATOM 3052 O O . LEU A 1 373 ? -3.535 19.367 -4.486 1.00 83.81 373 LEU A O 1
ATOM 3056 N N . LEU A 1 374 ? -2.914 19.171 -6.638 1.00 84.44 374 LEU A N 1
ATOM 3057 C CA . LEU A 1 374 ? -3.843 18.089 -6.954 1.00 84.44 374 LEU A CA 1
ATOM 3058 C C . LEU A 1 374 ? -3.515 16.813 -6.179 1.00 84.44 374 LEU A C 1
ATOM 3060 O O . LEU A 1 374 ? -4.427 16.163 -5.676 1.00 84.44 374 LEU A O 1
ATOM 3064 N N . HIS A 1 375 ? -2.232 16.479 -6.022 1.00 83.00 375 HIS A N 1
ATOM 3065 C CA . HIS A 1 375 ? -1.819 15.333 -5.214 1.00 83.00 375 HIS A CA 1
ATOM 3066 C C . HIS A 1 375 ? -2.249 15.482 -3.748 1.00 83.00 375 HIS A C 1
ATOM 3068 O O . HIS A 1 375 ? -2.853 14.573 -3.180 1.00 83.00 375 HIS A O 1
ATOM 3074 N N . SER A 1 376 ? -1.989 16.639 -3.134 1.00 80.81 376 SER A N 1
ATOM 3075 C CA . SER A 1 376 ? -2.372 16.881 -1.740 1.00 80.81 376 SER A CA 1
ATOM 3076 C C . SER A 1 376 ? -3.887 16.967 -1.552 1.00 80.81 376 SER A C 1
ATOM 3078 O O . SER A 1 376 ? -4.414 16.511 -0.539 1.00 80.81 376 SER A O 1
ATOM 3080 N N . MET A 1 377 ? -4.611 17.499 -2.535 1.00 85.50 377 MET A N 1
ATOM 3081 C CA . MET A 1 377 ? -6.071 17.501 -2.524 1.00 85.50 377 MET A CA 1
ATOM 3082 C C . MET A 1 377 ? -6.638 16.076 -2.605 1.00 85.50 377 MET A C 1
ATOM 3084 O O . MET A 1 377 ? -7.542 15.748 -1.841 1.00 85.50 377 MET A O 1
ATOM 3088 N N . VAL A 1 378 ? -6.092 15.209 -3.465 1.00 86.88 378 VAL A N 1
ATOM 3089 C CA . VAL A 1 378 ? -6.473 13.786 -3.538 1.00 86.88 378 VAL A CA 1
ATOM 3090 C C . VAL A 1 378 ? -6.263 13.085 -2.200 1.00 86.88 378 VAL A C 1
ATOM 3092 O O . VAL A 1 378 ? -7.126 12.314 -1.795 1.00 86.88 378 VAL A O 1
ATOM 3095 N N . GLU A 1 379 ? -5.173 13.370 -1.481 1.00 83.75 379 GLU A N 1
ATOM 3096 C CA . GLU A 1 379 ? -4.939 12.797 -0.148 1.00 83.75 379 GLU A CA 1
ATOM 3097 C C . GLU A 1 379 ? -6.077 13.150 0.826 1.00 83.75 379 GLU A C 1
ATOM 3099 O O . GLU A 1 379 ? -6.586 12.291 1.548 1.00 83.75 379 GLU A O 1
ATOM 3104 N N . ILE A 1 380 ? -6.530 14.407 0.806 1.00 83.88 380 ILE A N 1
ATOM 3105 C CA . ILE A 1 380 ? -7.651 14.870 1.634 1.00 83.88 380 ILE A CA 1
ATOM 3106 C C . ILE A 1 380 ? -8.964 14.217 1.183 1.00 83.88 380 ILE A C 1
ATOM 3108 O O . ILE A 1 380 ? -9.712 13.708 2.019 1.00 83.88 380 IL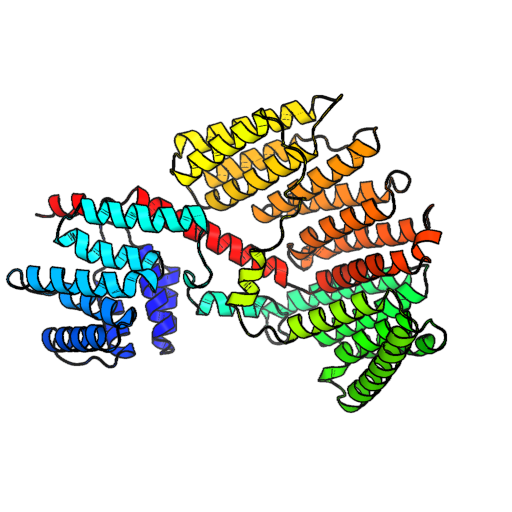E A O 1
ATOM 3112 N N . ILE A 1 381 ? -9.247 14.182 -0.124 1.00 87.56 381 ILE A N 1
ATOM 3113 C CA . ILE A 1 381 ? -10.467 13.556 -0.661 1.00 87.56 381 ILE A CA 1
ATOM 3114 C C . ILE A 1 381 ? -10.488 12.055 -0.335 1.00 87.56 381 ILE A C 1
ATOM 3116 O O . ILE A 1 381 ? -11.533 11.547 0.068 1.00 87.56 381 ILE A O 1
ATOM 3120 N N . SER A 1 382 ? -9.348 11.359 -0.432 1.00 85.75 382 SER A N 1
ATOM 3121 C CA . SER A 1 382 ? -9.195 9.946 -0.054 1.00 85.75 382 SER A CA 1
ATOM 3122 C C . SER A 1 382 ? -9.600 9.722 1.401 1.00 85.75 382 SER A C 1
ATOM 3124 O O . SER A 1 382 ? -10.471 8.897 1.677 1.00 85.75 382 SER A O 1
ATOM 3126 N N . LYS A 1 383 ? -9.071 10.533 2.326 1.00 83.94 383 LYS A N 1
ATOM 3127 C CA . LYS A 1 383 ? -9.431 10.489 3.754 1.00 83.94 383 LYS A CA 1
ATOM 3128 C C . LYS A 1 383 ? -10.908 10.759 4.004 1.00 83.94 383 LYS A C 1
ATOM 3130 O O . LYS A 1 383 ? -11.507 10.167 4.893 1.00 83.94 383 LYS A O 1
ATOM 3135 N N . MET A 1 384 ? -11.521 11.622 3.202 1.00 83.19 384 MET A N 1
ATOM 3136 C CA . MET A 1 384 ? -12.931 11.988 3.335 1.00 83.19 384 MET A CA 1
ATOM 3137 C C . MET A 1 384 ? -13.899 11.067 2.587 1.00 83.19 384 MET A C 1
ATOM 3139 O O . MET A 1 384 ? -15.112 11.187 2.770 1.00 83.19 384 MET A O 1
ATOM 3143 N N . ARG A 1 385 ? -13.403 10.149 1.751 1.00 82.69 385 ARG A N 1
ATOM 3144 C CA . ARG A 1 385 ? -14.217 9.396 0.783 1.00 82.69 385 ARG A CA 1
ATOM 3145 C C . ARG A 1 385 ? -15.367 8.610 1.413 1.00 82.69 385 ARG A C 1
ATOM 3147 O O . ARG A 1 385 ? -16.421 8.455 0.800 1.00 82.69 385 ARG A O 1
ATOM 3154 N N . ALA A 1 386 ? -15.154 8.110 2.630 1.00 78.94 386 ALA A N 1
ATOM 3155 C CA . ALA A 1 386 ? -16.115 7.301 3.373 1.00 78.94 386 ALA A CA 1
ATOM 3156 C C . ALA A 1 386 ? -17.112 8.141 4.195 1.00 78.94 386 ALA A C 1
ATOM 3158 O O . ALA A 1 386 ? -18.061 7.585 4.747 1.00 78.94 386 ALA A O 1
ATOM 3159 N N . GLY A 1 387 ? -16.905 9.458 4.282 1.00 79.31 387 GLY A N 1
ATOM 3160 C CA . GLY A 1 387 ? -17.777 10.390 4.992 1.00 79.31 387 GLY A CA 1
ATOM 3161 C C . GLY A 1 387 ? -18.998 10.825 4.174 1.00 79.31 387 GLY A C 1
ATOM 3162 O O . GLY A 1 387 ? -19.145 10.493 2.997 1.00 79.31 387 GLY A O 1
ATOM 3163 N N . ALA A 1 388 ? -19.872 11.623 4.797 1.00 77.31 388 ALA A N 1
ATOM 3164 C CA . ALA A 1 388 ? -21.147 12.061 4.211 1.00 77.31 388 ALA A CA 1
ATOM 3165 C C . ALA A 1 388 ? -20.999 12.818 2.873 1.00 77.31 388 ALA A C 1
ATOM 3167 O O . ALA A 1 388 ? -21.815 12.635 1.969 1.00 77.31 388 ALA A O 1
ATOM 3168 N N . ASP A 1 389 ? -19.939 13.620 2.725 1.00 81.50 389 ASP A N 1
ATOM 3169 C CA . ASP A 1 389 ? -19.666 14.404 1.512 1.00 81.50 389 ASP A CA 1
ATOM 3170 C C . ASP A 1 389 ? -18.659 13.743 0.560 1.00 81.50 389 ASP A C 1
ATOM 3172 O O . ASP A 1 389 ? -18.412 14.263 -0.529 1.00 81.50 389 ASP A O 1
ATOM 3176 N N . GLY A 1 390 ? -18.113 12.574 0.918 1.00 84.12 390 GLY A N 1
ATOM 3177 C CA . GLY A 1 390 ? -17.047 11.912 0.163 1.00 84.12 390 GLY A CA 1
ATOM 3178 C C . GLY A 1 390 ? -17.410 11.664 -1.302 1.00 84.12 390 GLY A C 1
ATOM 3179 O O . GLY A 1 390 ? -16.651 12.020 -2.197 1.00 84.12 390 GLY A O 1
ATOM 3180 N N . ARG A 1 391 ? -18.623 11.161 -1.574 1.00 87.25 391 ARG A N 1
ATOM 3181 C CA . ARG A 1 391 ? -19.098 10.933 -2.955 1.00 87.25 391 ARG A CA 1
ATOM 3182 C C . ARG A 1 391 ? -19.180 12.215 -3.780 1.00 87.25 391 ARG A C 1
ATOM 3184 O O . ARG A 1 391 ? -18.860 12.190 -4.961 1.00 87.25 391 ARG A O 1
ATOM 3191 N N . LYS A 1 392 ? -19.614 13.323 -3.171 1.00 88.94 392 LYS A N 1
ATOM 3192 C CA . LYS A 1 392 ? -19.704 14.615 -3.865 1.00 88.94 392 LYS A CA 1
ATOM 3193 C C . LYS A 1 392 ? -18.311 15.145 -4.194 1.00 88.94 392 LYS A C 1
ATOM 3195 O O . LYS A 1 392 ? -18.104 15.615 -5.303 1.00 88.94 392 LYS A O 1
ATOM 3200 N N . LEU A 1 393 ? -17.365 15.027 -3.258 1.00 88.31 393 LEU A N 1
ATOM 3201 C CA . LEU A 1 393 ? -15.972 15.435 -3.465 1.00 88.31 393 LEU A CA 1
ATOM 3202 C C . LEU A 1 393 ? -15.306 14.637 -4.589 1.00 88.31 393 LEU A C 1
ATOM 3204 O O . LEU A 1 393 ? -14.668 15.226 -5.457 1.00 88.31 393 LEU A O 1
ATOM 3208 N N . ILE A 1 394 ? -15.506 13.316 -4.604 1.00 90.75 394 ILE A N 1
ATOM 3209 C CA . ILE A 1 394 ? -15.018 12.451 -5.684 1.00 90.75 394 ILE A CA 1
ATOM 3210 C C . ILE A 1 394 ? -15.635 12.878 -7.014 1.00 90.75 394 ILE A C 1
ATOM 3212 O O . ILE A 1 394 ? -14.897 13.112 -7.963 1.00 90.75 394 ILE A O 1
ATOM 3216 N N . GLN A 1 395 ? -16.960 13.055 -7.074 1.00 91.38 395 GLN A N 1
ATOM 3217 C CA . GLN A 1 395 ? -17.635 13.473 -8.304 1.00 91.38 395 GLN A CA 1
ATOM 3218 C C . GLN A 1 395 ? -17.092 14.808 -8.827 1.00 91.38 395 GLN A C 1
ATOM 3220 O O . GLN A 1 395 ? -16.803 14.922 -10.010 1.00 91.38 395 GLN A O 1
ATOM 3225 N N . ARG A 1 396 ? -16.886 15.800 -7.950 1.00 90.19 396 ARG A N 1
ATOM 3226 C CA . ARG A 1 396 ? -16.301 17.094 -8.332 1.00 90.19 396 ARG A CA 1
ATOM 3227 C C . ARG A 1 396 ? -14.896 16.958 -8.902 1.00 90.19 396 ARG A C 1
ATOM 3229 O O . ARG A 1 396 ? -14.577 17.610 -9.892 1.00 90.19 396 ARG A O 1
ATOM 3236 N N . PHE A 1 397 ? -14.067 16.119 -8.287 1.00 92.38 397 PHE A N 1
ATOM 3237 C CA . PHE A 1 397 ? -12.733 15.842 -8.801 1.00 92.38 397 PHE A CA 1
ATOM 3238 C C . PHE A 1 397 ? -12.793 15.147 -10.165 1.00 92.38 397 PHE A C 1
ATOM 3240 O O . PHE A 1 397 ? -12.077 15.537 -11.081 1.00 92.38 397 PHE A O 1
ATOM 3247 N N . GLU A 1 398 ? -13.672 14.159 -10.334 1.00 93.44 398 GLU A N 1
ATOM 3248 C CA . GLU A 1 398 ? -13.869 13.488 -11.620 1.00 93.44 398 GLU A CA 1
ATOM 3249 C C . GLU A 1 398 ? -14.342 14.446 -12.715 1.00 93.44 398 GLU A C 1
ATOM 3251 O O . GLU A 1 398 ? -13.805 14.397 -13.820 1.00 93.44 398 GLU A O 1
ATOM 3256 N N . ASP A 1 399 ? -15.312 15.313 -12.416 1.00 92.12 399 ASP A N 1
ATOM 3257 C CA . ASP A 1 399 ? -15.824 16.318 -13.351 1.00 92.12 399 ASP A CA 1
ATOM 3258 C C . ASP A 1 399 ? -14.694 17.257 -13.793 1.00 92.12 399 ASP A C 1
ATOM 3260 O O . ASP A 1 399 ? -14.459 17.414 -14.990 1.00 92.12 399 ASP A O 1
ATOM 3264 N N . PHE A 1 400 ? -13.904 17.766 -12.840 1.00 91.94 400 PHE A N 1
ATOM 3265 C CA . PHE A 1 400 ? -12.715 18.565 -13.138 1.00 91.94 400 PHE A CA 1
ATOM 3266 C C . PHE A 1 400 ? -11.762 17.837 -14.090 1.00 91.94 400 PHE A C 1
ATOM 3268 O O . PHE A 1 400 ? -11.353 18.409 -15.095 1.00 91.94 400 PHE A O 1
ATOM 3275 N N . VAL A 1 401 ? -11.429 16.568 -13.822 1.00 91.56 401 VAL A N 1
ATOM 3276 C CA . VAL A 1 401 ? -10.496 15.818 -14.675 1.00 91.56 401 VAL A CA 1
ATOM 3277 C C . VAL A 1 401 ? -11.069 15.564 -16.077 1.00 91.56 401 VAL A C 1
ATOM 3279 O O . VAL A 1 401 ? -10.299 15.531 -17.039 1.00 91.56 401 VAL A O 1
ATOM 3282 N N . ARG A 1 402 ? -12.393 15.412 -16.228 1.00 90.31 402 ARG A N 1
ATOM 3283 C CA . ARG A 1 402 ? -13.044 15.285 -17.549 1.00 90.31 402 ARG A CA 1
ATOM 3284 C C . ARG A 1 402 ? -12.935 16.565 -18.370 1.00 90.31 402 ARG A C 1
ATOM 3286 O O . ARG A 1 402 ? -12.776 16.476 -19.584 1.00 90.31 402 ARG A O 1
ATOM 3293 N N . ASP A 1 403 ? -12.984 17.713 -17.706 1.00 87.38 403 ASP A N 1
ATOM 3294 C CA . ASP A 1 403 ? -12.933 19.028 -18.343 1.00 87.38 403 ASP A CA 1
ATOM 3295 C C . ASP A 1 403 ? -11.499 19.487 -18.662 1.00 87.38 403 ASP A C 1
ATOM 3297 O O . ASP A 1 403 ? -11.297 20.499 -19.341 1.00 87.38 403 ASP A O 1
ATOM 3301 N N . LEU A 1 404 ? -10.480 18.745 -18.210 1.00 83.56 404 LEU A N 1
ATOM 3302 C CA . LEU A 1 404 ? -9.090 19.096 -18.472 1.00 83.56 404 LEU A CA 1
ATOM 3303 C C . LEU A 1 404 ? -8.706 18.947 -19.947 1.00 83.56 404 LEU A C 1
ATOM 3305 O O . LEU A 1 404 ? -9.122 17.992 -20.611 1.00 83.56 404 LEU A O 1
ATOM 3309 N N . PRO A 1 405 ? -7.801 19.814 -20.448 1.00 80.19 405 PRO A N 1
ATOM 3310 C CA . PRO A 1 405 ? -7.230 19.660 -21.775 1.00 80.19 405 PRO A CA 1
ATOM 3311 C C . PRO A 1 405 ? -6.709 18.239 -21.997 1.00 80.19 405 PRO A C 1
ATOM 3313 O O . PRO A 1 405 ? -5.950 17.690 -21.192 1.00 80.19 405 PRO A O 1
ATOM 3316 N N . THR A 1 406 ? -7.102 17.640 -23.117 1.00 80.62 406 THR A N 1
ATOM 3317 C CA . THR A 1 406 ? -6.674 16.296 -23.523 1.00 80.62 406 THR A CA 1
ATOM 3318 C C . THR A 1 406 ? -5.536 16.334 -24.530 1.00 80.62 406 THR A C 1
ATOM 3320 O O . THR A 1 406 ? -5.321 15.356 -25.225 1.00 80.62 406 THR A O 1
ATOM 3323 N N . THR A 1 407 ? -4.834 17.452 -24.677 1.00 80.00 407 THR A N 1
ATOM 3324 C CA . THR A 1 407 ? -3.714 17.576 -25.614 1.00 80.00 407 THR A CA 1
ATOM 3325 C C . THR A 1 407 ? -2.572 18.329 -24.945 1.00 80.00 407 THR A C 1
ATOM 3327 O O . THR A 1 407 ? -2.842 19.348 -24.298 1.00 80.00 407 THR A O 1
ATOM 3330 N N . PRO A 1 408 ? -1.318 17.862 -25.081 1.00 77.69 408 PRO A N 1
ATOM 3331 C CA . PRO A 1 408 ? -0.170 18.565 -24.529 1.00 77.69 408 PRO A CA 1
ATOM 3332 C C . PRO A 1 408 ? 0.022 19.943 -25.189 1.00 77.69 408 PRO A C 1
ATOM 3334 O O . PRO A 1 408 ? -0.364 20.141 -26.344 1.00 77.69 408 PRO A O 1
ATOM 3337 N N . PRO A 1 409 ? 0.601 20.920 -24.468 1.00 76.12 409 PRO A N 1
ATOM 3338 C CA . PRO A 1 409 ? 0.960 22.214 -25.042 1.00 76.12 409 PRO A CA 1
ATOM 3339 C C . PRO A 1 409 ? 2.106 22.077 -26.058 1.00 76.12 409 PRO A C 1
ATOM 3341 O O . PRO A 1 409 ? 2.995 21.250 -25.887 1.00 76.12 409 PRO A O 1
ATOM 3344 N N . GLU A 1 410 ? 2.151 22.961 -27.062 1.00 72.31 410 GLU A N 1
ATOM 3345 C CA . GLU A 1 410 ? 3.168 22.943 -28.137 1.00 72.31 410 GLU A CA 1
ATOM 3346 C C . GLU A 1 410 ? 4.619 23.142 -27.637 1.00 72.31 410 GLU A C 1
ATOM 3348 O O . GLU A 1 410 ? 5.583 22.809 -28.325 1.00 72.31 410 GLU A O 1
ATOM 3353 N N . ASN A 1 411 ? 4.808 23.693 -26.432 1.00 73.56 411 ASN A N 1
ATOM 3354 C CA . ASN A 1 411 ? 6.129 23.878 -25.831 1.00 73.56 411 ASN A CA 1
ATOM 3355 C C . ASN A 1 411 ? 6.623 22.582 -25.161 1.00 73.56 411 ASN A C 1
ATOM 3357 O O . ASN A 1 411 ? 6.048 22.151 -24.163 1.00 73.56 411 ASN A O 1
ATOM 3361 N N . LYS A 1 412 ? 7.758 22.039 -25.634 1.00 67.50 412 LYS A N 1
ATOM 3362 C CA . LYS A 1 412 ? 8.376 20.787 -25.146 1.00 67.50 412 LYS A CA 1
ATOM 3363 C C . LYS A 1 412 ? 8.551 20.704 -23.623 1.00 67.50 412 LYS A C 1
ATOM 3365 O O . LYS A 1 412 ? 8.228 19.679 -23.031 1.00 67.50 412 LYS A O 1
ATOM 3370 N N . MET A 1 413 ? 9.043 21.765 -22.971 1.00 66.62 413 MET A N 1
ATOM 3371 C CA . MET A 1 413 ? 9.261 21.748 -21.513 1.00 66.62 413 MET A CA 1
ATOM 3372 C C . MET A 1 413 ? 7.930 21.669 -20.757 1.00 66.62 413 MET A C 1
ATOM 3374 O O . MET A 1 413 ? 7.809 20.950 -19.768 1.00 66.62 413 MET A O 1
ATOM 3378 N N . ASN A 1 414 ? 6.914 22.371 -21.255 1.00 73.75 414 ASN A N 1
ATOM 3379 C CA . ASN A 1 414 ? 5.574 22.338 -20.682 1.00 73.75 414 ASN A CA 1
ATOM 3380 C C . ASN A 1 414 ? 4.868 21.007 -20.976 1.00 73.75 414 ASN A C 1
ATOM 3382 O O . ASN A 1 414 ? 4.115 20.534 -20.131 1.00 73.75 414 ASN A O 1
ATOM 3386 N N . ALA A 1 415 ? 5.147 20.374 -22.120 1.00 78.25 415 ALA A N 1
ATOM 3387 C CA . ALA A 1 415 ? 4.599 19.069 -22.478 1.00 78.25 415 ALA A CA 1
ATOM 3388 C C . ALA A 1 415 ? 5.023 17.976 -21.484 1.00 78.25 415 ALA A C 1
ATOM 3390 O O . ALA A 1 415 ? 4.171 17.217 -21.027 1.00 78.25 415 ALA A O 1
ATOM 3391 N N . PHE A 1 416 ? 6.294 17.945 -21.064 1.00 81.50 416 PHE A N 1
ATOM 3392 C CA . PHE A 1 416 ? 6.764 17.005 -20.037 1.00 81.50 416 PHE A CA 1
ATOM 3393 C C . PHE A 1 416 ? 6.021 17.176 -18.701 1.00 81.50 416 PHE A C 1
ATOM 3395 O O . PHE A 1 416 ? 5.450 16.217 -18.179 1.00 81.50 416 PHE A O 1
ATOM 3402 N N . TYR A 1 417 ? 5.962 18.398 -18.157 1.00 81.38 417 TYR A N 1
ATOM 3403 C CA . TYR A 1 417 ? 5.270 18.629 -16.881 1.00 81.38 417 TYR A CA 1
ATOM 3404 C C . TYR A 1 417 ? 3.758 18.419 -16.975 1.00 81.38 417 TYR A C 1
ATOM 3406 O O . TYR A 1 417 ? 3.146 17.969 -16.010 1.00 81.38 417 TYR A O 1
ATOM 3414 N N . PHE A 1 418 ? 3.159 18.683 -18.133 1.00 84.00 418 PHE A N 1
ATOM 3415 C CA . PHE A 1 418 ? 1.764 18.359 -18.392 1.00 84.00 418 PHE A CA 1
ATOM 3416 C C . PHE A 1 418 ? 1.509 16.844 -18.387 1.00 84.00 418 PHE A C 1
ATOM 3418 O O . PHE A 1 418 ? 0.521 16.387 -17.814 1.00 84.00 418 PHE A O 1
ATOM 3425 N N . GLN A 1 419 ? 2.402 16.039 -18.969 1.00 85.94 419 GLN A N 1
ATOM 3426 C CA . GLN A 1 419 ? 2.278 14.581 -18.908 1.00 85.94 419 GLN A CA 1
ATOM 3427 C C . GLN A 1 419 ? 2.438 14.062 -17.464 1.00 85.94 419 GLN A C 1
ATOM 3429 O O . GLN A 1 419 ? 1.644 13.227 -17.031 1.00 85.94 419 GLN A O 1
ATOM 3434 N N . LEU A 1 420 ? 3.381 14.603 -16.680 1.00 84.06 420 LEU A N 1
ATOM 3435 C CA . LEU A 1 420 ? 3.521 14.277 -15.249 1.00 84.06 420 LEU A CA 1
ATOM 3436 C C . LEU A 1 420 ? 2.280 14.651 -14.427 1.00 84.06 420 LEU A C 1
ATOM 3438 O O . LEU A 1 420 ? 1.850 13.872 -13.570 1.00 84.06 420 LEU A O 1
ATOM 3442 N N . LEU A 1 421 ? 1.676 15.807 -14.709 1.00 86.31 421 LEU A N 1
ATOM 3443 C CA . LEU A 1 421 ? 0.405 16.214 -14.115 1.00 86.31 421 LEU A CA 1
ATOM 3444 C C . LEU A 1 421 ? -0.680 15.169 -14.404 1.00 86.31 421 LEU A C 1
ATOM 3446 O O . LEU A 1 421 ? -1.376 14.731 -13.492 1.00 86.31 421 LEU A O 1
ATOM 3450 N N . ARG A 1 422 ? -0.798 14.714 -15.656 1.00 90.56 422 ARG A N 1
ATOM 3451 C CA . ARG A 1 422 ? -1.794 13.704 -16.046 1.00 90.56 422 ARG A CA 1
ATOM 3452 C C . ARG A 1 422 ? -1.553 12.338 -15.420 1.00 90.56 422 ARG A C 1
ATOM 3454 O O . ARG A 1 422 ? -2.516 11.690 -15.017 1.00 90.56 422 ARG A O 1
ATOM 3461 N N . LEU A 1 423 ? -0.298 11.915 -15.278 1.00 89.56 423 LEU A N 1
ATOM 3462 C CA . LEU A 1 423 ? 0.026 10.718 -14.501 1.00 89.56 423 LEU A CA 1
ATOM 3463 C C . LEU A 1 423 ? -0.379 10.888 -13.029 1.00 89.56 423 LEU A C 1
ATOM 3465 O O . LEU A 1 423 ? -0.981 9.985 -12.458 1.00 89.56 423 LEU A O 1
ATOM 3469 N N . SER A 1 424 ? -0.140 12.060 -12.435 1.00 87.50 424 SER A N 1
ATOM 3470 C CA . SER A 1 424 ? -0.558 12.352 -11.054 1.00 87.50 424 SER A CA 1
ATOM 3471 C C . SER A 1 424 ? -2.083 12.309 -10.892 1.00 87.50 424 SER A C 1
ATOM 3473 O O . SER A 1 424 ? -2.589 11.780 -9.905 1.00 87.50 424 SER A O 1
ATOM 3475 N N . LEU A 1 425 ? -2.829 12.798 -11.887 1.00 91.19 425 LEU A N 1
ATOM 3476 C CA . LEU A 1 425 ? -4.291 12.707 -11.933 1.00 91.19 425 LEU A CA 1
ATOM 3477 C C . LEU A 1 425 ? -4.785 11.269 -12.073 1.00 91.19 425 LEU A C 1
ATOM 3479 O O . LEU A 1 425 ? -5.712 10.870 -11.374 1.00 91.19 425 LEU A O 1
ATOM 3483 N N . SER A 1 426 ? -4.155 10.485 -12.950 1.00 93.44 426 SER A N 1
ATOM 3484 C CA . SER A 1 426 ? -4.449 9.060 -13.107 1.00 93.44 426 SER A CA 1
ATOM 3485 C C . SER A 1 426 ? -4.218 8.303 -11.796 1.00 93.44 426 SER A C 1
ATOM 3487 O O . SER A 1 426 ? -5.099 7.571 -11.349 1.00 93.44 426 SER A O 1
ATOM 3489 N N . GLN A 1 427 ? -3.093 8.556 -11.118 1.00 90.44 427 GLN A N 1
ATOM 3490 C CA . GLN A 1 427 ? -2.835 8.012 -9.788 1.00 90.44 427 GLN A CA 1
ATOM 3491 C C . GLN A 1 427 ? -3.933 8.413 -8.796 1.00 90.44 427 GLN A C 1
ATOM 3493 O O . GLN A 1 427 ? -4.448 7.561 -8.077 1.00 90.44 427 GLN A O 1
ATOM 3498 N N . GLY A 1 428 ? -4.320 9.691 -8.773 1.00 89.38 428 GLY A N 1
ATOM 3499 C CA . GLY A 1 428 ? -5.341 10.165 -7.848 1.00 89.38 428 GLY A CA 1
ATOM 3500 C C . GLY A 1 428 ? -6.714 9.541 -8.082 1.00 89.38 428 GLY A C 1
ATOM 3501 O O . GLY A 1 428 ? -7.358 9.112 -7.131 1.00 89.38 428 GLY A O 1
ATOM 3502 N N . LEU A 1 429 ? -7.139 9.396 -9.338 1.00 92.81 429 LEU A N 1
ATOM 3503 C CA . LEU A 1 429 ? -8.374 8.684 -9.679 1.00 92.81 429 LEU A CA 1
ATOM 3504 C C . LEU A 1 429 ? -8.340 7.222 -9.228 1.00 92.81 429 LEU A C 1
ATOM 3506 O O . LEU A 1 429 ? -9.346 6.712 -8.737 1.00 92.81 429 LEU A O 1
ATOM 3510 N N . LEU A 1 430 ? -7.186 6.562 -9.350 1.00 91.31 430 LEU A N 1
ATOM 3511 C CA . LEU A 1 430 ? -7.005 5.195 -8.877 1.00 91.31 430 LEU A CA 1
ATOM 3512 C C . LEU A 1 430 ? -7.116 5.109 -7.345 1.00 91.31 430 LEU A C 1
ATOM 3514 O O . LEU A 1 430 ? -7.813 4.235 -6.833 1.00 91.31 430 LEU A O 1
ATOM 3518 N N . GLU A 1 431 ? -6.508 6.048 -6.611 1.00 87.69 431 GLU A N 1
ATOM 3519 C CA . GLU A 1 431 ? -6.633 6.150 -5.145 1.00 87.69 431 GLU A CA 1
ATOM 3520 C C . GLU A 1 431 ? -8.094 6.377 -4.706 1.00 87.69 431 GLU A C 1
ATOM 3522 O O . GLU A 1 431 ? -8.546 5.804 -3.708 1.00 87.69 431 GLU A O 1
ATOM 3527 N N . LEU A 1 432 ? -8.859 7.138 -5.495 1.00 89.69 432 LEU A N 1
ATOM 3528 C CA . LEU A 1 432 ? -10.287 7.397 -5.281 1.00 89.69 432 LEU A CA 1
ATOM 3529 C C . LEU A 1 432 ? -11.213 6.268 -5.769 1.00 89.69 432 LEU A C 1
ATOM 3531 O O . LEU A 1 432 ? -12.416 6.320 -5.514 1.00 89.69 432 LEU A O 1
ATOM 3535 N N . GLY A 1 433 ? -10.672 5.225 -6.405 1.00 89.38 433 GLY A N 1
ATOM 3536 C CA . GLY A 1 433 ? -11.416 4.040 -6.839 1.00 89.38 433 GLY A CA 1
ATOM 3537 C C . GLY A 1 433 ? -12.009 4.108 -8.252 1.00 89.38 433 GLY A C 1
ATOM 3538 O O . GLY A 1 433 ? -12.736 3.194 -8.636 1.00 89.38 433 GLY A O 1
ATOM 3539 N N . ASN A 1 434 ? -11.697 5.134 -9.050 1.00 92.62 434 ASN A N 1
ATOM 3540 C CA . ASN A 1 434 ? -12.110 5.227 -10.454 1.00 92.62 434 ASN A CA 1
ATOM 3541 C C . ASN A 1 434 ? -11.021 4.681 -11.392 1.00 92.62 434 ASN A C 1
ATOM 3543 O O . ASN A 1 434 ? -10.338 5.413 -12.113 1.00 92.62 434 ASN A O 1
ATOM 3547 N N . GLU A 1 435 ? -10.858 3.359 -11.371 1.00 93.00 435 GLU A N 1
ATOM 3548 C CA . GLU A 1 435 ? -9.816 2.658 -12.128 1.00 93.00 435 GLU A CA 1
ATOM 3549 C C . GLU A 1 435 ? -9.983 2.798 -13.651 1.00 93.00 435 GLU A C 1
ATOM 3551 O O . GLU A 1 435 ? -8.995 2.950 -14.367 1.00 93.00 435 GLU A O 1
ATOM 3556 N N . LEU A 1 436 ? -11.220 2.820 -14.160 1.00 93.94 436 LEU A N 1
ATOM 3557 C CA . LEU A 1 436 ? -11.489 2.970 -15.595 1.00 93.94 436 LEU A CA 1
ATOM 3558 C C . LEU A 1 436 ? -10.967 4.314 -16.123 1.00 93.94 436 LEU A C 1
ATOM 3560 O O . LEU A 1 436 ? -10.230 4.360 -17.109 1.00 93.94 436 LEU A O 1
ATOM 3564 N N . MET A 1 437 ? -11.339 5.417 -15.468 1.00 94.69 437 MET A N 1
ATOM 3565 C CA . MET A 1 437 ? -10.914 6.750 -15.887 1.00 94.69 437 MET A CA 1
ATOM 3566 C C . MET A 1 437 ? -9.410 6.946 -15.667 1.00 94.69 437 MET A C 1
ATOM 3568 O O . MET A 1 437 ? -8.741 7.514 -16.534 1.00 94.69 437 MET A O 1
ATOM 3572 N N . ALA A 1 438 ? -8.864 6.415 -14.566 1.00 95.19 438 ALA A N 1
ATOM 3573 C CA . ALA A 1 438 ? -7.427 6.400 -14.312 1.00 95.19 438 ALA A CA 1
ATOM 3574 C C . ALA A 1 438 ? -6.656 5.719 -15.453 1.00 95.19 438 ALA A C 1
ATOM 3576 O O . ALA A 1 438 ? -5.713 6.310 -15.990 1.00 95.19 438 ALA A O 1
ATOM 3577 N N . ASN A 1 439 ? -7.086 4.522 -15.864 1.00 94.81 439 ASN A N 1
ATOM 3578 C CA . ASN A 1 439 ? -6.459 3.762 -16.943 1.00 94.81 439 ASN A CA 1
ATOM 3579 C C . ASN A 1 439 ? -6.576 4.478 -18.291 1.00 94.81 439 ASN A C 1
ATOM 3581 O O . ASN A 1 439 ? -5.587 4.555 -19.015 1.00 94.81 439 ASN A O 1
ATOM 3585 N N . ASN A 1 440 ? -7.724 5.085 -18.601 1.00 94.75 440 ASN A N 1
ATOM 3586 C CA . ASN A 1 440 ? -7.884 5.866 -19.830 1.00 94.75 440 ASN A CA 1
ATOM 3587 C C . ASN A 1 440 ? -6.877 7.025 -19.906 1.00 94.75 440 ASN A C 1
ATOM 3589 O O . ASN A 1 440 ? -6.229 7.222 -20.935 1.00 94.75 440 ASN A O 1
ATOM 3593 N N . ILE A 1 441 ? -6.701 7.776 -18.815 1.00 94.62 441 ILE A N 1
ATOM 3594 C CA . ILE A 1 441 ? -5.740 8.888 -18.770 1.00 94.62 441 ILE A CA 1
ATOM 3595 C C . ILE A 1 441 ? -4.304 8.378 -18.876 1.00 94.62 441 ILE A C 1
ATOM 3597 O O . ILE A 1 441 ? -3.502 8.972 -19.601 1.00 94.62 441 ILE A O 1
ATOM 3601 N N . LEU A 1 442 ? -3.981 7.286 -18.182 1.00 95.81 442 LEU A N 1
ATOM 3602 C CA . LEU A 1 442 ? -2.668 6.650 -18.240 1.00 95.81 442 LEU A CA 1
ATOM 3603 C C . LEU A 1 442 ? -2.323 6.223 -19.671 1.00 95.81 442 LEU A C 1
ATOM 3605 O O . LEU A 1 442 ? -1.273 6.602 -20.182 1.00 95.81 442 LEU A O 1
ATOM 3609 N N . GLN A 1 443 ? -3.214 5.481 -20.330 1.00 95.50 443 GLN A N 1
ATOM 3610 C CA . GLN A 1 443 ? -3.008 4.981 -21.689 1.00 95.50 443 GLN A CA 1
ATOM 3611 C C . GLN A 1 443 ? -2.881 6.122 -22.699 1.00 95.50 443 GLN A C 1
ATOM 3613 O O . GLN A 1 443 ? -1.964 6.108 -23.516 1.00 95.50 443 GLN A O 1
ATOM 3618 N N . GLN A 1 444 ? -3.734 7.150 -22.611 1.00 93.44 444 GLN A N 1
ATOM 3619 C CA . GLN A 1 444 ? -3.611 8.352 -23.444 1.00 93.44 444 GLN A CA 1
ATOM 3620 C C . GLN A 1 444 ? -2.256 9.040 -23.251 1.00 93.44 444 GLN A C 1
ATOM 3622 O O . GLN A 1 444 ? -1.598 9.393 -24.227 1.00 93.44 444 GLN A O 1
ATOM 3627 N N . THR A 1 445 ? -1.820 9.189 -21.998 1.00 92.75 445 THR A N 1
ATOM 3628 C CA . THR A 1 445 ? -0.541 9.832 -21.677 1.00 92.75 445 THR A CA 1
ATOM 3629 C C . THR A 1 445 ? 0.629 9.018 -22.231 1.00 92.75 445 THR A C 1
ATOM 3631 O O . THR A 1 445 ? 1.490 9.583 -22.896 1.00 92.75 445 THR A O 1
ATOM 3634 N N . LEU A 1 446 ? 0.616 7.691 -22.053 1.00 93.44 446 LEU A N 1
ATOM 3635 C CA . LEU A 1 446 ? 1.621 6.787 -22.618 1.00 93.44 446 LEU A CA 1
ATOM 3636 C C . LEU A 1 446 ? 1.639 6.822 -24.152 1.00 93.44 446 LEU A C 1
ATOM 3638 O O . LEU A 1 446 ? 2.712 6.838 -24.751 1.00 93.44 446 LEU A O 1
ATOM 3642 N N . HIS A 1 447 ? 0.476 6.883 -24.804 1.00 92.00 447 HIS A N 1
ATOM 3643 C CA . HIS A 1 447 ? 0.408 7.033 -26.256 1.00 92.00 447 HIS A CA 1
ATOM 3644 C C . HIS A 1 447 ? 1.091 8.317 -26.735 1.00 92.00 447 HIS A C 1
ATOM 3646 O O . HIS A 1 447 ? 1.828 8.260 -27.716 1.00 92.00 447 HIS A O 1
ATOM 3652 N N . TRP A 1 448 ? 0.918 9.445 -26.041 1.00 87.81 448 TRP A N 1
ATOM 3653 C CA . TRP A 1 448 ? 1.617 10.686 -26.397 1.00 87.81 448 TRP A CA 1
ATOM 3654 C C . TRP A 1 448 ? 3.114 10.603 -26.145 1.00 87.81 448 TRP A C 1
ATOM 3656 O O . TRP A 1 448 ? 3.893 10.953 -27.028 1.00 87.81 448 TRP A O 1
ATOM 3666 N N . THR A 1 449 ? 3.523 10.061 -24.993 1.00 85.94 449 THR A N 1
ATOM 3667 C CA . THR A 1 449 ? 4.936 9.795 -24.688 1.00 85.94 449 THR A CA 1
ATOM 3668 C C . THR A 1 449 ? 5.601 8.961 -25.799 1.00 85.94 449 THR A C 1
ATOM 3670 O O . THR A 1 449 ? 6.771 9.175 -26.114 1.00 85.94 449 THR A O 1
ATOM 3673 N N . ASN A 1 450 ? 4.846 8.062 -26.443 1.00 86.12 450 ASN A N 1
ATOM 3674 C CA . ASN A 1 450 ? 5.322 7.202 -27.529 1.00 86.12 450 ASN A CA 1
ATOM 3675 C C . ASN A 1 450 ? 5.236 7.816 -28.935 1.00 86.12 450 ASN A C 1
ATOM 3677 O O . ASN A 1 450 ? 5.950 7.363 -29.824 1.00 86.12 450 ASN A O 1
ATOM 3681 N N . GLN A 1 451 ? 4.337 8.771 -29.179 1.00 81.56 451 GLN A N 1
ATOM 3682 C CA . GLN A 1 451 ? 4.177 9.424 -30.488 1.00 81.56 451 GLN A CA 1
ATOM 3683 C C . GLN A 1 451 ? 5.123 10.620 -30.651 1.00 81.56 451 GLN A C 1
ATOM 3685 O O . GLN A 1 451 ? 5.573 10.904 -31.757 1.00 81.56 451 GLN A O 1
ATOM 3690 N N . GLU A 1 452 ? 5.469 11.290 -29.552 1.00 70.75 452 GLU A N 1
ATOM 3691 C CA . GLU A 1 452 ? 6.320 12.483 -29.524 1.00 70.75 452 GLU A CA 1
ATOM 3692 C C . GLU A 1 452 ? 7.752 12.158 -29.056 1.00 70.75 452 GLU A C 1
ATOM 3694 O O . GLU A 1 452 ? 8.355 12.882 -28.260 1.00 70.75 452 GLU A O 1
ATOM 3699 N N . THR A 1 453 ? 8.330 11.052 -29.540 1.00 60.62 453 THR A N 1
ATOM 3700 C CA . THR A 1 453 ? 9.649 10.557 -29.089 1.00 60.62 453 THR A CA 1
ATOM 3701 C C . THR A 1 453 ? 10.793 11.551 -29.298 1.00 60.62 453 THR A C 1
ATOM 3703 O O . THR A 1 453 ? 11.794 11.479 -28.592 1.00 60.62 453 THR A O 1
ATOM 3706 N N . ASP A 1 454 ? 10.631 12.505 -30.219 1.00 63.38 454 ASP A N 1
ATOM 3707 C CA . ASP A 1 454 ? 11.609 13.554 -30.544 1.00 63.38 454 ASP A CA 1
ATOM 3708 C C . ASP A 1 454 ? 11.551 14.762 -29.580 1.00 63.38 454 ASP A C 1
ATOM 3710 O O . ASP A 1 454 ? 12.247 15.775 -29.758 1.00 63.38 454 ASP A O 1
ATOM 3714 N N . HIS A 1 455 ? 10.643 14.742 -28.601 1.00 65.56 455 HIS A N 1
ATOM 3715 C CA . HIS A 1 455 ? 10.409 15.856 -27.676 1.00 65.56 455 HIS A CA 1
ATOM 3716 C C . HIS A 1 455 ? 10.906 15.589 -26.256 1.00 65.56 455 HIS A C 1
ATOM 3718 O O . HIS A 1 455 ? 11.193 16.554 -25.548 1.00 65.56 455 HIS A O 1
ATOM 3724 N N . LEU A 1 456 ? 11.079 14.322 -25.873 1.00 73.19 456 LEU A N 1
ATOM 3725 C CA . LEU A 1 456 ? 11.583 13.921 -24.561 1.00 73.19 456 LEU A CA 1
ATOM 3726 C C . LEU A 1 456 ? 13.042 13.477 -24.653 1.00 73.19 456 LEU A C 1
ATOM 3728 O O . LEU A 1 456 ? 13.399 12.644 -25.483 1.00 73.19 456 LEU A O 1
ATOM 3732 N N . VAL A 1 457 ? 13.885 14.003 -23.764 1.00 81.62 457 VAL A N 1
ATOM 3733 C CA . VAL A 1 457 ? 15.240 13.473 -23.572 1.00 81.62 457 VAL A CA 1
ATOM 3734 C C . VAL A 1 457 ? 15.130 12.086 -22.930 1.00 81.62 457 VAL A C 1
ATOM 3736 O O . VAL A 1 457 ? 14.200 11.822 -22.169 1.00 81.62 457 VAL A O 1
ATOM 3739 N N . SER A 1 458 ? 16.090 11.192 -23.187 1.00 82.12 458 SER A N 1
ATOM 3740 C CA . SER A 1 458 ? 16.050 9.806 -22.697 1.00 82.12 458 SER A CA 1
ATOM 3741 C C . SER A 1 458 ? 15.808 9.684 -21.187 1.00 82.12 458 SER A C 1
ATOM 3743 O O . SER A 1 458 ? 15.139 8.751 -20.762 1.00 82.12 458 SER A O 1
ATOM 3745 N N . LEU A 1 459 ? 16.315 10.613 -20.368 1.00 81.62 459 LEU A N 1
ATOM 3746 C CA . LEU A 1 459 ? 16.068 10.615 -18.919 1.00 81.62 459 LEU A CA 1
ATOM 3747 C C . LEU A 1 459 ? 14.621 10.988 -18.566 1.00 81.62 459 LEU A C 1
ATOM 3749 O O . LEU A 1 459 ? 14.006 10.283 -17.773 1.00 81.62 459 LEU A O 1
ATOM 3753 N N . ASP A 1 460 ? 14.057 12.013 -19.207 1.00 83.00 460 ASP A N 1
ATOM 3754 C CA . ASP A 1 460 ? 12.659 12.416 -19.005 1.00 83.00 460 ASP A CA 1
ATOM 3755 C C . ASP A 1 460 ? 11.706 11.271 -19.376 1.00 83.00 460 ASP A C 1
ATOM 3757 O O . ASP A 1 460 ? 10.737 10.996 -18.670 1.00 83.00 460 ASP A O 1
ATOM 3761 N N . PHE A 1 461 ? 12.016 10.539 -20.452 1.00 85.69 461 PHE A N 1
ATOM 3762 C CA . PHE A 1 461 ? 11.269 9.342 -20.840 1.00 85.69 461 PHE A CA 1
ATOM 3763 C C . PHE A 1 461 ? 11.326 8.241 -19.766 1.00 85.69 461 PHE A C 1
ATOM 3765 O O . PHE A 1 461 ? 10.306 7.617 -19.467 1.00 85.69 461 PHE A O 1
ATOM 3772 N N . ILE A 1 462 ? 12.492 8.009 -19.151 1.00 84.50 462 ILE A N 1
ATOM 3773 C CA . ILE A 1 462 ? 12.634 7.037 -18.055 1.00 84.50 462 ILE A CA 1
ATOM 3774 C C . ILE A 1 462 ? 11.834 7.472 -16.822 1.00 84.50 462 ILE A C 1
ATOM 3776 O O . ILE A 1 462 ? 11.159 6.635 -16.220 1.00 84.50 462 ILE A O 1
ATOM 3780 N N . ASP A 1 463 ? 11.848 8.758 -16.472 1.00 83.62 463 ASP A N 1
ATOM 3781 C CA . ASP A 1 463 ? 11.076 9.294 -15.345 1.00 83.62 463 ASP A CA 1
ATOM 3782 C C . ASP A 1 463 ? 9.560 9.179 -15.582 1.00 83.62 463 ASP A C 1
ATOM 3784 O O . ASP A 1 463 ? 8.806 8.796 -14.675 1.00 83.62 463 ASP A O 1
ATOM 3788 N N . MET A 1 464 ? 9.116 9.420 -16.821 1.00 85.75 464 MET A N 1
ATOM 3789 C CA . MET A 1 464 ? 7.736 9.198 -17.262 1.00 85.75 464 MET A CA 1
ATOM 3790 C C . MET A 1 464 ? 7.334 7.728 -17.145 1.00 85.75 464 MET A C 1
ATOM 3792 O O . MET A 1 464 ? 6.312 7.413 -16.532 1.00 85.75 464 MET A O 1
ATOM 3796 N N . CYS A 1 465 ? 8.155 6.815 -17.670 1.00 88.56 465 CYS A N 1
ATOM 3797 C CA . CYS A 1 465 ? 7.888 5.381 -17.594 1.00 88.56 465 CYS A CA 1
ATOM 3798 C C . CYS A 1 465 ? 7.880 4.883 -16.149 1.00 88.56 465 CYS A C 1
ATOM 3800 O O . CYS A 1 465 ? 7.010 4.100 -15.775 1.00 88.56 465 CYS A O 1
ATOM 3802 N N . SER A 1 466 ? 8.812 5.353 -15.315 1.00 86.56 466 SER A N 1
ATOM 3803 C CA . SER A 1 466 ? 8.835 4.996 -13.899 1.00 86.56 466 SER A CA 1
ATOM 3804 C C . SER A 1 466 ? 7.551 5.453 -13.217 1.00 86.56 466 SER A C 1
ATOM 3806 O O . SER A 1 466 ? 6.922 4.664 -12.520 1.00 86.56 466 SER A O 1
ATOM 3808 N N . SER A 1 467 ? 7.106 6.687 -13.459 1.00 86.19 467 SER A N 1
ATOM 3809 C CA . SER A 1 467 ? 5.857 7.212 -12.897 1.00 86.19 467 SER A CA 1
ATOM 3810 C C . SER A 1 467 ? 4.634 6.416 -13.364 1.00 86.19 467 SER A C 1
ATOM 3812 O O . SER A 1 467 ? 3.815 6.023 -12.535 1.00 86.19 467 SER A O 1
ATOM 3814 N N . ALA A 1 468 ? 4.555 6.086 -14.656 1.00 91.56 468 ALA A N 1
ATOM 3815 C CA . ALA A 1 468 ? 3.495 5.256 -15.222 1.00 91.56 468 ALA A CA 1
ATOM 3816 C C . ALA A 1 468 ? 3.469 3.837 -14.627 1.00 91.56 468 ALA A C 1
ATOM 3818 O O . ALA A 1 468 ? 2.409 3.360 -14.228 1.00 91.56 468 ALA A O 1
ATOM 3819 N N . LEU A 1 469 ? 4.626 3.178 -14.486 1.00 90.50 469 LEU A N 1
ATOM 3820 C CA . LEU A 1 469 ? 4.717 1.847 -13.874 1.00 90.50 469 LEU A CA 1
ATOM 3821 C C . LEU A 1 469 ? 4.197 1.829 -12.443 1.00 90.50 469 LEU A C 1
ATOM 3823 O O . LEU A 1 469 ? 3.551 0.866 -12.041 1.00 90.50 469 LEU A O 1
ATOM 3827 N N . LYS A 1 470 ? 4.431 2.894 -11.670 1.00 87.75 470 LYS A N 1
ATOM 3828 C CA . LYS A 1 470 ? 3.910 2.960 -10.303 1.00 87.75 470 LYS A CA 1
ATOM 3829 C C . LYS A 1 470 ? 2.377 2.979 -10.271 1.00 87.75 470 LYS A C 1
ATOM 3831 O O . LYS A 1 470 ? 1.823 2.433 -9.326 1.00 87.75 470 LYS A O 1
ATOM 3836 N N . ILE A 1 471 ? 1.721 3.564 -11.274 1.00 91.19 471 ILE A N 1
ATOM 3837 C CA . ILE A 1 471 ? 0.255 3.566 -11.413 1.00 91.19 471 ILE A CA 1
ATOM 3838 C C . ILE A 1 471 ? -0.229 2.183 -11.852 1.00 91.19 471 ILE A C 1
ATOM 3840 O O . ILE A 1 471 ? -1.151 1.637 -11.254 1.00 91.19 471 ILE A O 1
ATOM 3844 N N . ILE A 1 472 ? 0.444 1.579 -12.837 1.00 93.62 472 ILE A N 1
ATOM 3845 C CA . ILE A 1 472 ? 0.142 0.224 -13.320 1.00 93.62 472 ILE A CA 1
ATOM 3846 C C . ILE A 1 472 ? 0.211 -0.797 -12.173 1.00 93.62 472 ILE A C 1
ATOM 3848 O O . ILE A 1 472 ? -0.687 -1.618 -12.020 1.00 93.62 472 ILE A O 1
ATOM 3852 N N . GLU A 1 473 ? 1.247 -0.736 -11.333 1.00 90.56 473 GLU A N 1
ATOM 3853 C CA . GLU A 1 473 ? 1.427 -1.623 -10.172 1.00 90.56 473 GLU A CA 1
ATOM 3854 C C . GLU A 1 473 ? 0.337 -1.466 -9.098 1.00 90.56 473 GLU A C 1
ATOM 3856 O O . GLU A 1 473 ? 0.113 -2.389 -8.311 1.00 90.56 473 GLU A O 1
ATOM 3861 N N . SER A 1 474 ? -0.328 -0.312 -9.052 1.00 89.81 474 SER A N 1
ATOM 3862 C CA . SER A 1 474 ? -1.435 -0.040 -8.133 1.00 89.81 474 SER A CA 1
ATOM 3863 C C . SER A 1 474 ? -2.792 -0.495 -8.684 1.00 89.81 474 SER A C 1
ATOM 3865 O O . SER A 1 474 ? -3.739 -0.610 -7.913 1.00 89.81 474 SER A O 1
ATOM 3867 N N . ALA A 1 475 ? -2.904 -0.761 -9.990 1.00 91.62 475 ALA A N 1
ATOM 3868 C CA . ALA A 1 475 ? -4.130 -1.247 -10.628 1.00 91.62 475 ALA A CA 1
ATOM 3869 C C . ALA A 1 475 ? -4.328 -2.757 -10.412 1.00 91.62 475 ALA A C 1
ATOM 3871 O O . ALA A 1 475 ? -3.387 -3.478 -10.057 1.00 91.62 475 ALA A O 1
ATOM 3872 N N . GLN A 1 476 ? -5.532 -3.274 -10.660 1.00 91.00 476 GLN A N 1
ATOM 3873 C CA . GLN A 1 476 ? -5.797 -4.713 -10.579 1.00 91.00 476 GLN A CA 1
ATOM 3874 C C . GLN A 1 476 ? -5.069 -5.464 -11.702 1.00 91.00 476 GLN A C 1
ATOM 3876 O O . GLN A 1 476 ? -4.962 -4.963 -12.819 1.00 91.00 476 GLN A O 1
ATOM 3881 N N . LEU A 1 477 ? -4.565 -6.677 -11.429 1.00 91.50 477 LEU A N 1
ATOM 3882 C CA . LEU A 1 477 ? -3.690 -7.421 -12.356 1.00 91.50 477 LEU A CA 1
ATOM 3883 C C . LEU A 1 477 ? -4.274 -7.584 -13.767 1.00 91.50 477 LEU A C 1
ATOM 3885 O O . LEU A 1 477 ? -3.539 -7.473 -14.749 1.00 91.50 477 LEU A O 1
ATOM 3889 N N . HIS A 1 478 ? -5.585 -7.804 -13.874 1.00 92.00 478 HIS A N 1
ATOM 3890 C CA . HIS A 1 478 ? -6.277 -7.985 -15.151 1.00 92.00 478 HIS A CA 1
ATOM 3891 C C . HIS A 1 478 ? -6.368 -6.702 -15.993 1.00 92.00 478 HIS A C 1
ATOM 3893 O O . HIS A 1 478 ? -6.502 -6.791 -17.209 1.00 92.00 478 HIS A O 1
ATOM 3899 N N . ASN A 1 479 ? -6.224 -5.524 -15.378 1.00 92.81 479 ASN A N 1
ATOM 3900 C CA . ASN A 1 479 ? -6.291 -4.229 -16.060 1.00 92.81 479 ASN A CA 1
ATOM 3901 C C . ASN A 1 479 ? -4.912 -3.694 -16.482 1.00 92.81 479 ASN A C 1
ATOM 3903 O O . ASN A 1 479 ? -4.817 -2.650 -17.123 1.00 92.81 479 ASN A O 1
ATOM 3907 N N . ARG A 1 480 ? -3.819 -4.388 -16.135 1.00 94.56 480 ARG A N 1
ATOM 3908 C CA . ARG A 1 480 ? -2.450 -3.895 -16.382 1.00 94.56 480 ARG A CA 1
ATOM 3909 C C . ARG A 1 480 ? -1.968 -4.107 -17.812 1.00 94.56 480 ARG A C 1
ATOM 3911 O O . ARG A 1 480 ? -1.090 -3.372 -18.263 1.00 94.56 480 ARG A O 1
ATOM 3918 N N . ARG A 1 481 ? -2.511 -5.112 -18.508 1.00 95.38 481 ARG A N 1
ATOM 3919 C CA . ARG A 1 481 ? -1.979 -5.624 -19.778 1.00 95.38 481 ARG A CA 1
ATOM 3920 C C . ARG A 1 481 ? -1.786 -4.536 -20.828 1.00 95.38 481 ARG A C 1
ATOM 3922 O O . ARG A 1 481 ? -0.685 -4.397 -21.351 1.00 95.38 481 ARG A O 1
ATOM 3929 N N . ASP A 1 482 ? -2.832 -3.768 -21.109 1.00 95.94 482 ASP A N 1
ATOM 3930 C CA . ASP A 1 482 ? -2.823 -2.780 -22.191 1.00 95.94 482 ASP A CA 1
ATOM 3931 C C . ASP A 1 482 ? -1.830 -1.649 -21.904 1.00 95.94 482 ASP A C 1
ATOM 3933 O O . ASP A 1 482 ? -1.012 -1.296 -22.752 1.00 95.94 482 ASP A O 1
ATOM 3937 N N . SER A 1 483 ? -1.826 -1.134 -20.672 1.00 96.81 483 SER A N 1
ATOM 3938 C CA . SER A 1 483 ? -0.899 -0.082 -20.244 1.00 96.81 483 SER A CA 1
ATOM 3939 C C . SER A 1 483 ? 0.559 -0.553 -20.278 1.00 96.81 483 SER A C 1
ATOM 3941 O O . SER A 1 483 ? 1.429 0.184 -20.742 1.00 96.81 483 SER A O 1
ATOM 3943 N N . LEU A 1 484 ? 0.834 -1.793 -19.849 1.00 96.44 484 LEU A N 1
ATOM 3944 C CA . LEU A 1 484 ? 2.163 -2.398 -19.973 1.00 96.44 484 LEU A CA 1
ATOM 3945 C C . LEU A 1 484 ? 2.563 -2.562 -21.442 1.00 96.44 484 LEU A C 1
ATOM 3947 O O . LEU A 1 484 ? 3.683 -2.223 -21.809 1.00 96.44 484 LEU A O 1
ATOM 3951 N N . GLN A 1 485 ? 1.651 -3.026 -22.297 1.00 96.62 485 GLN A N 1
ATOM 3952 C CA . GLN A 1 485 ? 1.915 -3.196 -23.722 1.00 96.62 485 GLN A CA 1
ATOM 3953 C C . GLN A 1 485 ? 2.272 -1.864 -24.393 1.00 96.62 485 GLN A C 1
ATOM 3955 O O . GLN A 1 485 ? 3.263 -1.799 -25.121 1.00 96.62 485 GLN A O 1
ATOM 3960 N N . ILE A 1 486 ? 1.510 -0.798 -24.128 1.00 96.44 486 ILE A N 1
ATOM 3961 C CA . ILE A 1 486 ? 1.790 0.541 -24.666 1.00 96.44 486 ILE A CA 1
ATOM 3962 C C . ILE A 1 486 ? 3.146 1.038 -24.152 1.00 96.44 486 ILE A C 1
ATOM 3964 O O . ILE A 1 486 ? 3.960 1.517 -24.942 1.00 96.44 486 ILE A O 1
ATOM 3968 N N . LEU A 1 487 ? 3.434 0.888 -22.855 1.00 95.44 487 LEU A N 1
ATOM 3969 C CA . LEU A 1 487 ? 4.721 1.286 -22.279 1.00 95.44 487 LEU A CA 1
ATOM 3970 C C . LEU A 1 487 ? 5.891 0.560 -22.960 1.00 95.44 487 LEU A C 1
ATOM 3972 O O . LEU A 1 487 ? 6.861 1.196 -23.373 1.00 95.44 487 LEU A O 1
ATOM 3976 N N . MET A 1 488 ? 5.783 -0.756 -23.150 1.00 95.38 488 MET A N 1
ATOM 3977 C CA . MET A 1 488 ? 6.830 -1.554 -23.789 1.00 95.38 488 MET A CA 1
ATOM 3978 C C . MET A 1 488 ? 7.016 -1.213 -25.268 1.00 95.38 488 MET A C 1
ATOM 3980 O O . MET A 1 488 ? 8.151 -1.137 -25.738 1.00 95.38 488 MET A O 1
ATOM 3984 N N . GLN A 1 489 ? 5.931 -0.948 -25.999 1.00 94.12 489 GLN A N 1
ATOM 3985 C CA . GLN A 1 489 ? 6.006 -0.430 -27.370 1.00 94.12 489 GLN A CA 1
ATOM 3986 C C . GLN A 1 489 ? 6.767 0.901 -27.421 1.00 94.12 489 GLN A C 1
ATOM 3988 O O . GLN A 1 489 ? 7.606 1.092 -28.301 1.00 94.12 489 GLN A O 1
ATOM 3993 N N . GLY A 1 490 ? 6.532 1.779 -26.444 1.00 91.81 490 GLY A N 1
ATOM 3994 C CA . GLY A 1 490 ? 7.266 3.029 -26.262 1.00 91.81 490 GLY A CA 1
ATOM 3995 C C . GLY A 1 490 ? 8.757 2.831 -26.051 1.00 91.81 490 GLY A C 1
ATOM 3996 O O . GLY A 1 490 ? 9.573 3.448 -26.735 1.00 91.81 490 GLY A O 1
ATOM 3997 N N . MET A 1 491 ? 9.122 1.922 -25.144 1.00 91.19 491 MET A N 1
ATOM 3998 C CA . MET A 1 491 ? 10.522 1.578 -24.890 1.00 91.19 491 MET A CA 1
ATOM 3999 C C . MET A 1 491 ? 11.209 1.048 -26.154 1.00 91.19 491 MET A C 1
ATOM 4001 O O . MET A 1 491 ? 12.314 1.480 -26.475 1.00 91.19 491 MET A O 1
ATOM 4005 N N . ILE A 1 492 ? 10.551 0.162 -26.909 1.00 92.19 492 ILE A N 1
ATOM 4006 C CA . ILE A 1 492 ? 11.083 -0.378 -28.171 1.00 92.19 492 ILE A CA 1
ATOM 4007 C C . ILE A 1 492 ? 11.250 0.729 -29.219 1.00 92.19 492 ILE A C 1
ATOM 4009 O O . ILE A 1 492 ? 12.275 0.778 -29.902 1.00 92.19 492 ILE A O 1
ATOM 4013 N N . ALA A 1 493 ? 10.269 1.627 -29.347 1.00 89.94 493 ALA A N 1
ATOM 4014 C CA . ALA A 1 493 ? 10.339 2.758 -30.268 1.00 89.94 493 ALA A CA 1
ATOM 4015 C C . ALA A 1 493 ? 11.511 3.687 -29.921 1.00 89.94 493 ALA A C 1
ATOM 4017 O O . ALA A 1 493 ? 12.302 4.027 -30.798 1.00 89.94 493 ALA A O 1
ATOM 4018 N N . GLN A 1 494 ? 11.692 4.015 -28.639 1.00 87.69 494 GLN A N 1
ATOM 4019 C CA . GLN A 1 494 ? 12.809 4.833 -28.162 1.00 87.69 494 GLN A CA 1
ATOM 4020 C C . GLN A 1 494 ? 14.177 4.175 -28.396 1.00 87.69 494 GLN A C 1
ATOM 4022 O O . GLN A 1 494 ? 15.117 4.845 -28.826 1.00 87.69 494 GLN A O 1
ATOM 4027 N N . MET A 1 495 ? 14.290 2.858 -28.193 1.00 88.44 495 MET A N 1
ATOM 4028 C CA . MET A 1 495 ? 15.523 2.115 -28.483 1.00 88.44 495 MET A CA 1
ATOM 4029 C C . MET A 1 495 ? 15.863 2.069 -29.980 1.00 88.44 495 MET A C 1
ATOM 4031 O O . MET A 1 495 ? 17.034 1.942 -30.330 1.00 88.44 495 MET A O 1
ATOM 4035 N N . ASN A 1 496 ? 14.868 2.175 -30.865 1.00 88.19 496 ASN A N 1
ATOM 4036 C CA . ASN A 1 496 ? 15.064 2.251 -32.318 1.00 88.19 496 ASN A CA 1
ATOM 4037 C C . ASN A 1 496 ? 15.171 3.694 -32.848 1.00 88.19 496 ASN A C 1
ATOM 4039 O O . ASN A 1 496 ? 15.543 3.898 -34.005 1.00 88.19 496 ASN A O 1
ATOM 4043 N N . GLY A 1 497 ? 14.830 4.678 -32.017 1.00 84.44 497 GLY A N 1
ATOM 4044 C CA . GLY A 1 497 ? 14.668 6.078 -32.384 1.00 84.44 497 GLY A CA 1
ATOM 4045 C C . GLY A 1 497 ? 15.961 6.907 -32.347 1.00 84.44 497 GLY A C 1
ATOM 4046 O O . GLY A 1 497 ? 17.073 6.364 -32.396 1.00 84.44 497 GLY A O 1
ATOM 4047 N N . PRO A 1 498 ? 15.844 8.246 -32.254 1.00 74.62 498 PRO A N 1
ATOM 4048 C CA . PRO A 1 498 ? 16.987 9.164 -32.340 1.00 74.62 498 PRO A CA 1
ATOM 4049 C C . PRO A 1 498 ? 18.010 8.969 -31.211 1.00 74.62 498 PRO A C 1
ATOM 4051 O O . PRO A 1 498 ? 19.191 9.263 -31.393 1.00 74.62 498 PRO A O 1
ATOM 4054 N N . TYR A 1 499 ? 17.586 8.410 -30.074 1.00 79.69 499 TYR A N 1
ATOM 4055 C CA . TYR A 1 499 ? 18.428 8.161 -28.903 1.00 79.69 499 TYR A CA 1
ATOM 4056 C C . TYR A 1 499 ? 18.957 6.723 -28.806 1.00 79.69 499 TYR A C 1
ATOM 4058 O O . TYR A 1 499 ? 19.484 6.342 -27.762 1.00 79.69 499 TYR A O 1
ATOM 4066 N N . LYS A 1 500 ? 18.876 5.915 -29.877 1.00 82.06 500 LYS A N 1
ATOM 4067 C CA . LYS A 1 500 ? 19.310 4.501 -29.874 1.00 82.06 500 LYS A CA 1
ATOM 4068 C C . LYS A 1 500 ? 20.707 4.277 -29.285 1.00 82.06 500 LYS A C 1
ATOM 4070 O O . LYS A 1 500 ? 20.922 3.327 -28.541 1.00 82.06 500 LYS A O 1
ATOM 4075 N N . ASN A 1 501 ? 21.651 5.181 -29.564 1.00 83.56 501 ASN A N 1
ATOM 4076 C CA . ASN A 1 501 ? 23.033 5.061 -29.095 1.00 83.56 501 ASN A CA 1
ATOM 4077 C C . ASN A 1 501 ? 23.128 5.174 -27.567 1.00 83.56 501 ASN A C 1
ATOM 4079 O O . ASN A 1 501 ? 23.929 4.468 -26.963 1.00 83.56 501 ASN A O 1
ATOM 4083 N N . THR A 1 502 ? 22.265 5.975 -26.936 1.00 84.19 502 THR A N 1
ATOM 4084 C CA . THR A 1 502 ? 22.211 6.129 -25.477 1.00 84.19 502 THR A CA 1
ATOM 4085 C C . THR A 1 502 ? 21.843 4.812 -24.790 1.00 84.19 502 THR A C 1
ATOM 4087 O O . THR A 1 502 ? 22.341 4.522 -23.711 1.00 84.19 502 THR A O 1
ATOM 4090 N N . TYR A 1 503 ? 21.047 3.949 -25.431 1.00 81.88 503 TYR A N 1
ATOM 4091 C CA . TYR A 1 503 ? 20.707 2.622 -24.898 1.00 81.88 503 TYR A CA 1
ATOM 4092 C C . TYR A 1 503 ? 21.859 1.610 -24.978 1.00 81.88 503 TYR A C 1
ATOM 4094 O O . TYR A 1 503 ? 21.819 0.589 -24.292 1.00 81.88 503 TYR A O 1
ATOM 4102 N N . HIS A 1 504 ? 22.890 1.895 -25.777 1.00 79.50 504 HIS A N 1
ATOM 4103 C CA . HIS A 1 504 ? 24.142 1.138 -25.788 1.00 79.50 504 HIS A CA 1
ATOM 4104 C C . HIS A 1 504 ? 25.167 1.681 -24.781 1.00 79.50 504 HIS A C 1
ATOM 4106 O O . HIS A 1 504 ? 26.143 0.995 -24.488 1.00 79.50 504 HIS A O 1
ATOM 4112 N N . GLU A 1 505 ? 24.960 2.883 -24.231 1.00 82.62 505 GLU A N 1
ATOM 4113 C CA . GLU A 1 505 ? 25.844 3.446 -23.214 1.00 82.62 505 GLU A CA 1
ATOM 4114 C C . GLU A 1 505 ? 25.676 2.713 -21.879 1.00 82.62 505 GLU A C 1
ATOM 4116 O O . GLU A 1 505 ? 24.581 2.612 -21.314 1.00 82.62 505 GLU A O 1
ATOM 4121 N N . HIS A 1 506 ? 26.795 2.241 -21.329 1.00 73.19 506 HIS A N 1
ATOM 4122 C CA . HIS A 1 506 ? 26.803 1.444 -20.104 1.00 73.19 506 HIS A CA 1
ATOM 4123 C C . HIS A 1 506 ? 26.132 2.166 -18.926 1.00 73.19 506 HIS A C 1
ATOM 4125 O O . HIS A 1 506 ? 25.271 1.591 -18.262 1.00 73.19 506 HIS A O 1
ATOM 4131 N N . SER A 1 507 ? 26.431 3.448 -18.702 1.00 75.25 507 SER A N 1
ATOM 4132 C CA . SER A 1 507 ? 25.839 4.245 -17.614 1.00 75.25 507 SER A CA 1
ATOM 4133 C C . SER A 1 507 ? 24.308 4.289 -17.684 1.00 75.25 507 SER A C 1
ATOM 4135 O O . SER A 1 507 ? 23.636 4.088 -16.666 1.00 75.25 507 SER A O 1
ATOM 4137 N N . PHE A 1 508 ? 23.755 4.485 -18.881 1.00 81.44 508 PHE A N 1
ATOM 4138 C CA . PHE A 1 508 ? 22.318 4.607 -19.101 1.00 81.44 508 PHE A CA 1
ATOM 4139 C C . PHE A 1 508 ? 21.590 3.258 -19.028 1.00 81.44 508 PHE A C 1
ATOM 4141 O O . PHE A 1 508 ? 20.509 3.175 -18.441 1.00 81.44 508 PHE A O 1
ATOM 4148 N N . SER A 1 509 ? 22.215 2.177 -19.515 1.00 79.94 509 SER A N 1
ATOM 4149 C CA . SER A 1 509 ? 21.645 0.819 -19.485 1.00 79.94 509 SER A CA 1
ATOM 4150 C C . SER A 1 509 ? 21.182 0.389 -18.085 1.00 79.94 509 SER A C 1
ATOM 4152 O O . SER A 1 509 ? 20.174 -0.296 -17.941 1.00 79.94 509 SER A O 1
ATOM 4154 N N . SER A 1 510 ? 21.857 0.854 -17.027 1.00 78.94 510 SER A N 1
ATOM 4155 C CA . SER A 1 510 ? 21.498 0.534 -15.642 1.00 78.94 510 SER A CA 1
ATOM 4156 C C . SER A 1 510 ? 20.126 1.076 -15.213 1.00 78.94 510 SER A C 1
ATOM 4158 O O . SER A 1 510 ? 19.425 0.415 -14.443 1.00 78.94 510 SER A O 1
ATOM 4160 N N . PHE A 1 511 ? 19.718 2.244 -15.719 1.00 81.06 511 PHE A N 1
ATOM 4161 C CA . PHE A 1 511 ? 18.395 2.818 -15.462 1.00 81.06 511 PHE A CA 1
ATOM 4162 C C . PHE A 1 511 ? 17.316 2.056 -16.228 1.00 81.06 511 PHE A C 1
ATOM 4164 O O . PHE A 1 511 ? 16.290 1.692 -15.657 1.00 81.06 511 PHE A O 1
ATOM 4171 N N . VAL A 1 512 ? 17.595 1.740 -17.494 1.00 86.06 512 VAL A N 1
ATOM 4172 C CA . VAL A 1 512 ? 16.698 0.971 -18.366 1.00 86.06 512 VAL A CA 1
ATOM 4173 C C . VAL A 1 512 ? 16.452 -0.428 -17.798 1.00 86.06 512 VAL A C 1
ATOM 4175 O O . VAL A 1 512 ? 15.314 -0.878 -17.752 1.00 86.06 512 VAL A O 1
ATOM 4178 N N . LEU A 1 513 ? 17.490 -1.099 -17.293 1.00 84.81 513 LEU A N 1
ATOM 4179 C CA . LEU A 1 513 ? 17.366 -2.424 -16.682 1.00 84.81 513 LEU A CA 1
ATOM 4180 C C . LEU A 1 513 ? 16.505 -2.419 -15.417 1.00 84.81 513 LEU A C 1
ATOM 4182 O O . LEU A 1 513 ? 15.697 -3.326 -15.236 1.00 84.81 513 LEU A O 1
ATOM 4186 N N . LYS A 1 514 ? 16.631 -1.398 -14.560 1.00 83.88 514 LYS A N 1
ATOM 4187 C CA . LYS A 1 514 ? 15.741 -1.237 -13.395 1.00 83.88 514 LYS A CA 1
ATOM 4188 C C . LYS A 1 514 ? 14.294 -1.019 -13.820 1.00 83.88 514 LYS A C 1
ATOM 4190 O O . LYS A 1 514 ? 13.391 -1.550 -13.184 1.00 83.88 514 LYS A O 1
ATOM 4195 N N . LEU A 1 515 ? 14.084 -0.247 -14.883 1.00 86.19 515 LEU A N 1
ATOM 4196 C CA . LEU A 1 515 ? 12.755 0.006 -15.423 1.00 86.19 515 LEU A CA 1
ATOM 4197 C C . LEU A 1 515 ? 12.133 -1.274 -16.001 1.00 86.19 515 LEU A C 1
ATOM 4199 O O . LEU A 1 515 ? 10.969 -1.547 -15.737 1.00 86.19 515 LEU A O 1
ATOM 4203 N N . ILE A 1 516 ? 12.911 -2.086 -16.723 1.00 89.88 516 ILE A N 1
ATOM 4204 C CA . ILE A 1 516 ? 12.467 -3.391 -17.236 1.00 89.88 516 ILE A CA 1
ATOM 4205 C C . ILE A 1 516 ? 12.148 -4.354 -16.089 1.00 89.88 516 ILE A C 1
ATOM 4207 O O . ILE A 1 516 ? 11.105 -5.002 -16.121 1.00 89.88 516 ILE A O 1
ATOM 4211 N N . ASP A 1 517 ? 13.010 -4.439 -15.070 1.00 87.75 517 ASP A N 1
ATOM 4212 C CA . ASP A 1 517 ? 12.745 -5.258 -13.880 1.00 87.75 517 ASP A CA 1
ATOM 4213 C C . ASP A 1 517 ? 11.441 -4.835 -13.199 1.00 87.75 517 ASP A C 1
ATOM 4215 O O . ASP A 1 517 ? 10.589 -5.674 -12.916 1.00 87.75 517 ASP A O 1
ATOM 4219 N N . GLN A 1 518 ? 11.227 -3.527 -13.031 1.00 88.88 518 GLN A N 1
ATOM 4220 C CA . GLN A 1 518 ? 9.977 -3.001 -12.492 1.00 88.88 518 GLN A CA 1
ATOM 4221 C C . GLN A 1 518 ? 8.774 -3.327 -13.394 1.00 88.88 518 GLN A C 1
ATOM 4223 O O . GLN A 1 518 ? 7.737 -3.743 -12.889 1.00 88.88 518 GLN A O 1
ATOM 4228 N N . ALA A 1 519 ? 8.896 -3.194 -14.717 1.00 91.12 519 ALA A N 1
ATOM 4229 C CA . ALA A 1 519 ? 7.820 -3.517 -15.655 1.00 91.12 519 ALA A CA 1
ATOM 4230 C C . ALA A 1 519 ? 7.445 -5.005 -15.618 1.00 91.12 519 ALA A C 1
ATOM 4232 O O . ALA A 1 519 ? 6.265 -5.348 -15.648 1.00 91.12 519 ALA A O 1
ATOM 4233 N N . ILE A 1 520 ? 8.437 -5.891 -15.502 1.00 92.00 520 ILE A N 1
ATOM 4234 C CA . ILE A 1 520 ? 8.201 -7.327 -15.340 1.00 92.00 520 ILE A CA 1
ATOM 4235 C C . ILE A 1 520 ? 7.595 -7.613 -13.963 1.00 92.00 520 ILE A C 1
ATOM 4237 O O . ILE A 1 520 ? 6.636 -8.371 -13.874 1.00 92.00 520 ILE A O 1
ATOM 4241 N N . GLU A 1 521 ? 8.070 -6.990 -12.886 1.00 88.81 521 GLU A N 1
ATOM 4242 C CA . GLU A 1 521 ? 7.483 -7.157 -11.551 1.00 88.81 521 GLU A CA 1
ATOM 4243 C C . GLU A 1 521 ? 6.022 -6.667 -11.506 1.00 88.81 521 GLU A C 1
ATOM 4245 O O . GLU A 1 521 ? 5.173 -7.313 -10.889 1.00 88.81 521 GLU A O 1
ATOM 4250 N N . ALA A 1 522 ? 5.687 -5.602 -12.240 1.00 90.31 522 ALA A N 1
ATOM 4251 C CA . ALA A 1 522 ? 4.327 -5.084 -12.374 1.00 90.31 522 ALA A CA 1
ATOM 4252 C C . ALA A 1 522 ? 3.344 -6.075 -13.022 1.00 90.31 522 ALA A C 1
ATOM 4254 O O . ALA A 1 522 ? 2.133 -5.923 -12.857 1.00 90.31 522 ALA A O 1
ATOM 4255 N N . THR A 1 523 ? 3.821 -7.113 -13.716 1.00 92.88 523 THR A N 1
ATOM 4256 C CA . THR A 1 523 ? 2.944 -8.148 -14.295 1.00 92.88 523 THR A CA 1
ATOM 4257 C C . THR A 1 523 ? 2.288 -9.049 -13.254 1.00 92.88 523 THR A C 1
ATOM 4259 O O . THR A 1 523 ? 1.231 -9.606 -13.541 1.00 92.88 523 THR A O 1
ATOM 4262 N N . LEU A 1 524 ? 2.903 -9.197 -12.074 1.00 89.69 524 LEU A N 1
ATOM 4263 C CA . LEU A 1 524 ? 2.545 -10.229 -11.093 1.00 89.69 524 LEU A CA 1
ATOM 4264 C C . LEU A 1 524 ? 2.488 -9.721 -9.645 1.00 89.69 524 LEU A C 1
ATOM 4266 O O . LEU A 1 524 ? 1.799 -10.309 -8.817 1.00 89.69 524 LEU A O 1
ATOM 4270 N N . SER A 1 525 ? 3.204 -8.645 -9.309 1.00 86.69 525 SER A N 1
ATOM 4271 C CA . SER A 1 525 ? 3.268 -8.137 -7.937 1.00 86.69 525 SER A CA 1
ATOM 4272 C C . SER A 1 525 ? 1.968 -7.459 -7.521 1.00 86.69 525 SER A C 1
ATOM 4274 O O . SER A 1 525 ? 1.468 -6.572 -8.216 1.00 86.69 525 SER A O 1
ATOM 4276 N N . LYS A 1 526 ? 1.458 -7.815 -6.340 1.00 88.25 526 LYS A N 1
ATOM 4277 C CA . LYS A 1 526 ? 0.333 -7.123 -5.698 1.00 88.25 526 LYS A CA 1
ATOM 4278 C C . LYS A 1 526 ? 0.790 -6.156 -4.610 1.00 88.25 526 LYS A C 1
ATOM 4280 O O . LYS A 1 526 ? -0.052 -5.512 -4.005 1.00 88.25 526 LYS A O 1
ATOM 4285 N N . GLU A 1 527 ? 2.097 -5.989 -4.387 1.00 84.88 527 GLU A N 1
ATOM 4286 C CA . GLU A 1 527 ? 2.623 -5.210 -3.256 1.00 84.88 527 GLU A CA 1
ATOM 4287 C C . GLU A 1 527 ? 2.033 -3.795 -3.175 1.00 84.88 527 GLU A C 1
ATOM 4289 O O . GLU A 1 527 ? 1.561 -3.393 -2.115 1.00 84.88 527 GLU A O 1
ATOM 4294 N N . LYS A 1 528 ? 2.010 -3.048 -4.286 1.00 84.62 528 LYS A N 1
ATOM 4295 C CA . LYS A 1 528 ? 1.461 -1.684 -4.294 1.00 84.62 528 LYS A CA 1
ATOM 4296 C C . LYS A 1 528 ? -0.048 -1.624 -4.192 1.00 84.62 528 LYS A C 1
ATOM 4298 O O . LYS A 1 528 ? -0.557 -0.769 -3.480 1.00 84.62 528 LYS A O 1
ATOM 4303 N N . LEU A 1 529 ? -0.747 -2.535 -4.862 1.00 86.38 529 LEU A N 1
ATOM 4304 C CA . LEU A 1 529 ? -2.192 -2.674 -4.719 1.00 86.38 529 LEU A CA 1
ATOM 4305 C C . LEU A 1 529 ? -2.559 -2.946 -3.250 1.00 86.38 529 LEU A C 1
ATOM 4307 O O . LEU A 1 529 ? -3.400 -2.257 -2.686 1.00 86.38 529 LEU A O 1
ATOM 4311 N N . THR A 1 530 ? -1.875 -3.892 -2.606 1.00 85.12 530 THR A N 1
ATOM 4312 C CA . THR A 1 530 ? -2.045 -4.225 -1.187 1.00 85.12 530 THR A CA 1
ATOM 4313 C C . THR A 1 530 ? -1.737 -3.037 -0.277 1.00 85.12 530 THR A C 1
ATOM 4315 O O . THR A 1 530 ? -2.492 -2.783 0.660 1.00 85.12 530 THR A O 1
ATOM 4318 N N . LEU A 1 531 ? -0.655 -2.295 -0.540 1.00 84.81 531 LEU A N 1
ATOM 4319 C CA . LEU A 1 531 ? -0.329 -1.078 0.209 1.00 84.81 531 LEU A CA 1
ATOM 4320 C C . LEU A 1 531 ? -1.407 0.001 0.035 1.00 84.81 531 LEU A C 1
ATOM 4322 O O . LEU A 1 531 ? -1.839 0.574 1.027 1.00 84.81 531 LEU A O 1
ATOM 4326 N N . GLY A 1 532 ? -1.919 0.201 -1.181 1.00 84.31 532 GLY A N 1
ATOM 4327 C CA . GLY A 1 532 ? -3.014 1.134 -1.442 1.00 84.31 532 GLY A CA 1
ATOM 4328 C C . GLY A 1 532 ? -4.318 0.732 -0.744 1.00 84.31 532 GLY A C 1
ATOM 4329 O O . GLY A 1 532 ? -4.985 1.577 -0.152 1.00 84.31 532 GLY A O 1
ATOM 4330 N N . LEU A 1 533 ? -4.669 -0.559 -0.736 1.00 84.44 533 LEU A N 1
ATOM 4331 C CA . LEU A 1 533 ? -5.817 -1.074 0.024 1.00 84.44 533 LEU A CA 1
ATOM 4332 C C . LEU A 1 533 ? -5.640 -0.857 1.531 1.00 84.44 533 LEU A C 1
ATOM 4334 O O . LEU A 1 533 ? -6.585 -0.472 2.221 1.00 84.44 533 LEU A O 1
ATOM 4338 N N . TYR A 1 534 ? -4.424 -1.068 2.036 1.00 87.31 534 TYR A N 1
ATOM 4339 C CA . TYR A 1 534 ? -4.087 -0.782 3.422 1.00 87.31 534 TYR A CA 1
ATOM 4340 C C . TYR A 1 534 ? -4.240 0.709 3.741 1.00 87.31 534 TYR A C 1
ATOM 4342 O O . TYR A 1 534 ? -4.942 1.044 4.691 1.00 87.31 534 TYR A O 1
ATOM 4350 N N . LYS A 1 535 ? -3.681 1.605 2.918 1.00 84.94 535 LYS A N 1
ATOM 4351 C CA . LYS A 1 535 ? -3.841 3.061 3.045 1.00 84.94 535 LYS A CA 1
ATOM 4352 C C . LYS A 1 535 ? -5.305 3.469 3.102 1.00 84.94 535 LYS A C 1
ATOM 4354 O O . LYS A 1 535 ? -5.710 4.210 3.986 1.00 84.94 535 LYS A O 1
ATOM 4359 N N . GLN A 1 536 ? -6.116 2.935 2.195 1.00 84.69 536 GLN A N 1
ATOM 4360 C CA . GLN A 1 536 ? -7.547 3.211 2.147 1.00 84.69 536 GLN A CA 1
ATOM 4361 C C . GLN A 1 536 ? -8.273 2.772 3.421 1.00 84.69 536 GLN A C 1
ATOM 4363 O O . GLN A 1 536 ? -9.160 3.483 3.897 1.00 84.69 536 GLN A O 1
ATOM 4368 N N . TYR A 1 537 ? -7.905 1.613 3.973 1.00 86.62 537 TYR A N 1
ATOM 4369 C CA . TYR A 1 537 ? -8.404 1.175 5.271 1.00 86.62 537 TYR A CA 1
ATOM 4370 C C . TYR A 1 537 ? -7.985 2.158 6.373 1.00 86.62 537 TYR A C 1
ATOM 4372 O O . TYR A 1 537 ? -8.839 2.582 7.148 1.00 86.62 537 TYR A O 1
ATOM 4380 N N . MET A 1 538 ? -6.710 2.568 6.414 1.00 87.50 538 MET A N 1
ATOM 4381 C CA . MET A 1 538 ? -6.200 3.531 7.398 1.00 87.50 538 MET A CA 1
ATOM 4382 C C . MET A 1 538 ? -6.933 4.869 7.332 1.00 87.50 538 MET A C 1
ATOM 4384 O O . MET A 1 538 ? -7.392 5.366 8.353 1.00 87.50 538 MET A O 1
ATOM 4388 N N . ASP A 1 539 ? -7.068 5.429 6.135 1.00 86.38 539 ASP A N 1
ATOM 4389 C CA . ASP A 1 539 ? -7.720 6.709 5.872 1.00 86.38 539 ASP A CA 1
ATOM 4390 C C . ASP A 1 539 ? -9.184 6.692 6.335 1.00 86.38 539 ASP A C 1
ATOM 4392 O O . ASP A 1 539 ? -9.646 7.600 7.032 1.00 86.38 539 ASP A O 1
ATOM 4396 N N . GLN A 1 540 ? -9.911 5.622 5.995 1.00 86.38 540 GLN A N 1
ATOM 4397 C CA . GLN A 1 540 ? -11.287 5.430 6.443 1.00 86.38 540 GLN A CA 1
ATOM 4398 C C . GLN A 1 540 ? -11.365 5.313 7.967 1.00 86.38 540 GLN A C 1
ATOM 4400 O O . GLN A 1 540 ? -12.264 5.885 8.590 1.00 86.38 540 GLN A O 1
ATOM 4405 N N . ASP A 1 541 ? -10.448 4.563 8.569 1.00 88.12 541 ASP A N 1
ATOM 4406 C CA . ASP A 1 541 ? -10.470 4.327 10.002 1.00 88.12 541 ASP A CA 1
ATOM 4407 C C . ASP A 1 541 ? -10.102 5.579 10.801 1.00 88.12 541 ASP A C 1
ATOM 4409 O O . ASP A 1 541 ? -10.729 5.887 11.817 1.00 88.12 541 ASP A O 1
ATOM 4413 N N . GLU A 1 542 ? -9.147 6.360 10.298 1.00 89.75 542 GLU A N 1
ATOM 4414 C CA . GLU A 1 542 ? -8.777 7.662 10.839 1.00 89.75 542 GLU A CA 1
ATOM 4415 C C . GLU A 1 542 ? -9.977 8.609 10.830 1.00 89.75 542 GLU A C 1
ATOM 4417 O O . GLU A 1 542 ? -10.260 9.242 11.852 1.00 89.75 542 GLU A O 1
ATOM 4422 N N . LEU A 1 543 ? -10.713 8.680 9.715 1.00 87.38 543 LEU A N 1
ATOM 4423 C CA . LEU A 1 543 ? -11.910 9.510 9.616 1.00 87.38 543 LEU A CA 1
ATOM 4424 C C . LEU A 1 543 ? -12.945 9.110 10.674 1.00 87.38 543 LEU A C 1
ATOM 4426 O O . LEU A 1 543 ? -13.417 9.966 11.420 1.00 87.38 543 LEU A O 1
ATOM 4430 N N . LEU A 1 544 ? -13.256 7.815 10.794 1.00 88.06 544 LEU A N 1
ATOM 4431 C CA . LEU A 1 544 ? -14.211 7.319 11.791 1.00 88.06 544 LEU A CA 1
ATOM 4432 C C . LEU A 1 544 ? -13.772 7.642 13.225 1.00 88.06 544 LEU A C 1
ATOM 4434 O O . LEU A 1 544 ? -14.612 7.924 14.085 1.00 88.06 544 LEU A O 1
ATOM 4438 N N . ILE A 1 545 ? -12.465 7.609 13.494 1.00 90.69 545 ILE A N 1
ATOM 4439 C CA . ILE A 1 545 ? -11.912 7.999 14.791 1.00 90.69 545 ILE A CA 1
ATOM 4440 C C . ILE A 1 545 ? -12.112 9.491 15.043 1.00 90.69 545 ILE A C 1
ATOM 4442 O O . ILE A 1 545 ? -12.652 9.866 16.086 1.00 90.69 545 ILE A O 1
ATOM 4446 N N . ARG A 1 546 ? -11.728 10.336 14.083 1.00 89.81 546 ARG A N 1
ATOM 4447 C CA . ARG A 1 546 ? -11.867 11.795 14.176 1.00 89.81 546 ARG A CA 1
ATOM 4448 C C . ARG A 1 546 ? -13.315 12.209 14.391 1.00 89.81 546 ARG A C 1
ATOM 4450 O O . ARG A 1 546 ? -13.598 12.939 15.337 1.00 89.81 546 ARG A O 1
ATOM 4457 N N . GLU A 1 547 ? -14.224 11.718 13.552 1.00 86.44 547 GLU A N 1
ATOM 4458 C CA . GLU A 1 547 ? -15.646 12.063 13.613 1.00 86.44 547 GLU A CA 1
ATOM 4459 C C . GLU A 1 547 ? -16.241 11.726 14.976 1.00 86.44 547 GLU A C 1
ATOM 4461 O O . GLU A 1 547 ? -16.908 12.558 15.594 1.00 86.44 547 GLU A O 1
ATOM 4466 N N . ARG A 1 548 ? -15.943 10.531 15.492 1.00 87.69 548 ARG A N 1
ATOM 4467 C CA . ARG A 1 548 ? -16.438 10.136 16.803 1.00 87.69 548 ARG A CA 1
ATOM 4468 C C . ARG A 1 548 ? -15.873 11.019 17.910 1.00 87.69 548 ARG A C 1
ATOM 4470 O O . ARG A 1 548 ? -16.635 11.506 18.732 1.00 87.69 548 ARG A O 1
ATOM 4477 N N . ILE A 1 549 ? -14.560 11.234 17.951 1.00 90.25 549 ILE A N 1
ATOM 4478 C CA . ILE A 1 549 ? -13.916 11.984 19.041 1.00 90.25 549 ILE A CA 1
ATOM 4479 C C . ILE A 1 549 ? -14.364 13.451 19.046 1.00 90.25 549 ILE A C 1
ATOM 4481 O O . ILE A 1 549 ? -14.595 14.028 20.113 1.00 90.25 549 ILE A O 1
ATOM 4485 N N . LEU A 1 550 ? -14.531 14.059 17.870 1.00 87.69 550 LEU A N 1
ATOM 4486 C CA . LEU A 1 550 ? -14.999 15.438 17.748 1.00 87.69 550 LEU A CA 1
ATOM 4487 C C . LEU A 1 550 ? -16.452 15.587 18.216 1.00 87.69 550 LEU A C 1
ATOM 4489 O O . LEU A 1 550 ? -16.744 16.510 18.977 1.00 87.69 550 LEU A O 1
ATOM 4493 N N . HIS A 1 551 ? -17.340 14.669 17.829 1.00 85.56 551 HIS A N 1
ATOM 4494 C CA . HIS A 1 551 ? -18.783 14.818 18.051 1.00 85.56 551 HIS A CA 1
ATOM 4495 C C . HIS A 1 551 ? -19.328 14.101 19.295 1.00 85.56 551 HIS A C 1
ATOM 4497 O O . HIS A 1 551 ? -20.405 14.451 19.773 1.00 85.56 551 HIS A O 1
ATOM 4503 N N . GLU A 1 552 ? -18.611 13.125 19.855 1.00 85.44 552 GLU A N 1
ATOM 4504 C CA . GLU A 1 552 ? -19.035 12.428 21.070 1.00 85.44 552 GLU A CA 1
ATOM 4505 C C . GLU A 1 552 ? -18.727 13.288 22.303 1.00 85.44 552 GLU A C 1
ATOM 4507 O O . GLU A 1 552 ? -17.565 13.490 22.670 1.00 85.44 552 GLU A O 1
ATOM 4512 N N . ASP A 1 553 ? -19.772 13.801 22.955 1.00 83.38 553 ASP A N 1
ATOM 4513 C CA . ASP A 1 553 ? -19.667 14.405 24.283 1.00 83.38 553 ASP A CA 1
ATOM 4514 C C . ASP A 1 553 ? -20.074 13.389 25.353 1.00 83.38 553 ASP A C 1
ATOM 4516 O O . ASP A 1 553 ? -21.253 13.112 25.591 1.00 83.38 553 ASP A O 1
ATOM 4520 N N . VAL A 1 554 ? -19.061 12.785 25.967 1.00 83.50 554 VAL A N 1
ATOM 4521 C CA . VAL A 1 554 ? -19.223 11.659 26.884 1.00 83.50 554 VAL A CA 1
ATOM 4522 C C . VAL A 1 554 ? -19.817 12.116 28.219 1.00 83.50 554 VAL A C 1
ATOM 4524 O O . VAL A 1 554 ? -20.637 11.406 28.802 1.00 83.50 554 VAL A O 1
ATOM 4527 N N . CYS A 1 555 ? -19.449 13.314 28.676 1.00 79.88 555 CYS A N 1
ATOM 4528 C CA . CYS A 1 555 ? -19.879 13.869 29.957 1.00 79.88 555 CYS A CA 1
ATOM 4529 C C . CYS A 1 555 ? -21.309 14.445 29.930 1.00 79.88 555 CYS A C 1
ATOM 4531 O O . CYS A 1 555 ? -21.961 14.490 30.973 1.00 79.88 555 CYS A O 1
ATOM 4533 N N . LEU A 1 556 ? -21.828 14.874 28.769 1.00 63.50 556 LEU A N 1
ATOM 4534 C CA . LEU A 1 556 ? -23.209 15.378 28.653 1.00 63.50 556 LEU A CA 1
ATOM 4535 C C . LEU A 1 556 ? -24.263 14.261 28.666 1.00 63.50 556 LEU A C 1
ATOM 4537 O O . LEU A 1 556 ? -25.344 14.456 29.219 1.00 63.50 556 LEU A O 1
ATOM 4541 N N . LEU A 1 557 ? -23.937 13.079 28.136 1.00 52.94 557 LEU A N 1
ATOM 4542 C CA . LEU A 1 557 ? -24.836 11.915 28.122 1.00 52.94 557 LEU A CA 1
ATOM 4543 C C . LEU A 1 557 ? -25.125 11.352 29.526 1.00 52.94 557 LEU A C 1
ATOM 4545 O O . LEU A 1 557 ? -26.163 10.729 29.729 1.00 52.94 557 LEU A O 1
ATOM 4549 N N . ALA A 1 558 ? -24.254 11.612 30.507 1.00 49.16 558 ALA A N 1
ATOM 4550 C CA . ALA A 1 558 ? -24.452 11.199 31.897 1.00 49.16 558 ALA A CA 1
ATOM 4551 C C . ALA A 1 558 ? -25.595 11.962 32.597 1.00 49.16 558 ALA A C 1
ATOM 4553 O O . ALA A 1 558 ? -26.232 11.418 33.494 1.00 49.16 558 ALA A O 1
ATOM 4554 N N . LYS A 1 559 ? -25.887 13.201 32.166 1.00 41.31 559 LYS A N 1
ATOM 4555 C CA . LYS A 1 559 ? -26.927 14.063 32.762 1.00 41.31 559 LYS A CA 1
ATOM 4556 C C . LYS A 1 559 ? -28.346 13.773 32.265 1.00 41.31 559 LYS A C 1
ATOM 4558 O O . LYS A 1 559 ? -29.292 14.277 32.852 1.00 41.31 559 LYS A O 1
ATOM 4563 N N . SER A 1 560 ? -28.504 13.009 31.182 1.00 39.41 560 SER A N 1
ATOM 4564 C CA . SER A 1 560 ? -29.815 12.632 30.621 1.00 39.41 560 SER A CA 1
ATOM 4565 C C . SER A 1 560 ? -30.352 11.289 31.131 1.00 39.41 560 SER A C 1
ATOM 4567 O O . SER A 1 560 ? -31.478 10.926 30.807 1.00 39.41 560 SER A O 1
ATOM 4569 N N . SER A 1 561 ? -29.546 10.541 31.889 1.00 37.47 561 SER A N 1
ATOM 4570 C CA . SER A 1 561 ? -29.867 9.210 32.433 1.00 37.47 561 SER A CA 1
ATOM 4571 C C . SER A 1 561 ? -29.891 9.155 33.969 1.00 37.47 561 SER A C 1
ATOM 4573 O O . SER A 1 561 ? -30.052 8.075 34.535 1.00 37.47 561 SER A O 1
ATOM 4575 N N . SER A 1 562 ? -29.720 10.307 34.622 1.00 35.12 562 SER A N 1
ATOM 4576 C CA . SER A 1 562 ? -30.011 10.568 36.040 1.00 35.12 562 SER A CA 1
ATOM 4577 C C . SER A 1 562 ? -31.293 11.378 36.141 1.00 35.12 562 SER A C 1
ATOM 4579 O O . SER A 1 562 ? -32.106 11.096 37.043 1.00 35.12 562 SER A O 1
#

Sequence (562 aa):
MQTWSMLLDTKALLKKWSEATDCAFEALWLAAHQETPADIHEQLRGLLDRQLDIKGTPGKRLAKAEQLARKEQEPIAVISYILHGQQESEDRINTWLQTSSELLRGVEQKMRKKTRWLMWRELLRRNGDVREQARIKESILGELNQQGLAPYDVPHFIQNRLFQERWLQPDDEDSSGEIGAAHGNLDMMKNSVDAFPVAHLRYISYAILARAYSRIGYHAQAHKLLEEALSNTKKEEDYVQAWIYLYSIQAIQVESKNESRVYRQQFQTLLKQMEKSRSSHLTTLKAVEETLKARVELDNPAEFLSKENFKRFYPVNASPASEETQQIMQRLTTAFQNGLRDQLMPNVEAALDHASRELNEKKHTDYRGLSWLLHSMVEIISKMRAGADGRKLIQRFEDFVRDLPTTPPENKMNAFYFQLLRLSLSQGLLELGNELMANNILQQTLHWTNQETDHLVSLDFIDMCSSALKIIESAQLHNRRDSLQILMQGMIAQMNGPYKNTYHEHSFSSFVLKLIDQAIEATLSKEKLTLGLYKQYMDQDELLIRERILHEDVCLLAKSSS

Secondary structure (DSSP, 8-state):
-HHHHHHHHHHHHTT-HHHHHHHHHHHHHHS-TT---HHHHHHHHHHHHHHTT--SSHHHHHHHHHHHHHHH--HHHHHHHHHHHTT--HHHHHHHHHHHHHHHHHHGGGS-HHHHHHHHHHHHHHH--HHHHHHHHHHHHHHHHHH---GGGS-HHHHHHHHHHTS--TT-TTHHHHHHHHHHHHHHHHHHHHT-S-HHHHHHHHHHHHHHHHHTT-HHHHHHHHHHHHHHHTTS-HHHHHHHHHHHHHHTTTT-HHHHHHHHHHHHHHHHHHHHTT-THHHHHHHHHHHHHHHHH---HHHHHGGGGS--SS-TTS-PPPHHHHHHHHHHHHHHHTT-HHHHHHHHHHHHHHHHHHHH-TT---HHHHHHHHHHHHHHHHHHTTSTTHHHHHHHHHHHHHHS-SS--SSHHHHHHHHHHHHHHHHHHHHTT-HHHHHHHHHHHHHHHHH-TTTS-HHHHHHHHHHHHHHHTTS-GGGSHHHHHHHHHHHHHHHHSTTGGGGGSHHHHHHHHHHHHHHHHTTT--HHHHHHHHHHHHHHHHHHHHHHHHH--TTTGGGG--